Protein AF-0000000085020047 (afdb_homodimer)

Solvent-accessible surface area (backbone atoms only — not comparable to full-atom values): 33246 Å² total; per-residue (Å²): 133,83,73,79,70,76,58,70,53,67,78,71,87,72,62,93,63,74,49,36,34,41,33,44,61,29,64,41,53,55,91,94,50,64,75,41,34,43,62,26,61,51,73,39,49,59,34,34,30,28,38,40,38,59,57,88,86,19,33,64,69,59,51,52,36,43,65,64,22,77,42,88,66,64,63,79,25,37,27,50,66,78,36,30,39,48,81,37,56,59,42,52,72,70,28,39,37,40,73,45,43,86,74,63,63,74,72,43,62,85,45,71,77,64,64,76,82,44,98,39,34,44,34,57,60,57,70,61,42,76,92,54,59,64,66,61,49,51,49,44,38,57,42,53,64,58,58,46,78,41,42,60,74,74,51,53,73,50,55,47,47,41,53,51,52,41,59,67,57,55,58,74,49,46,33,38,39,35,40,56,74,52,78,69,40,44,56,58,35,39,54,45,46,50,49,51,52,48,47,42,13,73,74,70,38,15,24,36,42,38,33,54,65,72,57,74,72,37,70,86,60,42,50,25,37,37,33,29,52,82,15,21,58,63,46,45,38,45,45,83,73,32,67,67,56,65,76,42,93,43,68,66,61,46,53,39,52,54,47,51,53,49,50,53,52,50,52,53,49,50,53,51,38,68,74,49,63,68,75,75,75,77,70,71,73,79,72,66,85,77,73,76,80,70,82,129,137,82,73,79,70,76,60,69,54,68,77,70,87,71,59,93,61,72,48,36,33,38,32,44,60,29,65,41,54,56,90,95,49,64,74,41,34,44,61,27,61,53,71,39,49,58,34,35,30,28,38,39,39,59,58,88,87,17,34,64,68,58,51,52,36,43,66,64,22,76,43,86,66,64,64,77,25,37,27,50,65,77,36,30,39,47,79,37,55,60,40,53,72,70,27,40,38,39,75,47,42,87,74,64,63,74,69,45,61,84,48,69,77,64,66,74,81,45,97,40,34,43,34,58,60,57,68,62,41,76,94,53,58,66,65,61,50,50,48,42,38,58,43,55,65,58,59,46,77,42,41,60,73,73,51,53,71,49,54,48,47,40,52,51,52,39,58,66,56,56,57,74,50,46,33,37,39,36,40,56,74,52,79,69,40,45,56,59,35,40,54,45,47,50,51,51,53,48,46,42,12,73,76,71,39,14,24,36,41,38,32,53,66,72,58,74,71,37,68,87,60,42,50,26,36,37,33,30,51,83,16,20,58,64,46,46,38,46,45,82,73,32,68,67,56,64,75,42,94,42,67,66,60,47,52,40,52,53,47,50,52,49,49,54,52,49,52,52,53,49,53,52,39,68,74,50,62,68,76,75,75,77,73,71,73,80,72,65,86,78,73,78,80,69,81,126

pLDDT: mean 82.03, std 21.89, range [21.11, 98.69]

Sequence (592 aa):
MNAPAGVKAEAAAATDAAPSLVISNLNYAYPMGEKIIKDFSLTLPPGSRCLLSGANGAGKTTLLQVLAGKTMVPTEDVRVIGRPPFHDTELTCSGDLAYLGAQWRRNVGSAGSVPLAGDISAGKMIFGVEGIDKNRRADLIDILDIDVDWNMMRVSDGQRRRVQICMGLLKPFKVLLCDEITVDLDILGRLDLLNFLKQECEQRGATVVYATHIFDGMEPWMTHIAFTSDGKLVHGGKKEDVGDLKGVRHLLSTVYDWLVVDRNDRKEREKLEKANPKPKSSLESRFGSRHMAYYRMNAPAGVKAEAAAATDAAPSLVISNLNYAYPMGEKIIKDFSLTLPPGSRCLLSGANGAGKTTLLQVLAGKTMVPTEDVRVIGRPPFHDTELTCSGDLAYLGAQWRRNVGSAGSVPLAGDISAGKMIFGVEGIDKNRRADLIDILDIDVDWNMMRVSDGQRRRVQICMGLLKPFKVLLCDEITVDLDILGRLDLLNFLKQECEQRGATVVYATHIFDGMEPWMTHIAFTSDGKLVHGGKKEDVGDLKGVRHLLSTVYDWLVVDRNDRKEREKLEKANPKPKSSLESRFGSRHMAYYR

Secondary structure (DSSP, 8-state):
---------------SSPPSEEEEEEEEE-TTS-EEEEEEEEEE-TT-EEEEEE-TTSSHHHHHHHHTTSS---TTTEEETTB-TTT-THHHHHTSEEEE-TT------SS----TTSS-BHHHHHHTS-S--HHHHHHHHHHTT--TT-BTTT--HHHHHHHHHHHHHSS--SEEEEESTTTTS-HHHHHHHHHHHHHHHHHH--EEEEE-S--TTHHHH-SEEEEEETTEEEEEEEGGG-HHHHHSS-HHHHHHHHHHHHHHHHHHHHHHHHHS------TTS-----------/---------------SSPPSEEEEEEEEE-TTS-EEEEEEEEEE-TT-EEEEEE-TTSSHHHHHHHHTTSS---TTTEEETTB-TTT-THHHHHTSEEEE-TT------SS----TTSS-BHHHHHHTSTT--HHHHHHHHHHTT--TT-BTTT--HHHHHHHHHHHHHSS--SEEEEESTTTTS-HHHHHHHHHHHHHHHHHH--EEEEE-S--TTHHHH-SEEEEEETTEEEEEEEGGG-HHHHHSS-HHHHHHHHHHHHHHHHHHHHHHHHHS------TTS-----------

Foldseek 3Di:
DDPPDQPPQPAPDDPVDDWQKWAAQDWDDDVVGDILAGGATDTHHFLAFEEEDEDVSLCLVVVLCLQCLVDDDDFVRIDGRRGRNVVDVCQVVVLQEFEQDPPPPCPVVPQPPPPLPDQAFLLCSLVSDPDFDPVLLVLLCVLLVADRRHGSVPDDPLNNLSSSVSNSVRDQYQEYEYEASCVSPDPSSVLSVLVVVSCSSVPVRHHYYYYHPDCVVVVVRGQKYFYGASNYGRFIDGLCSTVLNVPPPDPNVSVVVVRVVRVVVVVVVVVVCVVVVDPPPCPVPPPPDPPPPVPD/DDDPDQPPQPAPDDPVDDFQKWAAQDWDDDVVGDILAGGATDTHHFLAFEEEAEDVSLCLVVVLCLQCLVDDDPFVRIAGRHGRNVVDVCQVVVLQEFEQDPPPPCVVVVQPPPPLPDQAFLLCSLVSDPDFDPVLLVLLCVLLVADRRHGSVPDDPLNNLSSSVSNRPRDQYQEYEYEASCVSPDPSSVLSVLVVVSCSSVPVRHYYYYYHPDCVNVVVRGQKYFYGASNYGRFIDGLCPTVLNVPPPDPNVSVVVVRVVRVVVVVVVVVVCVVVVDPPPCPVPPPPDPPDPPPD

Structure (mmCIF, N/CA/C/O backbone):
data_AF-0000000085020047-model_v1
#
loop_
_entity.id
_entity.type
_entity.pdbx_description
1 polymer 'ABC transporter domain-containing protein'
#
loop_
_atom_site.group_PDB
_atom_site.id
_atom_site.type_symbol
_atom_site.label_atom_id
_atom_site.label_alt_id
_atom_site.label_comp_id
_atom_site.label_asym_id
_atom_site.label_entity_id
_atom_site.label_seq_id
_atom_site.pdbx_PDB_ins_code
_atom_site.Cartn_x
_atom_site.Cartn_y
_atom_site.Cartn_z
_atom_site.occupancy
_atom_site.B_iso_or_equiv
_atom_site.auth_seq_id
_atom_site.auth_comp_id
_atom_site.auth_asym_id
_atom_site.auth_atom_id
_atom_site.pdbx_PDB_model_num
ATOM 1 N N . MET A 1 1 ? -38.625 -11.367 -8.586 1 22.94 1 MET A N 1
ATOM 2 C CA . MET A 1 1 ? -37.75 -10.68 -9.531 1 22.94 1 MET A CA 1
ATOM 3 C C . MET A 1 1 ? -36.375 -11.336 -9.594 1 22.94 1 MET A C 1
ATOM 5 O O . MET A 1 1 ? -35.875 -11.797 -8.57 1 22.94 1 MET A O 1
ATOM 9 N N . ASN A 1 2 ? -35.906 -11.82 -10.812 1 22.3 2 ASN A N 1
ATOM 10 C CA . ASN A 1 2 ? -34.906 -12.766 -11.258 1 22.3 2 ASN A CA 1
ATOM 11 C C . ASN A 1 2 ? -33.5 -12.328 -10.844 1 22.3 2 ASN A C 1
ATOM 13 O O . ASN A 1 2 ? -33.031 -11.258 -11.25 1 22.3 2 ASN A O 1
ATOM 17 N N . ALA A 1 3 ? -33.125 -12.664 -9.617 1 30.45 3 ALA A N 1
ATOM 18 C CA . ALA A 1 3 ? -31.734 -12.422 -9.211 1 30.45 3 ALA A CA 1
ATOM 19 C C . ALA A 1 3 ? -30.766 -12.797 -10.328 1 30.45 3 ALA A C 1
ATOM 21 O O . ALA A 1 3 ? -30.844 -13.898 -10.883 1 30.45 3 ALA A O 1
ATOM 22 N N . PRO A 1 4 ? -30.156 -11.75 -11.109 1 30.45 4 PRO A N 1
ATOM 23 C CA . PRO A 1 4 ? -29.312 -12.062 -12.258 1 30.45 4 PRO A CA 1
ATOM 24 C C . PRO A 1 4 ? -28.312 -13.18 -11.969 1 30.45 4 PRO A C 1
ATOM 26 O O . PRO A 1 4 ? -27.844 -13.328 -10.836 1 30.45 4 PRO A O 1
ATOM 29 N N . ALA A 1 5 ? -28.438 -14.375 -12.578 1 35.22 5 ALA A N 1
ATOM 30 C CA . ALA A 1 5 ? -27.578 -15.547 -12.688 1 35.22 5 ALA A CA 1
ATOM 31 C C . ALA A 1 5 ? -26.109 -15.141 -12.758 1 35.22 5 ALA A C 1
ATOM 33 O O . ALA A 1 5 ? -25.766 -14.102 -13.328 1 35.22 5 ALA A O 1
ATOM 34 N N . GLY A 1 6 ? -25.344 -15.516 -11.789 1 35.91 6 GLY A N 1
ATOM 35 C CA . GLY A 1 6 ? -23.906 -15.336 -11.734 1 35.91 6 GLY A CA 1
ATOM 36 C C . GLY A 1 6 ? -23.219 -15.531 -13.078 1 35.91 6 GLY A C 1
ATOM 37 O O . GLY A 1 6 ? -23.5 -16.5 -13.781 1 35.91 6 GLY A O 1
ATOM 38 N N . VAL A 1 7 ? -23.078 -14.453 -13.883 1 33.97 7 VAL A N 1
ATOM 39 C CA . VAL A 1 7 ? -22.406 -14.492 -15.18 1 33.97 7 VAL A CA 1
ATOM 40 C C . VAL A 1 7 ? -21.219 -15.445 -15.117 1 33.97 7 VAL A C 1
ATOM 42 O O . VAL A 1 7 ? -20.297 -15.25 -14.32 1 33.97 7 VAL A O 1
ATOM 45 N N . LYS A 1 8 ? -21.375 -16.656 -15.391 1 34.41 8 LYS A N 1
ATOM 46 C CA . LYS A 1 8 ? -20.281 -17.562 -15.719 1 34.41 8 LYS A CA 1
ATOM 47 C C . LYS A 1 8 ? -19.281 -16.891 -16.656 1 34.41 8 LYS A C 1
ATOM 49 O O . LYS A 1 8 ? -19.641 -16.484 -17.766 1 34.41 8 LYS A O 1
ATOM 54 N N . ALA A 1 9 ? -18.297 -16.094 -16.203 1 39 9 ALA A N 1
ATOM 55 C CA . ALA A 1 9 ? -17.266 -15.586 -17.094 1 39 9 ALA A CA 1
ATOM 56 C C . ALA A 1 9 ? -16.891 -16.609 -18.156 1 39 9 ALA A C 1
ATOM 58 O O . ALA A 1 9 ? -16.516 -17.734 -17.828 1 39 9 ALA A O 1
ATOM 59 N N . GLU A 1 10 ? -17.578 -16.641 -19.297 1 35.34 10 GLU A N 1
ATOM 60 C CA . GLU A 1 10 ? -17.234 -17.469 -20.453 1 35.34 10 GLU A CA 1
ATOM 61 C C . GLU A 1 10 ? -15.727 -17.469 -20.688 1 35.34 10 GLU A C 1
ATOM 63 O O . GLU A 1 10 ? -15.078 -16.422 -20.641 1 35.34 10 GLU A O 1
ATOM 68 N N . ALA A 1 11 ? -14.969 -18.688 -20.578 1 35.84 11 ALA A N 1
ATOM 69 C CA . ALA A 1 11 ? -13.609 -19.078 -20.938 1 35.84 11 ALA A CA 1
ATOM 70 C C . ALA A 1 11 ? -13.234 -18.547 -22.312 1 35.84 11 ALA A C 1
ATOM 72 O O . ALA A 1 11 ? -13.93 -18.812 -23.297 1 35.84 11 ALA A O 1
ATOM 73 N N . ALA A 1 12 ? -12.781 -17.406 -22.469 1 36 12 ALA A N 1
ATOM 74 C CA . ALA A 1 12 ? -12.25 -16.984 -23.75 1 36 12 ALA A CA 1
ATOM 75 C C . ALA A 1 12 ? -11.672 -18.156 -24.531 1 36 12 ALA A C 1
ATOM 77 O O . ALA A 1 12 ? -11.312 -19.188 -23.938 1 36 12 ALA A O 1
ATOM 78 N N . ALA A 1 13 ? -11.578 -17.984 -25.906 1 36.19 13 ALA A N 1
ATOM 79 C CA . ALA A 1 13 ? -11.078 -18.812 -27 1 36.19 13 ALA A CA 1
ATOM 80 C C . ALA A 1 13 ? -9.703 -19.375 -26.672 1 36.19 13 ALA A C 1
ATOM 82 O O . ALA A 1 13 ? -8.781 -18.641 -26.328 1 36.19 13 ALA A O 1
ATOM 83 N N . ALA A 1 14 ? -9.57 -20.641 -26.266 1 39.47 14 ALA A N 1
ATOM 84 C CA . ALA A 1 14 ? -8.492 -21.594 -26.047 1 39.47 14 ALA A CA 1
ATOM 85 C C . ALA A 1 14 ? -7.363 -21.406 -27.047 1 39.47 14 ALA A C 1
ATOM 87 O O . ALA A 1 14 ? -7.547 -21.656 -28.25 1 39.47 14 ALA A O 1
ATOM 88 N N . THR A 1 15 ? -6.613 -20.516 -27.062 1 45.53 15 THR A N 1
ATOM 89 C CA . THR A 1 15 ? -5.402 -20.922 -27.766 1 45.53 15 THR A CA 1
ATOM 90 C C . THR A 1 15 ? -5.062 -22.375 -27.453 1 45.53 15 THR A C 1
ATOM 92 O O . THR A 1 15 ? -5.441 -22.906 -26.406 1 45.53 15 THR A O 1
ATOM 95 N N . ASP A 1 16 ? -4.777 -23.203 -28.469 1 53.78 16 ASP A N 1
ATOM 96 C CA . ASP A 1 16 ? -4.523 -24.641 -28.531 1 53.78 16 ASP A CA 1
ATOM 97 C C . ASP A 1 16 ? -3.645 -25.094 -27.375 1 53.78 16 ASP A C 1
ATOM 99 O O . ASP A 1 16 ? -3.447 -26.297 -27.156 1 53.78 16 ASP A O 1
ATOM 103 N N . ALA A 1 17 ? -2.982 -24.094 -26.609 1 70.81 17 ALA A N 1
ATOM 104 C CA . ALA A 1 17 ? -2.086 -24.609 -25.578 1 70.81 17 ALA A CA 1
ATOM 105 C C . ALA A 1 17 ? -2.844 -24.891 -24.297 1 70.81 17 ALA A C 1
ATOM 107 O O . ALA A 1 17 ? -3.836 -24.234 -23.984 1 70.81 17 ALA A O 1
ATOM 108 N N . ALA A 1 18 ? -2.578 -25.906 -23.703 1 87.75 18 ALA A N 1
ATOM 109 C CA . ALA A 1 18 ? -3.15 -26.344 -22.422 1 87.75 18 ALA A CA 1
ATOM 110 C C . ALA A 1 18 ? -3.117 -25.234 -21.391 1 87.75 18 ALA A C 1
ATOM 112 O O . ALA A 1 18 ? -2.131 -24.5 -21.297 1 87.75 18 ALA A O 1
ATOM 113 N N . PRO A 1 19 ? -4.172 -24.969 -20.672 1 93 19 PRO A N 1
ATOM 114 C CA . PRO A 1 19 ? -4.219 -23.906 -19.688 1 93 19 PRO A CA 1
ATOM 115 C C . PRO A 1 19 ? -3.189 -24.078 -18.562 1 93 19 PRO A C 1
ATOM 117 O O . PRO A 1 19 ? -2.844 -25.219 -18.219 1 93 19 PRO A O 1
ATOM 120 N N . SER A 1 20 ? -2.691 -23 -18.109 1 95.06 20 SER A N 1
ATOM 121 C CA . SER A 1 20 ? -1.719 -23.016 -17.016 1 95.06 20 SER A CA 1
ATOM 122 C C . SER A 1 20 ? -2.4 -23.203 -15.664 1 95.06 20 SER A C 1
ATOM 124 O O . SER A 1 20 ? -1.824 -23.781 -14.75 1 95.06 20 SER A O 1
ATOM 126 N N . LEU A 1 21 ? -3.633 -22.688 -15.531 1 96.19 21 LEU A N 1
ATOM 127 C CA . LEU A 1 21 ? -4.391 -22.766 -14.281 1 96.19 21 LEU A CA 1
ATOM 128 C C . LEU A 1 21 ? -5.863 -23.047 -14.562 1 96.19 21 LEU A C 1
ATOM 130 O O . LEU A 1 21 ? -6.48 -22.391 -15.398 1 96.19 21 LEU A O 1
ATOM 134 N N . VAL A 1 22 ? -6.371 -24.078 -13.898 1 96.12 22 VAL A N 1
ATOM 135 C CA . VAL A 1 22 ? -7.781 -24.438 -14.031 1 96.12 22 VAL A CA 1
ATOM 136 C C . VAL A 1 22 ? -8.398 -24.609 -12.648 1 96.12 22 VAL A C 1
ATOM 138 O O . VAL A 1 22 ? -7.949 -25.453 -11.859 1 96.12 22 VAL A O 1
ATOM 141 N N . ILE A 1 23 ? -9.312 -23.812 -12.336 1 96.38 23 ILE A N 1
ATOM 142 C CA . ILE A 1 23 ? -10.133 -23.938 -11.141 1 96.38 23 ILE A CA 1
ATOM 143 C C . ILE A 1 23 ? -11.57 -24.297 -11.531 1 96.38 23 ILE A C 1
ATOM 145 O O . ILE A 1 23 ? -12.203 -23.578 -12.305 1 96.38 23 ILE A O 1
ATOM 149 N N . SER A 1 24 ? -12.055 -25.391 -11.016 1 96.06 24 SER A N 1
ATOM 150 C CA . SER A 1 24 ? -13.383 -25.875 -11.383 1 96.06 24 SER A CA 1
ATOM 151 C C . SER A 1 24 ? -14.266 -26.031 -10.156 1 96.06 24 SER A C 1
ATOM 153 O O . SER A 1 24 ? -14.07 -26.953 -9.359 1 96.06 24 SER A O 1
ATOM 155 N N . ASN A 1 25 ? -15.234 -25.172 -10.039 1 95.62 25 ASN A N 1
ATOM 156 C CA . ASN A 1 25 ? -16.25 -25.25 -8.992 1 95.62 25 ASN A CA 1
ATOM 157 C C . ASN A 1 25 ? -15.617 -25.469 -7.617 1 95.62 25 ASN A C 1
ATOM 159 O O . ASN A 1 25 ? -16.016 -26.375 -6.883 1 95.62 25 ASN A O 1
ATOM 163 N N . LEU A 1 26 ? -14.703 -24.75 -7.332 1 95.75 26 LEU A N 1
ATOM 164 C CA . LEU A 1 26 ? -13.945 -24.906 -6.094 1 95.75 26 LEU A CA 1
ATOM 165 C C . LEU A 1 26 ? -14.766 -24.453 -4.895 1 95.75 26 LEU A C 1
ATOM 167 O O . LEU A 1 26 ? -15.344 -23.359 -4.922 1 95.75 26 LEU A O 1
ATOM 171 N N . ASN A 1 27 ? -14.898 -25.281 -3.967 1 95.19 27 ASN A N 1
ATOM 172 C CA . ASN A 1 27 ? -15.438 -24.984 -2.645 1 95.19 27 ASN A CA 1
ATOM 173 C C . ASN A 1 27 ? -14.422 -25.281 -1.546 1 95.19 27 ASN A C 1
ATOM 175 O O . ASN A 1 27 ? -13.703 -26.281 -1.603 1 95.19 27 ASN A O 1
ATOM 179 N N . TYR A 1 28 ? -14.336 -24.344 -0.587 1 94.44 28 TYR A N 1
ATOM 180 C CA . TYR A 1 28 ? -13.359 -24.578 0.471 1 94.44 28 TYR A CA 1
ATOM 181 C C . TYR A 1 28 ? -13.805 -23.922 1.773 1 94.44 28 TYR A C 1
ATOM 183 O O . TYR A 1 28 ? -14.32 -22.797 1.766 1 94.44 28 TYR A O 1
ATOM 191 N N . ALA A 1 29 ? -13.586 -24.656 2.812 1 92.31 29 ALA A N 1
ATOM 192 C CA . ALA A 1 29 ? -13.773 -24.172 4.18 1 92.31 29 ALA A CA 1
ATOM 193 C C . ALA A 1 29 ? -12.664 -24.688 5.094 1 92.31 29 ALA A C 1
ATOM 195 O O . ALA A 1 29 ? -12.203 -25.828 4.945 1 92.31 29 ALA A O 1
ATOM 196 N N . TYR A 1 30 ? -12.203 -23.828 5.957 1 87.81 30 TYR A N 1
ATOM 197 C CA . TYR A 1 30 ? -11.32 -24.312 7.008 1 87.81 30 TYR A CA 1
ATOM 198 C C . TYR A 1 30 ? -12.055 -25.266 7.941 1 87.81 30 TYR A C 1
ATOM 200 O O . TYR A 1 30 ? -13.289 -25.25 8.023 1 87.81 30 TYR A O 1
ATOM 208 N N . PRO A 1 31 ? -11.25 -26.094 8.578 1 83.06 31 PRO A N 1
ATOM 209 C CA . PRO A 1 31 ? -11.906 -27 9.516 1 83.06 31 PRO A CA 1
ATOM 210 C C . PRO A 1 31 ? -12.781 -26.266 10.531 1 83.06 31 PRO A C 1
ATOM 212 O O . PRO A 1 31 ? -12.328 -25.297 11.148 1 83.06 31 PRO A O 1
ATOM 215 N N . MET A 1 32 ? -13.977 -26.609 10.688 1 78.44 32 MET A N 1
ATOM 216 C CA . MET A 1 32 ? -14.945 -26.078 11.641 1 78.44 32 MET A CA 1
ATOM 217 C C . MET A 1 32 ? -15.344 -24.656 11.281 1 78.44 32 MET A C 1
ATOM 219 O O . MET A 1 32 ? -15.922 -23.938 12.102 1 78.44 32 MET A O 1
ATOM 223 N N . GLY A 1 33 ? -15.016 -24.312 10.148 1 83.31 33 GLY A N 1
ATOM 224 C CA . GLY A 1 33 ? -15.352 -22.953 9.75 1 83.31 33 GLY A CA 1
ATOM 225 C C . GLY A 1 33 ? -16.406 -22.891 8.648 1 83.31 33 GLY A C 1
ATOM 226 O O . GLY A 1 33 ? -16.875 -23.938 8.18 1 83.31 33 GLY A O 1
ATOM 227 N N . GLU A 1 34 ? -16.719 -21.672 8.328 1 85.62 34 GLU A N 1
ATOM 228 C CA . GLU A 1 34 ? -17.656 -21.422 7.234 1 85.62 34 GLU A CA 1
ATOM 229 C C . GLU A 1 34 ? -16.953 -21.5 5.883 1 85.62 34 GLU A C 1
ATOM 231 O O . GLU A 1 34 ? -15.719 -21.375 5.805 1 85.62 34 GLU A O 1
ATOM 236 N N . LYS A 1 35 ? -17.828 -21.812 4.918 1 90.69 35 LYS A N 1
ATOM 237 C CA . LYS A 1 35 ? -17.297 -21.844 3.557 1 90.69 35 LYS A CA 1
ATOM 238 C C . LYS A 1 35 ? -16.75 -20.469 3.146 1 90.69 35 LYS A C 1
ATOM 240 O O . LYS A 1 35 ? -17.438 -19.469 3.254 1 90.69 35 LYS A O 1
ATOM 245 N N . ILE A 1 36 ? -15.531 -20.422 2.744 1 92.56 36 ILE A N 1
ATOM 246 C CA . ILE A 1 36 ? -14.859 -19.188 2.373 1 92.56 36 ILE A CA 1
ATOM 247 C C . ILE A 1 36 ? -14.867 -19.031 0.854 1 92.56 36 ILE A C 1
ATOM 249 O O . ILE A 1 36 ? -15.07 -17.922 0.34 1 92.56 36 ILE A O 1
ATOM 253 N N . ILE A 1 37 ? -14.57 -20.109 0.188 1 96.06 37 ILE A N 1
ATOM 254 C CA . ILE A 1 37 ? -14.648 -20.125 -1.269 1 96.06 37 ILE A CA 1
ATOM 255 C C . ILE A 1 37 ? -15.898 -20.891 -1.709 1 96.06 37 ILE A C 1
ATOM 257 O O . ILE A 1 37 ? -16.156 -22 -1.228 1 96.06 37 ILE A O 1
ATOM 261 N N . LYS A 1 38 ? -16.656 -20.266 -2.551 1 96.19 38 LYS A N 1
ATOM 262 C CA . LYS A 1 38 ? -17.953 -20.828 -2.953 1 96.19 38 LYS A CA 1
ATOM 263 C C . LYS A 1 38 ? -18.062 -20.906 -4.473 1 96.19 38 LYS A C 1
ATOM 265 O O . LYS A 1 38 ? -18.203 -19.891 -5.145 1 96.19 38 LYS A O 1
ATOM 270 N N . ASP A 1 39 ? -18 -22.125 -4.953 1 95.62 39 ASP A N 1
ATOM 271 C CA . ASP A 1 39 ? -18.25 -22.406 -6.363 1 95.62 39 ASP A CA 1
ATOM 272 C C . ASP A 1 39 ? -17.406 -21.5 -7.262 1 95.62 39 ASP A C 1
ATOM 274 O O . ASP A 1 39 ? -17.953 -20.828 -8.141 1 95.62 39 ASP A O 1
ATOM 278 N N . PHE A 1 40 ? -16.172 -21.422 -7.023 1 96.5 40 PHE A N 1
ATOM 279 C CA . PHE A 1 40 ? -15.25 -20.547 -7.738 1 96.5 40 PHE A CA 1
ATOM 280 C C . PHE A 1 40 ? -14.664 -21.266 -8.953 1 96.5 40 PHE A C 1
ATOM 282 O O . PHE A 1 40 ? -14.086 -22.344 -8.828 1 96.5 40 PHE A O 1
ATOM 289 N N . SER A 1 41 ? -14.836 -20.734 -10.18 1 97 41 SER A N 1
ATOM 290 C CA . SER A 1 41 ? -14.289 -21.297 -11.406 1 97 41 SER A CA 1
ATOM 291 C C . SER A 1 41 ? -13.539 -20.25 -12.211 1 97 41 SER A C 1
ATOM 293 O O . SER A 1 41 ? -14.016 -19.125 -12.391 1 97 41 SER A O 1
ATOM 295 N N . LEU A 1 42 ? -12.383 -20.594 -12.664 1 96.56 42 LEU A N 1
ATOM 296 C CA . LEU A 1 42 ? -11.523 -19.688 -13.445 1 96.56 42 LEU A CA 1
ATOM 297 C C . LEU A 1 42 ? -10.492 -20.484 -14.242 1 96.56 42 LEU A C 1
ATOM 299 O O . LEU A 1 42 ? -9.898 -21.438 -13.719 1 96.56 42 LEU A O 1
ATOM 303 N N . THR A 1 43 ? -10.297 -20.203 -15.453 1 96.75 43 THR A N 1
ATOM 304 C CA . THR A 1 43 ? -9.266 -20.812 -16.297 1 96.75 43 THR A CA 1
ATOM 305 C C . THR A 1 43 ? -8.359 -19.734 -16.891 1 96.75 43 THR A C 1
ATOM 307 O O . THR A 1 43 ? -8.844 -18.734 -17.438 1 96.75 43 THR A O 1
ATOM 310 N N . LEU A 1 44 ? -7.102 -19.922 -16.766 1 97.62 44 LEU A N 1
ATOM 311 C CA . LEU A 1 44 ? -6.125 -18.969 -17.297 1 97.62 44 LEU A CA 1
ATOM 312 C C . LEU A 1 44 ? -5.184 -19.672 -18.281 1 97.62 44 LEU A C 1
ATOM 314 O O . LEU A 1 44 ? -4.57 -20.688 -17.953 1 97.62 44 LEU A O 1
ATOM 318 N N . PRO A 1 45 ? -5 -19.188 -19.469 1 96.94 45 PRO A N 1
ATOM 319 C CA . PRO A 1 45 ? -3.986 -19.688 -20.391 1 96.94 45 PRO A CA 1
ATOM 320 C C . PRO A 1 45 ? -2.568 -19.281 -20 1 96.94 45 PRO A C 1
ATOM 322 O O . PRO A 1 45 ? -2.387 -18.375 -19.188 1 96.94 45 PRO A O 1
ATOM 325 N N . PRO A 1 46 ? -1.563 -19.953 -20.578 1 96.62 46 PRO A N 1
ATOM 326 C CA . PRO A 1 46 ? -0.188 -19.516 -20.344 1 96.62 46 PRO A CA 1
ATOM 327 C C . PRO A 1 46 ? 0.045 -18.062 -20.766 1 96.62 46 PRO A C 1
ATOM 329 O O . PRO A 1 46 ? -0.557 -17.594 -21.719 1 96.62 46 PRO A O 1
ATOM 332 N N . GLY A 1 47 ? 0.885 -17.406 -19.984 1 97.69 47 GLY A N 1
ATOM 333 C CA . GLY A 1 47 ? 1.215 -16.016 -20.297 1 97.69 47 GLY A CA 1
ATOM 334 C C . GLY A 1 47 ? 0.261 -15.023 -19.672 1 97.69 47 GLY A C 1
ATOM 335 O O . GLY A 1 47 ? 0.435 -13.812 -19.828 1 97.69 47 GLY A O 1
ATOM 336 N N . SER A 1 48 ? -0.674 -15.5 -18.922 1 98 48 SER A N 1
ATOM 337 C CA . SER A 1 48 ? -1.685 -14.633 -18.328 1 98 48 SER A CA 1
ATOM 338 C C . SER A 1 48 ? -1.117 -13.852 -17.156 1 98 48 SER A C 1
ATOM 340 O O . SER A 1 48 ? -0.32 -14.383 -16.375 1 98 48 SER A O 1
ATOM 342 N N . ARG A 1 49 ? -1.472 -12.68 -17.031 1 98.62 49 ARG A N 1
ATOM 343 C CA . ARG A 1 49 ? -1.329 -11.82 -15.852 1 98.62 49 ARG A CA 1
ATOM 344 C C . ARG A 1 49 ? -2.691 -11.453 -15.273 1 98.62 49 ARG A C 1
ATOM 346 O O . ARG A 1 49 ? -3.354 -10.539 -15.773 1 98.62 49 ARG A O 1
ATOM 353 N N . CYS A 1 50 ? -3.043 -12.133 -14.203 1 98.62 50 CYS A N 1
ATOM 354 C CA . CYS A 1 50 ? -4.398 -12.031 -13.672 1 98.62 50 CYS A CA 1
ATOM 355 C C . CYS A 1 50 ? -4.426 -11.211 -12.391 1 98.62 50 CYS A C 1
ATOM 357 O O . CYS A 1 50 ? -3.742 -11.539 -11.422 1 98.62 50 CYS A O 1
ATOM 359 N N . LEU A 1 51 ? -5.188 -10.172 -12.398 1 98.12 51 LEU A N 1
ATOM 360 C CA . LEU A 1 51 ? -5.453 -9.398 -11.195 1 98.12 51 LEU A CA 1
ATOM 361 C C . LEU A 1 51 ? -6.578 -10.023 -10.383 1 98.12 51 LEU A C 1
ATOM 363 O O . LEU A 1 51 ? -7.707 -10.141 -10.859 1 98.12 51 LEU A O 1
ATOM 367 N N . LEU A 1 52 ? -6.238 -10.508 -9.227 1 97.88 52 LEU A N 1
ATOM 368 C CA . LEU A 1 52 ? -7.219 -10.992 -8.266 1 97.88 52 LEU A CA 1
ATOM 369 C C . LEU A 1 52 ? -7.656 -9.867 -7.328 1 97.88 52 LEU A C 1
ATOM 371 O O . LEU A 1 52 ? -6.855 -9.375 -6.531 1 97.88 52 LEU A O 1
ATOM 375 N N . SER A 1 53 ? -8.891 -9.438 -7.434 1 96.25 53 SER A N 1
ATOM 376 C CA . SER A 1 53 ? -9.406 -8.305 -6.676 1 96.25 53 SER A CA 1
ATOM 377 C C . SER A 1 53 ? -10.625 -8.688 -5.852 1 96.25 53 SER A C 1
ATOM 379 O O . SER A 1 53 ? -11.234 -9.742 -6.086 1 96.25 53 SER A O 1
ATOM 381 N N . GLY A 1 54 ? -10.969 -7.84 -4.918 1 95 54 GLY A N 1
ATOM 382 C CA . GLY A 1 54 ? -12.055 -8.039 -3.971 1 95 54 GLY A CA 1
ATOM 383 C C . GLY A 1 54 ? -11.852 -7.301 -2.662 1 95 54 GLY A C 1
ATOM 384 O O . GLY A 1 54 ? -10.766 -6.781 -2.4 1 95 54 GLY A O 1
ATOM 385 N N . ALA A 1 55 ? -12.898 -7.297 -1.903 1 92.06 55 ALA A N 1
ATOM 386 C CA . ALA A 1 55 ? -12.82 -6.637 -0.604 1 92.06 55 ALA A CA 1
ATOM 387 C C . ALA A 1 55 ? -11.93 -7.422 0.36 1 92.06 55 ALA A C 1
ATOM 389 O O . ALA A 1 55 ? -11.562 -8.562 0.082 1 92.06 55 ALA A O 1
ATOM 390 N N . ASN A 1 56 ? -11.555 -6.746 1.435 1 87.44 56 ASN A N 1
ATOM 391 C CA . ASN A 1 56 ? -10.875 -7.473 2.5 1 87.44 56 ASN A CA 1
ATOM 392 C C . ASN A 1 56 ? -11.742 -8.602 3.053 1 87.44 56 ASN A C 1
ATOM 394 O O . ASN A 1 56 ? -12.938 -8.398 3.303 1 87.44 56 ASN A O 1
ATOM 398 N N . GLY A 1 57 ? -11.234 -9.75 3.139 1 85.44 57 GLY A N 1
ATOM 399 C CA . GLY A 1 57 ? -11.977 -10.875 3.668 1 85.44 57 GLY A CA 1
ATOM 400 C C . GLY A 1 57 ? -12.75 -11.633 2.605 1 85.44 57 GLY A C 1
ATOM 401 O O . GLY A 1 57 ? -13.469 -12.586 2.914 1 85.44 57 GLY A O 1
ATOM 402 N N . ALA A 1 58 ? -12.531 -11.289 1.402 1 91.56 58 ALA A N 1
ATOM 403 C CA . ALA A 1 58 ? -13.312 -11.891 0.32 1 91.56 58 ALA A CA 1
ATOM 404 C C . ALA A 1 58 ? -12.805 -13.289 -0.001 1 91.56 58 ALA A C 1
ATOM 406 O O . ALA A 1 58 ? -13.406 -14.008 -0.806 1 91.56 58 ALA A O 1
ATOM 407 N N . GLY A 1 59 ? -11.656 -13.695 0.541 1 93.06 59 GLY A N 1
ATOM 408 C CA . GLY A 1 59 ? -11.133 -15.039 0.332 1 93.06 59 GLY A CA 1
ATOM 409 C C . GLY A 1 59 ? -9.93 -15.07 -0.586 1 93.06 59 GLY A C 1
ATOM 410 O O . GLY A 1 59 ? -9.477 -16.156 -0.985 1 93.06 59 GLY A O 1
ATOM 411 N N . LYS A 1 60 ? -9.367 -13.961 -0.969 1 95.5 60 LYS A N 1
ATOM 412 C CA . LYS A 1 60 ? -8.266 -13.883 -1.925 1 95.5 60 LYS A CA 1
ATOM 413 C C . LYS A 1 60 ? -7.062 -14.68 -1.437 1 95.5 60 LYS A C 1
ATOM 415 O O . LYS A 1 60 ? -6.52 -15.508 -2.17 1 95.5 60 LYS A O 1
ATOM 420 N N . THR A 1 61 ? -6.676 -14.422 -0.172 1 92.62 61 THR A N 1
ATOM 421 C CA . THR A 1 61 ? -5.52 -15.094 0.405 1 92.62 61 THR A CA 1
ATOM 422 C C . THR A 1 61 ? -5.758 -16.609 0.491 1 92.62 61 THR A C 1
ATOM 424 O O . THR A 1 61 ? -4.875 -17.391 0.16 1 92.62 61 THR A O 1
ATOM 427 N N . THR A 1 62 ? -6.945 -17 0.91 1 93.06 62 THR A N 1
ATOM 428 C CA . THR A 1 62 ? -7.293 -18.422 0.995 1 93.06 62 THR A CA 1
ATOM 429 C C . THR A 1 62 ? -7.238 -19.078 -0.383 1 93.06 62 THR A C 1
ATOM 431 O O . THR A 1 62 ? -6.699 -20.172 -0.534 1 93.06 62 THR A O 1
ATOM 434 N N . LEU A 1 63 ? -7.781 -18.359 -1.328 1 95.81 63 LEU A N 1
ATOM 435 C CA . LEU A 1 63 ? -7.746 -18.875 -2.691 1 95.81 63 LEU A CA 1
ATOM 436 C C . LEU A 1 63 ? -6.309 -19.094 -3.152 1 95.81 63 LEU A C 1
ATOM 438 O O . LEU A 1 63 ? -5.973 -20.156 -3.678 1 95.81 63 LEU A O 1
ATOM 442 N N . LEU A 1 64 ? -5.441 -18.141 -2.947 1 95.31 64 LEU A N 1
ATOM 443 C CA . LEU A 1 64 ? -4.043 -18.234 -3.357 1 95.31 64 LEU A CA 1
ATOM 444 C C . LEU A 1 64 ? -3.336 -19.375 -2.623 1 95.31 64 LEU A C 1
ATOM 446 O O . LEU A 1 64 ? -2.494 -20.062 -3.201 1 95.31 64 LEU A O 1
ATOM 450 N N . GLN A 1 65 ? -3.697 -19.594 -1.401 1 92.56 65 GLN A N 1
ATOM 451 C CA . GLN A 1 65 ? -3.105 -20.672 -0.635 1 92.56 65 GLN A CA 1
ATOM 452 C C . GLN A 1 65 ? -3.549 -22.031 -1.175 1 92.56 65 GLN A C 1
ATOM 454 O O . GLN A 1 65 ? -2.754 -22.969 -1.234 1 92.56 65 GLN A O 1
ATOM 459 N N . VAL A 1 66 ? -4.777 -22.109 -1.533 1 93.25 66 VAL A N 1
ATOM 460 C CA . VAL A 1 66 ? -5.285 -23.328 -2.143 1 93.25 66 VAL A CA 1
ATOM 461 C C . VAL A 1 66 ? -4.555 -23.594 -3.457 1 93.25 66 VAL A C 1
ATOM 463 O O . VAL A 1 66 ? -4.109 -24.719 -3.709 1 93.25 66 VAL A O 1
ATOM 466 N N . LEU A 1 67 ? -4.387 -22.578 -4.234 1 94.38 67 LEU A N 1
ATOM 467 C CA . LEU A 1 67 ? -3.697 -22.703 -5.512 1 94.38 67 LEU A CA 1
ATOM 468 C C . LEU A 1 67 ? -2.236 -23.094 -5.309 1 94.38 67 LEU A C 1
ATOM 470 O O . LEU A 1 67 ? -1.652 -23.797 -6.141 1 94.38 67 LEU A O 1
ATOM 474 N N . ALA A 1 68 ? -1.717 -22.609 -4.215 1 92.31 68 ALA A N 1
ATOM 475 C CA . ALA A 1 68 ? -0.312 -22.875 -3.908 1 92.31 68 ALA A CA 1
ATOM 476 C C . ALA A 1 68 ? -0.122 -24.281 -3.363 1 92.31 68 ALA A C 1
ATOM 478 O O . ALA A 1 68 ? 1.007 -24.719 -3.117 1 92.31 68 ALA A O 1
ATOM 479 N N . GLY A 1 69 ? -1.223 -24.984 -3.084 1 90.56 69 GLY A N 1
ATOM 480 C CA . GLY A 1 69 ? -1.161 -26.344 -2.586 1 90.56 69 GLY A CA 1
ATOM 481 C C . GLY A 1 69 ? -0.943 -26.422 -1.086 1 90.56 69 GLY A C 1
ATOM 482 O O . GLY A 1 69 ? -0.461 -27.438 -0.576 1 90.56 69 GLY A O 1
ATOM 483 N N . LYS A 1 70 ? -1.238 -25.359 -0.408 1 86.62 70 LYS A N 1
ATOM 484 C CA . LYS A 1 70 ? -1.025 -25.328 1.036 1 86.62 70 LYS A CA 1
ATOM 485 C C . LYS A 1 70 ? -2.176 -26 1.779 1 86.62 70 LYS A C 1
ATOM 487 O O . LYS A 1 70 ? -2.059 -26.312 2.967 1 86.62 70 LYS A O 1
ATOM 492 N N . THR A 1 71 ? -3.266 -26.188 1.079 1 85.94 71 THR A N 1
ATOM 493 C CA . THR A 1 71 ? -4.426 -26.844 1.666 1 85.94 71 THR A CA 1
ATOM 494 C C . THR A 1 71 ? -4.977 -27.906 0.722 1 85.94 71 THR A C 1
ATOM 496 O O . THR A 1 71 ? -4.848 -27.797 -0.498 1 85.94 71 THR A O 1
ATOM 499 N N . MET A 1 72 ? -5.613 -28.859 1.304 1 85.62 72 MET A N 1
ATOM 500 C CA . MET A 1 72 ? -6.102 -29.984 0.506 1 85.62 72 MET A CA 1
ATOM 501 C C . MET A 1 72 ? -7.488 -29.688 -0.058 1 85.62 72 MET A C 1
ATOM 503 O O . MET A 1 72 ? -8.359 -29.172 0.654 1 85.62 72 MET A O 1
ATOM 507 N N . VAL A 1 73 ? -7.641 -29.922 -1.299 1 86.44 73 VAL A N 1
ATOM 508 C CA . VAL A 1 73 ? -8.906 -29.875 -2.023 1 86.44 73 VAL A CA 1
ATOM 509 C C . VAL A 1 73 ? -8.984 -31.047 -3.008 1 86.44 73 VAL A C 1
ATOM 511 O O . VAL A 1 73 ? -7.977 -31.688 -3.297 1 86.44 73 VAL A O 1
ATOM 514 N N . PRO A 1 74 ? -10.203 -31.344 -3.438 1 84.12 74 PRO A N 1
ATOM 515 C CA . PRO A 1 74 ? -10.289 -32.406 -4.445 1 84.12 74 PRO A CA 1
ATOM 516 C C . PRO A 1 74 ? -9.422 -32.125 -5.668 1 84.12 74 PRO A C 1
ATOM 518 O O . PRO A 1 74 ? -9.297 -30.984 -6.102 1 84.12 74 PRO A O 1
ATOM 521 N N . THR A 1 75 ? -8.859 -33.188 -6.203 1 84.06 75 THR A N 1
ATOM 522 C CA . THR A 1 75 ? -7.844 -33.062 -7.242 1 84.06 75 THR A CA 1
ATOM 523 C C . THR A 1 75 ? -8.414 -32.438 -8.5 1 84.06 75 THR A C 1
ATOM 525 O O . THR A 1 75 ? -7.684 -31.812 -9.273 1 84.06 75 THR A O 1
ATOM 528 N N . GLU A 1 76 ? -9.664 -32.531 -8.695 1 88.88 76 GLU A N 1
ATOM 529 C CA . GLU A 1 76 ? -10.258 -32.031 -9.93 1 88.88 76 GLU A CA 1
ATOM 530 C C . GLU A 1 76 ? -10.617 -30.547 -9.805 1 88.88 76 GLU A C 1
ATOM 532 O O . GLU A 1 76 ? -10.867 -29.875 -10.812 1 88.88 76 GLU A O 1
ATOM 537 N N . ASP A 1 77 ? -10.531 -30.094 -8.656 1 92.94 77 ASP A N 1
ATOM 538 C CA . ASP A 1 77 ? -11.031 -28.75 -8.422 1 92.94 77 ASP A CA 1
ATOM 539 C C . ASP A 1 77 ? -10 -27.703 -8.844 1 92.94 77 ASP A C 1
ATOM 541 O O . ASP A 1 77 ? -10.359 -26.594 -9.258 1 92.94 77 ASP A O 1
ATOM 545 N N . VAL A 1 78 ? -8.75 -28.094 -8.695 1 94.31 78 VAL A N 1
ATOM 546 C CA . VAL A 1 78 ? -7.68 -27.156 -9.023 1 94.31 78 VAL A CA 1
ATOM 547 C C . VAL A 1 78 ? -6.559 -27.891 -9.758 1 94.31 78 VAL A C 1
ATOM 549 O O . VAL A 1 78 ? -6.062 -28.906 -9.281 1 94.31 78 VAL A O 1
ATOM 552 N N . ARG A 1 79 ? -6.184 -27.375 -10.859 1 94.12 79 ARG A N 1
ATOM 553 C CA . ARG A 1 79 ? -5.051 -27.875 -11.625 1 94.12 79 ARG A CA 1
ATOM 554 C C . ARG A 1 79 ? -4.105 -26.75 -12.016 1 94.12 79 ARG A C 1
ATOM 556 O O . ARG A 1 79 ? -4.539 -25.734 -12.578 1 94.12 79 ARG A O 1
ATOM 563 N N . VAL A 1 80 ? -2.871 -26.906 -11.766 1 93.75 80 VAL A N 1
ATOM 564 C CA . VAL A 1 80 ? -1.802 -26 -12.148 1 93.75 80 VAL A CA 1
ATOM 565 C C . VAL A 1 80 ? -0.845 -26.688 -13.117 1 93.75 80 VAL A C 1
ATOM 567 O O . VAL A 1 80 ? -0.211 -27.688 -12.758 1 93.75 80 VAL A O 1
ATOM 570 N N . ILE A 1 81 ? -0.812 -26.219 -14.273 1 93.38 81 ILE A N 1
ATOM 571 C CA . ILE A 1 81 ? -0.077 -26.859 -15.359 1 93.38 81 ILE A CA 1
ATOM 572 C C . ILE A 1 81 ? -0.475 -28.328 -15.445 1 93.38 81 ILE A C 1
ATOM 574 O O . ILE A 1 81 ? 0.386 -29.203 -15.523 1 93.38 81 ILE A O 1
ATOM 578 N N . GLY A 1 82 ? -1.644 -28.531 -15.258 1 91.31 82 GLY A N 1
ATOM 579 C CA . GLY A 1 82 ? -2.234 -29.844 -15.461 1 91.31 82 GLY A CA 1
ATOM 580 C C . GLY A 1 82 ? -2.135 -30.75 -14.242 1 91.31 82 GLY A C 1
ATOM 581 O O . GLY A 1 82 ? -2.598 -31.891 -14.258 1 91.31 82 GLY A O 1
ATOM 582 N N . ARG A 1 83 ? -1.584 -30.281 -13.156 1 91.44 83 ARG A N 1
ATOM 583 C CA . ARG A 1 83 ? -1.353 -31.109 -11.984 1 91.44 83 ARG A CA 1
ATOM 584 C C . ARG A 1 83 ? -2.035 -30.531 -10.75 1 91.44 83 ARG A C 1
ATOM 586 O O . ARG A 1 83 ? -2.191 -29.312 -10.648 1 91.44 83 ARG A O 1
ATOM 593 N N . PRO A 1 84 ? -2.453 -31.375 -9.836 1 89.06 84 PRO A N 1
ATOM 594 C CA . PRO A 1 84 ? -3.033 -30.875 -8.586 1 89.06 84 PRO A CA 1
ATOM 595 C C . PRO A 1 84 ? -1.977 -30.359 -7.617 1 89.06 84 PRO A C 1
ATOM 597 O O . PRO A 1 84 ? -1.12 -31.125 -7.16 1 89.06 84 PRO A O 1
ATOM 600 N N . PRO A 1 85 ? -2.092 -29.203 -7.176 1 85.12 85 PRO A N 1
ATOM 601 C CA . PRO A 1 85 ? -0.972 -28.578 -6.473 1 85.12 85 PRO A CA 1
ATOM 602 C C . PRO A 1 85 ? -0.747 -29.156 -5.078 1 85.12 85 PRO A C 1
ATOM 604 O O . PRO A 1 85 ? 0.396 -29.25 -4.625 1 85.12 85 PRO A O 1
ATOM 607 N N . PHE A 1 86 ? -1.719 -29.5 -4.41 1 81.69 86 PHE A N 1
ATOM 608 C CA . PHE A 1 86 ? -1.539 -30.078 -3.084 1 81.69 86 PHE A CA 1
ATOM 609 C C . PHE A 1 86 ? -0.913 -31.469 -3.18 1 81.69 86 PHE A C 1
ATOM 611 O O . PHE A 1 86 ? -0.043 -31.812 -2.379 1 81.69 86 PHE A O 1
ATOM 618 N N . HIS A 1 87 ? -1.287 -32.156 -4.141 1 82.44 87 HIS A N 1
ATOM 619 C CA . HIS A 1 87 ? -0.912 -33.562 -4.254 1 82.44 87 HIS A CA 1
ATOM 620 C C . HIS A 1 87 ? 0.424 -33.719 -4.977 1 82.44 87 HIS A C 1
ATOM 622 O O . HIS A 1 87 ? 1.154 -34.688 -4.734 1 82.44 87 HIS A O 1
ATOM 628 N N . ASP A 1 88 ? 0.68 -32.812 -5.84 1 82.62 88 ASP A N 1
ATOM 629 C CA . ASP A 1 88 ? 1.936 -32.875 -6.578 1 82.62 88 ASP A CA 1
ATOM 630 C C . ASP A 1 88 ? 2.969 -31.938 -5.988 1 82.62 88 ASP A C 1
ATOM 632 O O . ASP A 1 88 ? 3.096 -30.797 -6.441 1 82.62 88 ASP A O 1
ATOM 636 N N . THR A 1 89 ? 3.777 -32.344 -5.164 1 79.38 89 THR A N 1
ATOM 637 C CA . THR A 1 89 ? 4.746 -31.531 -4.438 1 79.38 89 THR A CA 1
ATOM 638 C C . THR A 1 89 ? 5.875 -31.094 -5.355 1 79.38 89 THR A C 1
ATOM 640 O O . THR A 1 89 ? 6.605 -30.141 -5.039 1 79.38 89 THR A O 1
ATOM 643 N N . GLU A 1 90 ? 5.957 -31.828 -6.473 1 80.25 90 GLU A N 1
ATOM 644 C CA . GLU A 1 90 ? 7.012 -31.453 -7.41 1 80.25 90 GLU A CA 1
ATOM 645 C C . GLU A 1 90 ? 6.789 -30.062 -7.961 1 80.25 90 GLU A C 1
ATOM 647 O O . GLU A 1 90 ? 7.746 -29.359 -8.297 1 80.25 90 GLU A O 1
ATOM 652 N N . LEU A 1 91 ? 5.594 -29.656 -8.047 1 80.25 91 LEU A N 1
ATOM 653 C CA . LEU A 1 91 ? 5.266 -28.312 -8.539 1 80.25 91 LEU A CA 1
ATOM 654 C C . LEU A 1 91 ? 5.969 -27.25 -7.715 1 80.25 91 LEU A C 1
ATOM 656 O O . LEU A 1 91 ? 6.559 -26.312 -8.273 1 80.25 91 LEU A O 1
ATOM 660 N N . THR A 1 92 ? 5.938 -27.391 -6.453 1 78.75 92 THR A N 1
ATOM 661 C CA . THR A 1 92 ? 6.516 -26.406 -5.551 1 78.75 92 THR A CA 1
ATOM 662 C C . THR A 1 92 ? 8.016 -26.625 -5.398 1 78.75 92 THR A C 1
ATOM 664 O O . THR A 1 92 ? 8.797 -25.672 -5.395 1 78.75 92 THR A O 1
ATOM 667 N N . CYS A 1 93 ? 8.406 -27.859 -5.457 1 76.38 93 CYS A N 1
ATOM 668 C CA . CYS A 1 93 ? 9.812 -28.188 -5.25 1 76.38 93 CYS A CA 1
ATOM 669 C C . CYS A 1 93 ? 10.656 -27.766 -6.445 1 76.38 93 CYS A C 1
ATOM 671 O O . CYS A 1 93 ? 11.805 -27.344 -6.285 1 76.38 93 CYS A O 1
ATOM 673 N N . SER A 1 94 ? 10.086 -27.922 -7.547 1 80.38 94 SER A N 1
ATOM 674 C CA . SER A 1 94 ? 10.805 -27.562 -8.766 1 80.38 94 SER A CA 1
ATOM 675 C C . SER A 1 94 ? 10.859 -26.062 -8.961 1 80.38 94 SER A C 1
ATOM 677 O O . SER A 1 94 ? 11.672 -25.547 -9.742 1 80.38 94 SER A O 1
ATOM 679 N N . GLY A 1 95 ? 9.883 -25.406 -8.352 1 86.31 95 GLY A N 1
ATOM 680 C CA . GLY A 1 95 ? 9.781 -23.969 -8.555 1 86.31 95 GLY A CA 1
ATOM 681 C C . GLY A 1 95 ? 8.797 -23.594 -9.648 1 86.31 95 GLY A C 1
ATOM 682 O O . GLY A 1 95 ? 8.578 -22.406 -9.898 1 86.31 95 GLY A O 1
ATOM 683 N N . ASP A 1 96 ? 8.273 -24.594 -10.273 1 92.06 96 ASP A N 1
ATOM 684 C CA . ASP A 1 96 ? 7.293 -24.328 -11.32 1 92.06 96 ASP A CA 1
ATOM 685 C C . ASP A 1 96 ? 6.121 -23.516 -10.789 1 92.06 96 ASP A C 1
ATOM 687 O O . ASP A 1 96 ? 5.57 -22.656 -11.492 1 92.06 96 ASP A O 1
ATOM 691 N N . LEU A 1 97 ? 5.805 -23.828 -9.578 1 93.69 97 LEU A N 1
ATOM 692 C CA . LEU A 1 97 ? 4.789 -23.078 -8.852 1 93.69 97 LEU A CA 1
ATOM 693 C C . LEU A 1 97 ? 5.406 -22.359 -7.664 1 93.69 97 LEU A C 1
ATOM 695 O O . LEU A 1 97 ? 6.016 -22.969 -6.793 1 93.69 97 LEU A O 1
ATOM 699 N N . ALA A 1 98 ? 5.266 -21.031 -7.688 1 92.88 98 ALA A N 1
ATOM 700 C CA . ALA A 1 98 ? 5.816 -20.219 -6.609 1 92.88 98 ALA A CA 1
ATOM 701 C C . ALA A 1 98 ? 4.738 -19.328 -5.984 1 92.88 98 ALA A C 1
ATOM 703 O O . ALA A 1 98 ? 3.828 -18.859 -6.676 1 92.88 98 ALA A O 1
ATOM 704 N N . TYR A 1 99 ? 4.828 -19.172 -4.711 1 92.88 99 TYR A N 1
ATOM 705 C CA . TYR A 1 99 ? 3.93 -18.328 -3.945 1 92.88 99 TYR A CA 1
ATOM 706 C C . TYR A 1 99 ? 4.711 -17.266 -3.166 1 92.88 99 TYR A C 1
ATOM 708 O O . TYR A 1 99 ? 5.641 -17.594 -2.426 1 92.88 99 TYR A O 1
ATOM 716 N N . LEU A 1 100 ? 4.398 -16.016 -3.424 1 92.88 100 LEU A N 1
ATOM 717 C CA . LEU A 1 100 ? 4.965 -14.906 -2.676 1 92.88 100 LEU A CA 1
ATOM 718 C C . LEU A 1 100 ? 3.885 -14.195 -1.866 1 92.88 100 LEU A C 1
ATOM 720 O O . LEU A 1 100 ? 2.949 -13.625 -2.434 1 92.88 100 LEU A O 1
ATOM 724 N N . GLY A 1 101 ? 3.875 -14.164 -0.545 1 86.88 101 GLY A N 1
ATOM 725 C CA . GLY A 1 101 ? 2.936 -13.492 0.339 1 86.88 101 GLY A CA 1
ATOM 726 C C . GLY A 1 101 ? 3.523 -13.172 1.701 1 86.88 101 GLY A C 1
ATOM 727 O O . GLY A 1 101 ? 4.738 -13.266 1.896 1 86.88 101 GLY A O 1
ATOM 728 N N . ALA A 1 102 ? 2.705 -12.461 2.564 1 65.38 102 ALA A N 1
ATOM 729 C CA . ALA A 1 102 ? 3.15 -11.977 3.869 1 65.38 102 ALA A CA 1
ATOM 730 C C . ALA A 1 102 ? 3.756 -13.102 4.695 1 65.38 102 ALA A C 1
ATOM 732 O O . ALA A 1 102 ? 4.688 -12.883 5.473 1 65.38 102 ALA A O 1
ATOM 733 N N . GLN A 1 103 ? 3.154 -14.219 4.645 1 56.75 103 GLN A N 1
ATOM 734 C CA . GLN A 1 103 ? 3.65 -15.289 5.5 1 56.75 103 GLN A CA 1
ATOM 735 C C . GLN A 1 103 ? 4.781 -16.062 4.816 1 56.75 103 GLN A C 1
ATOM 737 O O . GLN A 1 103 ? 4.785 -17.297 4.809 1 56.75 103 GLN A O 1
ATOM 742 N N . TRP A 1 104 ? 5.566 -15.281 4.133 1 47.28 104 TRP A N 1
ATOM 743 C CA . TRP A 1 104 ? 6.582 -16.047 3.418 1 47.28 104 TRP A CA 1
ATOM 744 C C . TRP A 1 104 ? 7.309 -17 4.363 1 47.28 104 TRP A C 1
ATOM 746 O O . TRP A 1 104 ? 7.949 -16.562 5.324 1 47.28 104 TRP A O 1
ATOM 756 N N . ARG A 1 105 ? 6.617 -18.125 4.617 1 44.09 105 ARG A N 1
ATOM 757 C CA . ARG A 1 105 ? 7.395 -19.203 5.207 1 44.09 105 ARG A CA 1
ATOM 758 C C . ARG A 1 105 ? 8.477 -19.688 4.246 1 44.09 105 ARG A C 1
ATOM 760 O O . ARG A 1 105 ? 8.273 -19.703 3.031 1 44.09 105 ARG A O 1
ATOM 767 N N . ARG A 1 106 ? 9.641 -19.344 4.523 1 42.47 106 ARG A N 1
ATOM 768 C CA . ARG A 1 106 ? 10.852 -19.844 3.885 1 42.47 106 ARG A CA 1
ATOM 769 C C . ARG A 1 106 ? 10.648 -21.25 3.355 1 42.47 106 ARG A C 1
ATOM 771 O O . ARG A 1 106 ? 10.742 -22.234 4.109 1 42.47 106 ARG A O 1
ATOM 778 N N . ASN A 1 107 ? 9.539 -21.703 2.748 1 38.72 107 ASN A N 1
ATOM 779 C CA . ASN A 1 107 ? 9.945 -23 2.23 1 38.72 107 ASN A CA 1
ATOM 780 C C . ASN A 1 107 ? 11.203 -22.906 1.37 1 38.72 107 ASN A C 1
ATOM 782 O O . ASN A 1 107 ? 11.117 -22.859 0.142 1 38.72 107 ASN A O 1
ATOM 786 N N . VAL A 1 108 ? 11.938 -21.938 1.47 1 37.19 108 VAL A N 1
ATOM 787 C CA . VAL A 1 108 ? 13.242 -22.125 0.839 1 37.19 108 VAL A CA 1
ATOM 788 C C . VAL A 1 108 ? 13.727 -23.547 1.082 1 37.19 108 VAL A C 1
ATOM 790 O O . VAL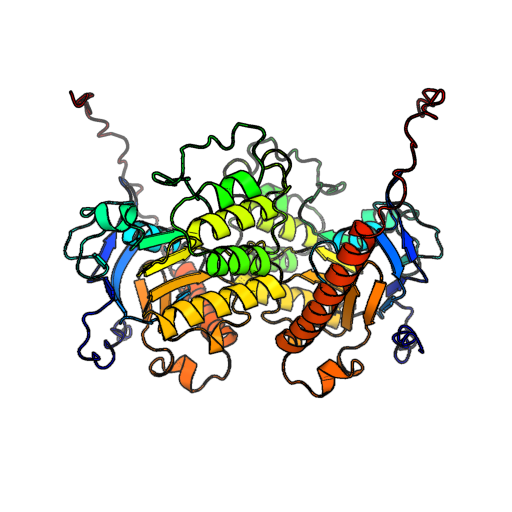 A 1 108 ? 14.32 -23.844 2.127 1 37.19 108 VAL A O 1
ATOM 793 N N . GLY A 1 109 ? 12.984 -24.469 1.041 1 34.53 109 GLY A N 1
ATOM 794 C CA . GLY A 1 109 ? 13.609 -25.781 1.003 1 34.53 109 GLY A CA 1
ATOM 795 C C . GLY A 1 109 ? 14.945 -25.797 0.289 1 34.53 109 GLY A C 1
ATOM 796 O O . GLY A 1 109 ? 15.922 -26.344 0.792 1 34.53 109 GLY A O 1
ATOM 797 N N . SER A 1 110 ? 14.867 -25.688 -1.1 1 35.81 110 SER A N 1
ATOM 798 C CA . SER A 1 110 ? 16.141 -25.984 -1.739 1 35.81 110 SER A CA 1
ATOM 799 C C . SER A 1 110 ? 17.188 -24.938 -1.39 1 35.81 110 SER A C 1
ATOM 801 O O . SER A 1 110 ? 18.375 -25.078 -1.734 1 35.81 110 SER A O 1
ATOM 803 N N . ALA A 1 111 ? 16.844 -23.531 -1.409 1 34.75 111 ALA A N 1
ATOM 804 C CA . ALA A 1 111 ? 18.016 -22.781 -0.997 1 34.75 111 ALA A CA 1
ATOM 805 C C . ALA A 1 111 ? 18.266 -22.938 0.5 1 34.75 111 ALA A C 1
ATOM 807 O O . ALA A 1 111 ? 17.375 -22.703 1.315 1 34.75 111 ALA A O 1
ATOM 808 N N . GLY A 1 112 ? 19.312 -23.5 0.993 1 36.75 112 GLY A N 1
ATOM 809 C CA . GLY A 1 112 ? 19.906 -23.75 2.295 1 36.75 112 GLY A CA 1
ATOM 810 C C . GLY A 1 112 ? 19.156 -23.094 3.436 1 36.75 112 GLY A C 1
ATOM 811 O O . GLY A 1 112 ? 18.453 -22.094 3.23 1 36.75 112 GLY A O 1
ATOM 812 N N . SER A 1 113 ? 18.359 -23.906 4.32 1 41.53 113 SER A N 1
ATOM 813 C CA . SER A 1 113 ? 17.844 -23.625 5.652 1 41.53 113 SER A CA 1
ATOM 814 C C . SER A 1 113 ? 18.578 -22.469 6.305 1 41.53 113 SER A C 1
ATOM 816 O O . SER A 1 113 ? 19.469 -22.688 7.141 1 41.53 113 SER A O 1
ATOM 818 N N . VAL A 1 114 ? 19.062 -21.562 5.633 1 43.66 114 VAL A N 1
ATOM 819 C CA . VAL A 1 114 ? 19.781 -20.594 6.465 1 43.66 114 VAL A CA 1
ATOM 820 C C . VAL A 1 114 ? 18.828 -19.953 7.457 1 43.66 114 VAL A C 1
ATOM 822 O O . VAL A 1 114 ? 17.844 -19.312 7.059 1 43.66 114 VAL A O 1
ATOM 825 N N . PRO A 1 115 ? 18.734 -20.469 8.633 1 45.94 115 PRO A N 1
ATOM 826 C CA . PRO A 1 115 ? 18.016 -19.766 9.688 1 45.94 115 PRO A CA 1
ATOM 827 C C . PRO A 1 115 ? 18.25 -18.25 9.656 1 45.94 115 PRO A C 1
ATOM 829 O O . PRO A 1 115 ? 19.375 -17.812 9.445 1 45.9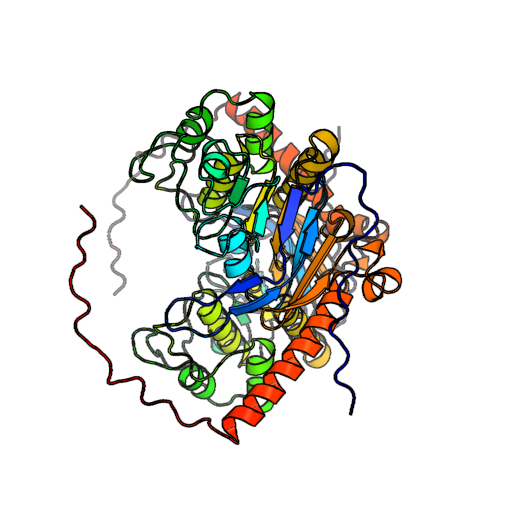4 115 PRO A O 1
ATOM 832 N N . LEU A 1 116 ? 17.234 -17.484 9.312 1 52.56 116 LEU A N 1
ATOM 833 C CA . LEU A 1 116 ? 17.312 -16.031 9.453 1 52.56 116 LEU A CA 1
ATOM 834 C C . LEU A 1 116 ? 17.969 -15.648 10.766 1 52.56 116 LEU A C 1
ATOM 836 O O . LEU A 1 116 ? 18.234 -14.469 11.016 1 52.56 116 LEU A O 1
ATOM 840 N N . ALA A 1 117 ? 18.219 -16.672 11.594 1 49.59 117 ALA A N 1
ATOM 841 C CA . ALA A 1 117 ? 18.594 -16.391 12.969 1 49.59 117 ALA A CA 1
ATOM 842 C C . ALA A 1 117 ? 20.078 -16.031 13.062 1 49.59 117 ALA A C 1
ATOM 844 O O . ALA A 1 117 ? 20.547 -15.555 14.102 1 49.59 117 ALA A O 1
ATOM 845 N N . GLY A 1 118 ? 20.859 -16.125 12 1 56.94 118 GLY A N 1
ATOM 846 C CA . GLY A 1 118 ? 22.25 -15.734 12.188 1 56.94 118 GLY A CA 1
ATOM 847 C C . GLY A 1 118 ? 22.594 -14.422 11.508 1 56.94 118 GLY A C 1
ATOM 848 O O . GLY A 1 118 ? 21.734 -13.812 10.867 1 56.94 118 GLY A O 1
ATOM 849 N N . ASP A 1 119 ? 23.688 -13.828 11.883 1 75.19 119 ASP A N 1
ATOM 850 C CA . ASP A 1 119 ? 24.266 -12.633 11.273 1 75.19 119 ASP A CA 1
ATOM 851 C C . ASP A 1 119 ? 24.531 -12.852 9.789 1 75.19 119 ASP A C 1
ATOM 853 O O . ASP A 1 119 ? 25.688 -13.07 9.391 1 75.19 119 ASP A O 1
ATOM 857 N N . ILE A 1 120 ? 23.531 -13 8.977 1 87.94 120 ILE A N 1
ATOM 858 C CA . ILE A 1 120 ? 23.641 -13.281 7.551 1 87.94 120 ILE A CA 1
ATOM 859 C C . ILE A 1 120 ? 23.281 -12.031 6.746 1 87.94 120 ILE A C 1
ATOM 861 O O . ILE A 1 120 ? 22.328 -11.328 7.082 1 87.94 120 ILE A O 1
ATOM 865 N N . SER A 1 121 ? 24.094 -11.828 5.762 1 93.5 121 SER A N 1
ATOM 866 C CA . SER A 1 121 ? 23.828 -10.68 4.895 1 93.5 121 SER A CA 1
ATOM 867 C C . SER A 1 121 ? 22.844 -11.039 3.785 1 93.5 121 SER A C 1
ATOM 869 O O . SER A 1 121 ? 22.672 -12.211 3.457 1 93.5 121 SER A O 1
ATOM 871 N N . ALA A 1 122 ? 22.234 -10.039 3.264 1 94.75 122 ALA A N 1
ATOM 872 C CA . ALA A 1 122 ? 21.359 -10.227 2.111 1 94.75 122 ALA A CA 1
ATOM 873 C C . ALA A 1 122 ? 22.094 -10.875 0.951 1 94.75 122 ALA A C 1
ATOM 875 O O . ALA A 1 122 ? 21.578 -11.773 0.292 1 94.75 122 ALA A O 1
ATOM 876 N N . GLY A 1 123 ? 23.297 -10.43 0.752 1 94.88 123 GLY A N 1
ATOM 877 C CA . GLY A 1 123 ? 24.109 -10.992 -0.316 1 94.88 123 GLY A CA 1
ATOM 878 C C . GLY A 1 123 ? 24.344 -12.477 -0.166 1 94.88 123 GLY A C 1
ATOM 879 O O . GLY A 1 123 ? 24.219 -13.234 -1.135 1 94.88 123 GLY A O 1
ATOM 880 N N . LYS A 1 124 ? 24.734 -12.875 0.97 1 93.31 124 LYS A N 1
ATOM 881 C CA . LYS A 1 124 ? 24.953 -14.289 1.226 1 93.31 124 LYS A CA 1
ATOM 882 C C . LYS A 1 124 ? 23.719 -15.117 0.91 1 93.31 124 LYS A C 1
ATOM 884 O O . LYS A 1 124 ? 23.812 -16.203 0.335 1 93.31 124 LYS A O 1
ATOM 889 N N . MET A 1 125 ? 22.609 -14.594 1.258 1 91.06 125 MET A N 1
ATOM 890 C CA . MET A 1 125 ? 21.359 -15.289 0.994 1 91.06 125 MET A CA 1
ATOM 891 C C . MET A 1 125 ? 21.094 -15.375 -0.505 1 91.06 125 MET A C 1
ATOM 893 O O . MET A 1 125 ? 20.781 -16.438 -1.023 1 91.06 125 MET A O 1
ATOM 897 N N . ILE A 1 126 ? 21.234 -14.32 -1.155 1 94.25 126 ILE A N 1
ATOM 898 C CA . ILE A 1 126 ? 20.891 -14.219 -2.566 1 94.25 126 ILE A CA 1
ATOM 899 C C . ILE A 1 126 ? 21.906 -14.984 -3.412 1 94.25 126 ILE A C 1
ATOM 901 O O . ILE A 1 126 ? 21.531 -15.766 -4.289 1 94.25 126 ILE A O 1
ATOM 905 N N . PHE A 1 127 ? 23.141 -14.82 -3.119 1 93.56 127 PHE A N 1
ATOM 906 C CA . PHE A 1 127 ? 24.188 -15.438 -3.914 1 93.56 127 PHE A CA 1
ATOM 907 C C . PHE A 1 127 ? 24.391 -16.891 -3.514 1 93.56 127 PHE A C 1
ATOM 909 O O . PHE A 1 127 ? 25.016 -17.672 -4.242 1 93.56 127 PHE A O 1
ATOM 916 N N . GLY A 1 128 ? 23.859 -17.234 -2.408 1 90.25 128 GLY A N 1
ATOM 917 C CA . GLY A 1 128 ? 23.969 -18.609 -1.941 1 90.25 128 GLY A CA 1
ATOM 918 C C . GLY A 1 128 ? 23.094 -19.562 -2.715 1 90.25 128 GLY A C 1
ATOM 919 O O . GLY A 1 128 ? 23.281 -20.781 -2.645 1 90.25 128 GLY A O 1
ATOM 920 N N . VAL A 1 129 ? 22.156 -19.078 -3.373 1 88.88 129 VAL A N 1
ATOM 921 C CA . VAL A 1 129 ? 21.297 -19.938 -4.195 1 88.88 129 VAL A CA 1
ATOM 922 C C . VAL A 1 129 ? 22.031 -20.312 -5.477 1 88.88 129 VAL A C 1
ATOM 924 O O . VAL A 1 129 ? 22.406 -19.453 -6.27 1 88.88 129 VAL A O 1
ATOM 927 N N . GLU A 1 130 ? 22.172 -21.516 -5.734 1 89.19 130 GLU A N 1
ATOM 928 C CA . GLU A 1 130 ? 22.969 -22.016 -6.855 1 89.19 130 GLU A CA 1
ATOM 929 C C . GLU A 1 130 ? 22.125 -22.141 -8.117 1 89.19 130 GLU A C 1
ATOM 931 O O . GLU A 1 130 ? 20.891 -22.234 -8.047 1 89.19 130 GLU A O 1
ATOM 936 N N . GLY A 1 131 ? 22.797 -22.109 -9.258 1 90.31 131 GLY A N 1
ATOM 937 C CA . GLY A 1 131 ? 22.172 -22.422 -10.531 1 90.31 131 GLY A CA 1
ATOM 938 C C . GLY A 1 131 ? 21.328 -21.281 -11.07 1 90.31 131 GLY A C 1
ATOM 939 O O . GLY A 1 131 ? 20.453 -21.5 -11.914 1 90.31 131 GLY A O 1
ATOM 940 N N . ILE A 1 132 ? 21.516 -20.172 -10.555 1 91.88 132 ILE A N 1
ATOM 941 C CA . ILE A 1 132 ? 20.719 -19.031 -10.977 1 91.88 132 ILE A CA 1
ATOM 942 C C . ILE A 1 132 ? 21.453 -18.25 -12.055 1 91.88 132 ILE A C 1
ATOM 944 O O . ILE A 1 132 ? 22.672 -18.062 -11.969 1 91.88 132 ILE A O 1
ATOM 948 N N . ASP A 1 133 ? 20.75 -17.766 -13.07 1 94.88 133 ASP A N 1
ATOM 949 C CA . ASP A 1 133 ? 21.297 -16.875 -14.094 1 94.88 133 ASP A CA 1
ATOM 950 C C . ASP A 1 133 ? 21.812 -15.578 -13.469 1 94.88 133 ASP A C 1
ATOM 952 O O . ASP A 1 133 ? 21.094 -14.898 -12.734 1 94.88 133 ASP A O 1
ATOM 956 N N . LYS A 1 134 ? 23 -15.203 -13.781 1 95.81 134 LYS A N 1
ATOM 957 C CA . LYS A 1 134 ? 23.672 -14.047 -13.18 1 95.81 134 LYS A CA 1
ATOM 958 C C . LYS A 1 134 ? 22.938 -12.758 -13.531 1 95.81 134 LYS A C 1
ATOM 960 O O . LYS A 1 134 ? 22.812 -11.859 -12.688 1 95.81 134 LYS A O 1
ATOM 965 N N . ASN A 1 135 ? 22.516 -12.648 -14.734 1 97 135 ASN A N 1
ATOM 966 C CA . ASN A 1 135 ? 21.812 -11.445 -15.164 1 97 135 ASN A CA 1
ATOM 967 C C . ASN A 1 135 ? 20.469 -11.305 -14.461 1 97 135 ASN A C 1
ATOM 969 O O . ASN A 1 135 ? 20.094 -10.211 -14.039 1 97 135 ASN A O 1
ATOM 973 N N . ARG A 1 136 ? 19.781 -12.422 -14.375 1 97.06 136 ARG A N 1
ATOM 974 C CA . ARG A 1 136 ? 18.516 -12.43 -13.672 1 97.06 136 ARG A CA 1
ATOM 975 C C . ARG A 1 136 ? 18.688 -11.984 -12.219 1 97.06 136 ARG A C 1
ATOM 977 O O . ARG A 1 136 ? 17.922 -11.141 -11.727 1 97.06 136 ARG A O 1
ATOM 984 N N . ARG A 1 137 ? 19.672 -12.523 -11.586 1 97.5 137 ARG A N 1
ATOM 985 C CA . ARG A 1 137 ? 20 -12.164 -10.203 1 97.5 137 ARG A CA 1
ATOM 986 C C . ARG A 1 137 ? 20.312 -10.68 -10.078 1 97.5 137 ARG A C 1
ATOM 988 O O . ARG A 1 137 ? 19.781 -10 -9.203 1 97.5 137 ARG A O 1
ATOM 995 N N . ALA A 1 138 ? 21.125 -10.188 -10.938 1 97.25 138 ALA A N 1
ATOM 996 C CA . ALA A 1 138 ? 21.516 -8.773 -10.914 1 97.25 138 ALA A CA 1
ATOM 997 C C . ALA A 1 138 ? 20.312 -7.867 -11.156 1 97.25 138 ALA A C 1
ATOM 999 O O . ALA A 1 138 ? 20.156 -6.84 -10.492 1 97.25 138 ALA A O 1
ATOM 1000 N N . ASP A 1 139 ? 19.531 -8.242 -12.07 1 97.25 139 ASP A N 1
ATOM 1001 C CA . ASP A 1 139 ? 18.328 -7.469 -12.391 1 97.25 139 ASP A CA 1
ATOM 1002 C C . ASP A 1 139 ? 17.406 -7.363 -11.18 1 97.25 139 ASP A C 1
ATOM 1004 O O . ASP A 1 139 ? 16.906 -6.277 -10.867 1 97.25 139 ASP A O 1
ATOM 1008 N N . LEU A 1 140 ? 17.188 -8.492 -10.523 1 97.81 140 LEU A N 1
ATOM 1009 C CA . LEU A 1 140 ? 16.281 -8.516 -9.391 1 97.81 140 LEU A CA 1
ATOM 1010 C C . LEU A 1 140 ? 16.828 -7.676 -8.234 1 97.81 140 LEU A C 1
ATOM 1012 O O . LEU A 1 140 ? 16.078 -6.949 -7.582 1 97.81 140 LEU A O 1
ATOM 1016 N N . ILE A 1 141 ? 18.109 -7.754 -7.996 1 97 141 ILE A N 1
ATOM 1017 C CA . ILE A 1 141 ? 18.75 -6.953 -6.961 1 97 141 ILE A CA 1
ATOM 1018 C C . ILE A 1 141 ? 18.578 -5.469 -7.27 1 97 141 ILE A C 1
ATOM 1020 O O . ILE A 1 141 ? 18.266 -4.676 -6.379 1 97 141 ILE A O 1
ATOM 1024 N N . ASP A 1 142 ? 18.688 -5.133 -8.492 1 95.62 142 ASP A N 1
ATOM 1025 C CA . ASP A 1 142 ? 18.562 -3.742 -8.922 1 95.62 142 ASP A CA 1
ATOM 1026 C C . ASP A 1 142 ? 17.125 -3.254 -8.82 1 95.62 142 ASP A C 1
ATOM 1028 O O . ASP A 1 142 ? 16.859 -2.191 -8.258 1 95.62 142 ASP A O 1
ATOM 1032 N N . ILE A 1 143 ? 16.203 -4.016 -9.336 1 95.75 143 ILE A N 1
ATOM 1033 C CA . ILE A 1 143 ? 14.789 -3.676 -9.352 1 95.75 143 ILE A CA 1
ATOM 1034 C C . ILE A 1 143 ? 14.305 -3.439 -7.922 1 95.75 143 ILE A C 1
ATOM 1036 O O . ILE A 1 143 ? 13.578 -2.48 -7.656 1 95.75 143 ILE A O 1
ATOM 1040 N N . LEU A 1 144 ? 14.789 -4.305 -7.012 1 95.56 144 LEU A N 1
ATOM 1041 C CA . LEU A 1 144 ? 14.297 -4.254 -5.641 1 95.56 144 LEU A CA 1
ATOM 1042 C C . LEU A 1 144 ? 15.188 -3.375 -4.773 1 95.56 144 LEU A C 1
ATOM 1044 O O . LEU A 1 144 ? 14.953 -3.238 -3.57 1 95.56 144 LEU A O 1
ATOM 1048 N N . ASP A 1 145 ? 16.172 -2.832 -5.41 1 92.12 145 ASP A N 1
ATOM 1049 C CA . ASP A 1 145 ? 17.078 -1.898 -4.746 1 92.12 145 ASP A CA 1
ATOM 1050 C C . ASP A 1 145 ? 17.625 -2.488 -3.447 1 92.12 145 ASP A C 1
ATOM 1052 O O . ASP A 1 145 ? 17.516 -1.87 -2.385 1 92.12 145 ASP A O 1
ATOM 1056 N N . ILE A 1 146 ? 18.203 -3.619 -3.58 1 94.75 146 ILE A N 1
ATOM 1057 C CA . ILE A 1 146 ? 18.719 -4.34 -2.424 1 94.75 146 ILE A CA 1
ATOM 1058 C C . ILE A 1 146 ? 20.203 -4.016 -2.236 1 94.75 146 ILE A C 1
ATOM 1060 O O . ILE A 1 146 ? 20.984 -4.059 -3.193 1 94.75 146 ILE A O 1
ATOM 1064 N N . ASP A 1 147 ? 20.531 -3.652 -1.049 1 93.56 147 ASP A N 1
ATOM 1065 C CA . ASP A 1 147 ? 21.938 -3.621 -0.645 1 93.56 147 ASP A CA 1
ATOM 1066 C C . ASP A 1 147 ? 22.391 -4.988 -0.139 1 93.56 147 ASP A C 1
ATOM 1068 O O . ASP A 1 147 ? 21.922 -5.457 0.902 1 93.56 147 ASP A O 1
ATOM 1072 N N . VAL A 1 148 ? 23.266 -5.539 -0.829 1 95.25 148 VAL A N 1
ATOM 1073 C CA . VAL A 1 148 ? 23.672 -6.914 -0.55 1 95.25 148 VAL A CA 1
ATOM 1074 C C . VAL A 1 148 ? 24.391 -6.98 0.793 1 95.25 148 VAL A C 1
ATOM 1076 O O . VAL A 1 148 ? 24.547 -8.062 1.368 1 95.25 148 VAL A O 1
ATOM 1079 N N . ASP A 1 149 ? 24.797 -5.863 1.321 1 94.06 149 ASP A N 1
ATOM 1080 C CA . ASP A 1 149 ? 25.531 -5.832 2.584 1 94.06 149 ASP A CA 1
ATOM 1081 C C . ASP A 1 149 ? 24.578 -5.727 3.77 1 94.06 149 ASP A C 1
ATOM 1083 O O . ASP A 1 149 ? 25 -5.766 4.926 1 94.06 149 ASP A O 1
ATOM 1087 N N . TRP A 1 150 ? 23.328 -5.598 3.475 1 94.12 150 TRP A N 1
ATOM 1088 C CA . TRP A 1 150 ? 22.359 -5.547 4.562 1 94.12 150 TRP A CA 1
ATOM 1089 C C . TRP A 1 150 ? 22.516 -6.754 5.484 1 94.12 150 TRP A C 1
ATOM 1091 O O . TRP A 1 150 ? 22.625 -7.891 5.02 1 94.12 150 TRP A O 1
ATOM 1101 N N . ASN A 1 151 ? 22.609 -6.484 6.766 1 93.12 151 ASN A N 1
ATOM 1102 C CA . ASN A 1 151 ? 22.516 -7.547 7.762 1 93.12 151 ASN A CA 1
ATOM 1103 C C . ASN A 1 151 ? 21.062 -7.914 8.055 1 93.12 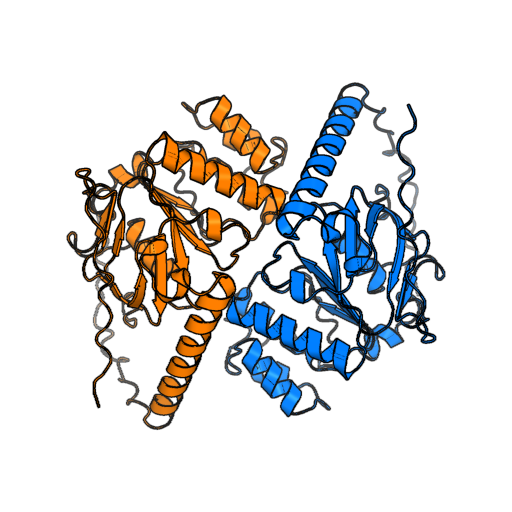151 ASN A C 1
ATOM 1105 O O . ASN A 1 151 ? 20.297 -7.102 8.594 1 93.12 151 ASN A O 1
ATOM 1109 N N . MET A 1 152 ? 20.688 -9.086 7.828 1 90.94 152 MET A N 1
ATOM 1110 C CA . MET A 1 152 ? 19.297 -9.516 7.848 1 90.94 152 MET A CA 1
ATOM 1111 C C . MET A 1 152 ? 18.719 -9.445 9.258 1 90.94 152 MET A C 1
ATOM 1113 O O . MET A 1 152 ? 17.5 -9.484 9.438 1 90.94 152 MET A O 1
ATOM 1117 N N . MET A 1 153 ? 19.5 -9.266 10.234 1 89.5 153 MET A N 1
ATOM 1118 C CA . MET A 1 153 ? 19.031 -9.117 11.617 1 89.5 153 MET A CA 1
ATOM 1119 C C . MET A 1 153 ? 18.719 -7.66 11.93 1 89.5 153 MET A C 1
ATOM 1121 O O . MET A 1 153 ? 18.047 -7.367 12.93 1 89.5 153 MET A O 1
ATOM 1125 N N . ARG A 1 154 ? 19.234 -6.738 11.102 1 90.06 154 ARG A N 1
ATOM 1126 C CA . ARG A 1 154 ? 19.125 -5.316 11.414 1 90.06 154 ARG A CA 1
ATOM 1127 C C . ARG A 1 154 ? 18.266 -4.594 10.375 1 90.06 154 ARG A C 1
ATOM 1129 O O . ARG A 1 154 ? 18.047 -3.387 10.484 1 90.06 154 ARG A O 1
ATOM 1136 N N . VAL A 1 155 ? 17.828 -5.309 9.453 1 88.81 155 VAL A N 1
ATOM 1137 C CA . VAL A 1 155 ? 17.078 -4.68 8.367 1 88.81 155 VAL A CA 1
ATOM 1138 C C . VAL A 1 155 ? 15.664 -4.359 8.844 1 88.81 155 VAL A C 1
ATOM 1140 O O . VAL A 1 155 ? 15.148 -5.004 9.766 1 88.81 155 VAL A O 1
ATOM 1143 N N . SER A 1 156 ? 15.07 -3.326 8.258 1 82.62 156 SER A N 1
ATOM 1144 C CA . SER A 1 156 ? 13.656 -3.025 8.461 1 82.62 156 SER A CA 1
ATOM 1145 C C . SER A 1 156 ? 12.773 -4.105 7.855 1 82.62 156 SER A C 1
ATOM 1147 O O . SER A 1 156 ? 13.25 -4.949 7.09 1 82.62 156 SER A O 1
ATOM 1149 N N . ASP A 1 157 ? 11.477 -4.125 8.172 1 82.69 157 ASP A N 1
ATOM 1150 C CA . ASP A 1 157 ? 10.516 -5.066 7.605 1 82.69 157 ASP A CA 1
ATOM 1151 C C . ASP A 1 157 ? 10.445 -4.93 6.086 1 82.69 157 ASP A C 1
ATOM 1153 O O . ASP A 1 157 ? 10.367 -5.93 5.371 1 82.69 157 ASP A O 1
ATOM 1157 N N . GLY A 1 158 ? 10.453 -3.686 5.648 1 85.12 158 GLY A N 1
ATOM 1158 C CA . GLY A 1 158 ? 10.422 -3.463 4.211 1 85.12 158 GLY A CA 1
ATOM 1159 C C . GLY A 1 158 ? 11.648 -4 3.5 1 85.12 158 GLY A C 1
ATOM 1160 O O . GLY A 1 158 ? 11.547 -4.57 2.412 1 85.12 158 GLY A O 1
ATOM 1161 N N . GLN A 1 159 ? 12.758 -3.811 4.105 1 87.81 159 GLN A N 1
ATOM 1162 C CA . GLN A 1 159 ? 13.992 -4.332 3.535 1 87.81 159 GLN A CA 1
ATOM 1163 C C . GLN A 1 159 ? 13.984 -5.859 3.512 1 87.81 159 GLN A C 1
ATOM 1165 O O . GLN A 1 159 ? 14.383 -6.473 2.52 1 87.81 159 GLN A O 1
ATOM 1170 N N . ARG A 1 160 ? 13.562 -6.359 4.551 1 89.44 160 ARG A N 1
ATOM 1171 C CA . ARG A 1 160 ? 13.461 -7.812 4.629 1 89.44 160 ARG A CA 1
ATOM 1172 C C . ARG A 1 160 ? 12.555 -8.359 3.533 1 89.44 160 ARG A C 1
ATOM 1174 O O . ARG A 1 160 ? 12.883 -9.352 2.881 1 89.44 160 ARG A O 1
ATOM 1181 N N . ARG A 1 161 ? 11.5 -7.738 3.369 1 89.69 161 ARG A N 1
ATOM 1182 C CA . ARG A 1 161 ? 10.539 -8.172 2.357 1 89.69 161 ARG A CA 1
ATOM 1183 C C . ARG A 1 161 ? 11.148 -8.094 0.96 1 89.69 161 ARG A C 1
ATOM 1185 O O . ARG A 1 161 ? 10.922 -8.977 0.128 1 89.69 161 ARG A O 1
ATOM 1192 N N . ARG A 1 162 ? 11.828 -7.102 0.69 1 93 162 ARG A N 1
ATOM 1193 C CA . ARG A 1 162 ? 12.484 -6.953 -0.604 1 93 162 ARG A CA 1
ATOM 1194 C C . ARG A 1 162 ? 13.422 -8.125 -0.876 1 93 162 ARG A C 1
ATOM 1196 O O . ARG A 1 162 ? 13.438 -8.672 -1.979 1 93 162 ARG A O 1
ATOM 1203 N N . VAL A 1 163 ? 14.188 -8.469 0.108 1 92.94 163 VAL A N 1
ATOM 1204 C CA . VAL A 1 163 ? 15.102 -9.594 -0.031 1 92.94 163 VAL A CA 1
ATOM 1205 C C . VAL A 1 163 ? 14.305 -10.883 -0.25 1 92.94 163 VAL A C 1
ATOM 1207 O O . VAL A 1 163 ? 14.672 -11.703 -1.094 1 92.94 163 VAL A O 1
ATOM 1210 N N . GLN A 1 164 ? 13.234 -11.031 0.455 1 90.88 164 GLN A N 1
ATOM 1211 C CA . GLN A 1 164 ? 12.391 -12.219 0.327 1 90.88 164 GLN A CA 1
ATOM 1212 C C . GLN A 1 164 ? 11.805 -12.328 -1.08 1 90.88 164 GLN A C 1
ATOM 1214 O O . GLN A 1 164 ? 11.781 -13.414 -1.663 1 90.88 164 GLN A O 1
ATOM 1219 N N . ILE A 1 165 ? 11.312 -11.25 -1.573 1 94.12 165 ILE A N 1
ATOM 1220 C CA . ILE A 1 165 ? 10.773 -11.234 -2.932 1 94.12 165 ILE A CA 1
ATOM 1221 C C . ILE A 1 165 ? 11.867 -11.648 -3.918 1 94.12 165 ILE A C 1
ATOM 1223 O O . ILE A 1 165 ? 11.625 -12.484 -4.797 1 94.12 165 ILE A O 1
ATOM 1227 N N . CYS A 1 166 ? 13.016 -11.047 -3.723 1 95.19 166 CYS A N 1
ATOM 1228 C CA . CYS A 1 166 ? 14.141 -11.391 -4.578 1 95.19 166 CYS A CA 1
ATOM 1229 C C . CYS A 1 166 ? 14.414 -12.891 -4.559 1 95.19 166 CYS A C 1
ATOM 1231 O O . CYS A 1 166 ? 14.484 -13.523 -5.609 1 95.19 166 CYS A O 1
ATOM 1233 N N . MET A 1 167 ? 14.492 -13.422 -3.41 1 92.81 167 MET A N 1
ATOM 1234 C CA . MET A 1 167 ? 14.766 -14.844 -3.238 1 92.81 167 MET A CA 1
ATOM 1235 C C . MET A 1 167 ? 13.703 -15.695 -3.92 1 92.81 167 MET A C 1
ATOM 1237 O O . MET A 1 167 ? 14.016 -16.719 -4.535 1 92.81 167 MET A O 1
ATOM 1241 N N . GLY A 1 168 ? 12.508 -15.266 -3.842 1 92.06 168 GLY A N 1
ATOM 1242 C CA . GLY A 1 168 ? 11.398 -16.016 -4.418 1 92.06 168 GLY A CA 1
ATOM 1243 C C . GLY A 1 168 ? 11.375 -15.969 -5.934 1 92.06 168 GLY A C 1
ATOM 1244 O O . GLY A 1 168 ? 10.75 -16.812 -6.574 1 92.06 168 GLY A O 1
ATOM 1245 N N . LEU A 1 169 ? 12.07 -15.039 -6.5 1 95.38 169 LEU A N 1
ATOM 1246 C CA . LEU A 1 169 ? 11.992 -14.844 -7.941 1 95.38 169 LEU A CA 1
ATOM 1247 C C . LEU A 1 169 ? 13.281 -15.281 -8.625 1 95.38 169 LEU A C 1
ATOM 1249 O O . LEU A 1 169 ? 13.391 -15.203 -9.852 1 95.38 169 LEU A O 1
ATOM 1253 N N . LEU A 1 170 ? 14.211 -15.727 -7.875 1 95.44 170 LEU A N 1
ATOM 1254 C CA . LEU A 1 170 ? 15.5 -16.094 -8.445 1 95.44 170 LEU A CA 1
ATOM 1255 C C . LEU A 1 170 ? 15.344 -17.234 -9.453 1 95.44 170 LEU A C 1
ATOM 1257 O O . LEU A 1 170 ? 15.891 -17.156 -10.555 1 95.44 170 LEU A O 1
ATOM 1261 N N . LYS A 1 171 ? 14.586 -18.219 -9.039 1 93.5 171 LYS A N 1
ATOM 1262 C CA . LYS A 1 171 ? 14.336 -19.328 -9.953 1 93.5 171 LYS A CA 1
ATOM 1263 C C . LYS A 1 171 ? 13.164 -19.016 -10.883 1 93.5 171 LYS A C 1
ATOM 1265 O O . LYS A 1 171 ? 12.141 -18.484 -10.445 1 93.5 171 LYS A O 1
ATOM 1270 N N . PRO A 1 172 ? 13.32 -19.391 -12.094 1 94.56 172 PRO A N 1
ATOM 1271 C CA . PRO A 1 172 ? 12.195 -19.188 -13.008 1 94.56 172 PRO A CA 1
ATOM 1272 C C . PRO A 1 172 ? 10.961 -19.984 -12.609 1 94.56 172 PRO A C 1
ATOM 1274 O O . PRO A 1 172 ? 11.078 -21.125 -12.164 1 94.56 172 PRO A O 1
ATOM 1277 N N . PHE A 1 173 ? 9.844 -19.438 -12.781 1 95.44 173 PHE A N 1
ATOM 1278 C CA . PHE A 1 173 ? 8.57 -20.047 -12.445 1 95.44 173 PHE A CA 1
ATOM 1279 C C . PHE A 1 173 ? 7.699 -20.203 -13.68 1 95.44 173 PHE A C 1
ATOM 1281 O O . PHE A 1 173 ? 7.871 -19.484 -14.664 1 95.44 173 PHE A O 1
ATOM 1288 N N . LYS A 1 174 ? 6.781 -21.109 -13.633 1 96.31 174 LYS A N 1
ATOM 1289 C CA . LYS A 1 174 ? 5.746 -21.219 -14.656 1 96.31 174 LYS A CA 1
ATOM 1290 C C . LYS A 1 174 ? 4.445 -20.562 -14.203 1 96.31 174 LYS A C 1
ATOM 1292 O O . LYS A 1 174 ? 3.721 -19.984 -15.008 1 96.31 174 LYS A O 1
ATOM 1297 N N . VAL A 1 175 ? 4.145 -20.703 -12.93 1 97.19 175 VAL A N 1
ATOM 1298 C CA . VAL A 1 175 ? 3 -20.047 -12.312 1 97.19 175 VAL A CA 1
ATOM 1299 C C . VAL A 1 175 ? 3.441 -19.344 -11.023 1 97.19 175 VAL A C 1
ATOM 1301 O O . VAL A 1 175 ? 4.086 -19.969 -10.172 1 97.19 175 VAL A O 1
ATOM 1304 N N . LEU A 1 176 ? 3.172 -18.094 -10.898 1 97.25 176 LEU A N 1
ATOM 1305 C CA . LEU A 1 176 ? 3.523 -17.297 -9.727 1 97.25 176 LEU A CA 1
ATOM 1306 C C . LEU A 1 176 ? 2.275 -16.719 -9.07 1 97.25 176 LEU A C 1
ATOM 1308 O O . LEU A 1 176 ? 1.45 -16.094 -9.742 1 97.25 176 LEU A O 1
ATOM 1312 N N . LEU A 1 177 ? 2.121 -16.984 -7.809 1 97.12 177 LEU A N 1
ATOM 1313 C CA . LEU A 1 177 ? 1.036 -16.438 -7.004 1 97.12 177 LEU A CA 1
ATOM 1314 C C . LEU A 1 177 ? 1.552 -15.352 -6.07 1 97.12 177 LEU A C 1
ATOM 1316 O O . LEU A 1 177 ? 2.43 -15.602 -5.242 1 97.12 177 LEU A O 1
ATOM 1320 N N . CYS A 1 178 ? 1.035 -14.195 -6.23 1 96.75 178 CYS A N 1
ATOM 1321 C CA . CYS A 1 178 ? 1.49 -13.055 -5.449 1 96.75 178 CYS A CA 1
ATOM 1322 C C . CYS A 1 178 ? 0.366 -12.508 -4.574 1 96.75 178 CYS A C 1
ATOM 1324 O O . CYS A 1 178 ? -0.728 -12.227 -5.066 1 96.75 178 CYS A O 1
ATOM 1326 N N . ASP A 1 179 ? 0.632 -12.312 -3.334 1 94.94 179 ASP A N 1
ATOM 1327 C CA . ASP A 1 179 ? -0.328 -11.773 -2.377 1 94.94 179 ASP A CA 1
ATOM 1328 C C . ASP A 1 179 ? 0.199 -10.492 -1.732 1 94.94 179 ASP A C 1
ATOM 1330 O O . ASP A 1 179 ? 0.976 -10.547 -0.776 1 94.94 179 ASP A O 1
ATOM 1334 N N . GLU A 1 180 ? -0.198 -9.352 -2.246 1 92.81 180 GLU A N 1
ATOM 1335 C CA . GLU A 1 180 ? 0.121 -8.023 -1.732 1 92.81 180 GLU A CA 1
ATOM 1336 C C . GLU A 1 180 ? 1.622 -7.863 -1.512 1 92.81 180 GLU A C 1
ATOM 1338 O O . GLU A 1 180 ? 2.055 -7.438 -0.439 1 92.81 180 GLU A O 1
ATOM 1343 N N . ILE A 1 181 ? 2.426 -8.047 -2.504 1 91.75 181 ILE A N 1
ATOM 1344 C CA . ILE A 1 181 ? 3.863 -8.172 -2.291 1 91.75 181 ILE A CA 1
ATOM 1345 C C . ILE A 1 181 ? 4.535 -6.816 -2.51 1 91.75 181 ILE A C 1
ATOM 1347 O O . ILE A 1 181 ? 5.707 -6.637 -2.164 1 91.75 181 ILE A O 1
ATOM 1351 N N . THR A 1 182 ? 3.803 -5.848 -3.006 1 89.94 182 T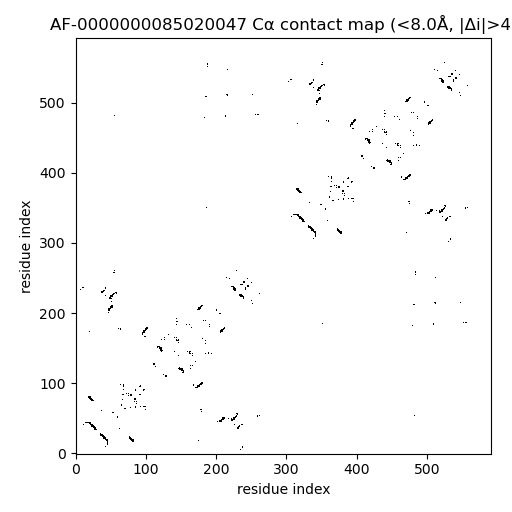HR A N 1
ATOM 1352 C CA . THR A 1 182 ? 4.488 -4.613 -3.375 1 89.94 182 THR A CA 1
ATOM 1353 C C . THR A 1 182 ? 4.164 -3.496 -2.387 1 89.94 182 THR A C 1
ATOM 1355 O O . THR A 1 182 ? 4.492 -2.334 -2.625 1 89.94 182 THR A O 1
ATOM 1358 N N . VAL A 1 183 ? 3.586 -3.711 -1.281 1 85.38 183 VAL A N 1
ATOM 1359 C CA . VAL A 1 183 ? 3.107 -2.693 -0.352 1 85.38 183 VAL A CA 1
ATOM 1360 C C . VAL A 1 183 ? 4.293 -1.934 0.24 1 85.38 183 VAL A C 1
ATOM 1362 O O . VAL A 1 183 ? 4.188 -0.741 0.535 1 85.38 183 VAL A O 1
ATOM 1365 N N . ASP A 1 184 ? 5.453 -2.631 0.302 1 82.19 184 ASP A N 1
ATOM 1366 C CA . ASP A 1 184 ? 6.621 -2.021 0.935 1 82.19 184 ASP A CA 1
ATOM 1367 C C . ASP A 1 184 ? 7.547 -1.401 -0.106 1 82.19 184 ASP A C 1
ATOM 1369 O O . ASP A 1 184 ? 8.609 -0.878 0.236 1 82.19 184 ASP A O 1
ATOM 1373 N N . LEU A 1 185 ? 7.152 -1.438 -1.303 1 91.06 185 LEU A N 1
ATOM 1374 C CA . LEU A 1 185 ? 7.977 -0.883 -2.371 1 91.06 185 LEU A CA 1
ATOM 1375 C C . LEU A 1 185 ? 7.535 0.536 -2.715 1 91.06 185 LEU A C 1
ATOM 1377 O O . LEU A 1 185 ? 6.355 0.871 -2.596 1 91.06 185 LEU A O 1
ATOM 1381 N N . ASP A 1 186 ? 8.5 1.366 -3.125 1 91.5 186 ASP A N 1
ATOM 1382 C CA . ASP A 1 186 ? 8.117 2.662 -3.676 1 91.5 186 ASP A CA 1
ATOM 1383 C C . ASP A 1 186 ? 7.613 2.521 -5.113 1 91.5 186 ASP A C 1
ATOM 1385 O O . ASP A 1 186 ? 7.469 1.406 -5.617 1 91.5 186 ASP A O 1
ATOM 1389 N N . ILE A 1 187 ? 7.344 3.607 -5.73 1 94.69 187 ILE A N 1
ATOM 1390 C CA . ILE A 1 187 ? 6.727 3.631 -7.051 1 94.69 187 ILE A CA 1
ATOM 1391 C C . ILE A 1 187 ? 7.664 2.98 -8.07 1 94.69 187 ILE A C 1
ATOM 1393 O O . ILE A 1 187 ? 7.246 2.129 -8.852 1 94.69 187 ILE A O 1
ATOM 1397 N N . LEU A 1 188 ? 8.93 3.367 -8.031 1 95 188 LEU A N 1
ATOM 1398 C CA . LEU A 1 188 ? 9.906 2.857 -8.984 1 95 188 LEU A CA 1
ATOM 1399 C C . LEU A 1 188 ? 10.055 1.344 -8.859 1 95 188 LEU A C 1
ATOM 1401 O O . LEU A 1 188 ? 9.969 0.622 -9.852 1 95 188 LEU A O 1
ATOM 1405 N N . GLY A 1 189 ? 10.266 0.871 -7.66 1 95 189 GLY A N 1
ATOM 1406 C CA . GLY A 1 189 ? 10.398 -0.557 -7.426 1 95 189 GLY A CA 1
ATOM 1407 C C . GLY A 1 189 ? 9.18 -1.35 -7.848 1 95 189 GLY A C 1
ATOM 1408 O O . GLY A 1 189 ? 9.297 -2.424 -8.445 1 95 189 GLY A O 1
ATOM 1409 N N . ARG A 1 190 ? 8.023 -0.873 -7.547 1 96.12 190 ARG A N 1
ATOM 1410 C CA . ARG A 1 190 ? 6.781 -1.563 -7.883 1 96.12 190 ARG A CA 1
ATOM 1411 C C . ARG A 1 190 ? 6.609 -1.676 -9.391 1 96.12 190 ARG A C 1
ATOM 1413 O O . ARG A 1 190 ? 6.34 -2.762 -9.914 1 96.12 190 ARG A O 1
ATOM 1420 N N . LEU A 1 191 ? 6.781 -0.573 -10.094 1 97.12 191 LEU A N 1
ATOM 1421 C CA . LEU A 1 191 ? 6.57 -0.578 -11.539 1 97.12 191 LEU A CA 1
ATOM 1422 C C . LEU A 1 191 ? 7.641 -1.407 -12.242 1 97.12 191 LEU A C 1
ATOM 1424 O O . LEU A 1 191 ? 7.348 -2.111 -13.211 1 97.12 191 LEU A O 1
ATOM 1428 N N . ASP A 1 192 ? 8.828 -1.339 -11.742 1 97.44 192 ASP A N 1
ATOM 1429 C CA . ASP A 1 192 ? 9.891 -2.164 -12.312 1 97.44 192 ASP A CA 1
ATOM 1430 C C . ASP A 1 192 ? 9.602 -3.648 -12.102 1 97.44 192 ASP A C 1
ATOM 1432 O O . ASP A 1 192 ? 9.852 -4.469 -12.984 1 97.44 192 ASP A O 1
ATOM 1436 N N . LEU A 1 193 ? 9.172 -3.959 -10.969 1 97.75 193 LEU A N 1
ATOM 1437 C CA . LEU A 1 193 ? 8.836 -5.352 -10.695 1 97.75 193 LEU A CA 1
ATOM 1438 C C . LEU A 1 193 ? 7.691 -5.82 -11.586 1 97.75 193 LEU A C 1
ATOM 1440 O O . LEU A 1 193 ? 7.727 -6.934 -12.117 1 97.75 193 LEU A O 1
ATOM 1444 N N . LEU A 1 194 ? 6.691 -5.008 -11.75 1 98.19 194 LEU A N 1
ATOM 1445 C CA . LEU A 1 194 ? 5.586 -5.344 -12.641 1 98.19 194 LEU A CA 1
ATOM 1446 C C . LEU A 1 194 ? 6.09 -5.582 -14.062 1 98.19 194 LEU A C 1
ATOM 1448 O O . LEU A 1 194 ? 5.652 -6.52 -14.727 1 98.19 194 LEU A O 1
ATOM 1452 N N . ASN A 1 195 ? 6.953 -4.734 -14.469 1 98.25 195 ASN A N 1
ATOM 1453 C CA . ASN A 1 195 ? 7.523 -4.895 -15.805 1 98.25 195 ASN A CA 1
ATOM 1454 C C . ASN A 1 195 ? 8.312 -6.195 -15.922 1 98.25 195 ASN A C 1
ATOM 1456 O O . ASN A 1 195 ? 8.227 -6.887 -16.938 1 98.25 195 ASN A O 1
ATOM 1460 N N . PHE A 1 196 ? 9.055 -6.465 -14.914 1 98.44 196 PHE A N 1
ATOM 1461 C CA . PHE A 1 196 ? 9.797 -7.719 -14.883 1 98.44 196 PHE A CA 1
ATOM 1462 C C . PHE A 1 196 ? 8.852 -8.906 -15.031 1 98.44 196 PHE A C 1
ATOM 1464 O O . PHE A 1 196 ? 9.102 -9.805 -15.836 1 98.44 196 PHE A O 1
ATOM 1471 N N . LEU A 1 197 ? 7.828 -8.93 -14.273 1 98.56 197 LEU A N 1
ATOM 1472 C CA . LEU A 1 197 ? 6.855 -10.023 -14.32 1 98.56 197 LEU A CA 1
ATOM 1473 C C . LEU A 1 197 ? 6.168 -10.078 -15.68 1 98.56 197 LEU A C 1
ATOM 1475 O O . LEU A 1 197 ? 5.871 -11.164 -16.188 1 98.56 197 LEU A O 1
ATOM 1479 N N . LYS A 1 198 ? 5.891 -8.945 -16.219 1 98.69 198 LYS A N 1
ATOM 1480 C CA . LYS A 1 198 ? 5.309 -8.891 -17.547 1 98.69 198 LYS A CA 1
ATOM 1481 C C . LYS A 1 198 ? 6.223 -9.562 -18.578 1 98.69 198 LYS A C 1
ATOM 1483 O O . LYS A 1 198 ? 5.762 -10.344 -19.406 1 98.69 198 LYS A O 1
ATOM 1488 N N . GLN A 1 199 ? 7.473 -9.266 -18.469 1 98.12 199 GLN A N 1
ATOM 1489 C CA . GLN A 1 199 ? 8.438 -9.867 -19.375 1 98.12 199 GLN A CA 1
ATOM 1490 C C . GLN A 1 199 ? 8.5 -11.383 -19.203 1 98.12 199 GLN A C 1
ATOM 1492 O O . GLN A 1 199 ? 8.602 -12.117 -20.172 1 98.12 199 GLN A O 1
ATOM 1497 N N . GLU A 1 200 ? 8.438 -11.836 -17.953 1 97.81 200 GLU A N 1
ATOM 1498 C CA . GLU A 1 200 ? 8.391 -13.266 -17.688 1 97.81 200 GLU A CA 1
ATOM 1499 C C . GLU A 1 200 ? 7.215 -13.93 -18.391 1 97.81 200 GLU A C 1
ATOM 1501 O O . GLU A 1 200 ? 7.344 -15.031 -18.922 1 97.81 200 GLU A O 1
ATOM 1506 N N . CYS A 1 201 ? 6.098 -13.297 -18.438 1 98.19 201 CYS A N 1
ATOM 1507 C CA . CYS A 1 201 ? 4.883 -13.836 -19.047 1 98.19 201 CYS A CA 1
ATOM 1508 C C . CYS A 1 201 ? 4.973 -13.805 -20.562 1 98.19 201 CYS A C 1
ATOM 1510 O O . CYS A 1 201 ? 4.621 -14.773 -21.234 1 98.19 201 CYS A O 1
ATOM 1512 N N . GLU A 1 202 ? 5.465 -12.758 -21.094 1 97.56 202 GLU A N 1
ATOM 1513 C CA . GLU A 1 202 ? 5.48 -12.562 -22.531 1 97.56 202 GLU A CA 1
ATOM 1514 C C . GLU A 1 202 ? 6.582 -13.383 -23.188 1 97.56 202 GLU A C 1
ATOM 1516 O O . GLU A 1 202 ? 6.391 -13.938 -24.281 1 97.56 202 GLU A O 1
ATOM 1521 N N . GLN A 1 203 ? 7.672 -13.492 -22.531 1 96.62 203 GLN A N 1
ATOM 1522 C CA . GLN A 1 203 ? 8.828 -14.133 -23.156 1 96.62 203 GLN A CA 1
ATOM 1523 C C . GLN A 1 203 ? 8.867 -15.625 -22.812 1 96.62 203 GLN A C 1
ATOM 1525 O O . GLN A 1 203 ? 9.25 -16.438 -23.656 1 96.62 203 GLN A O 1
ATOM 1530 N N . ARG A 1 204 ? 8.438 -15.992 -21.625 1 96.06 204 ARG A N 1
ATOM 1531 C CA . ARG A 1 204 ? 8.602 -17.375 -21.188 1 96.06 204 ARG A CA 1
ATOM 1532 C C . ARG A 1 204 ? 7.254 -18.078 -21.062 1 96.06 204 ARG A C 1
ATOM 1534 O O . ARG A 1 204 ? 7.195 -19.281 -20.797 1 96.06 204 ARG A O 1
ATOM 1541 N N . GLY A 1 205 ? 6.219 -17.312 -21.156 1 96.88 205 GLY A N 1
ATOM 1542 C CA . GLY A 1 205 ? 4.887 -17.891 -21.078 1 96.88 205 GLY A CA 1
ATOM 1543 C C . GLY A 1 205 ? 4.441 -18.156 -19.641 1 96.88 205 GLY A C 1
ATOM 1544 O O . GLY A 1 205 ? 3.541 -18.969 -19.422 1 96.88 205 GLY A O 1
ATOM 1545 N N . ALA A 1 206 ? 5.07 -17.594 -18.672 1 97.81 206 ALA A N 1
ATOM 1546 C CA . ALA A 1 206 ? 4.688 -17.766 -17.281 1 97.81 206 ALA A CA 1
ATOM 1547 C C . ALA A 1 206 ? 3.322 -17.125 -17 1 97.81 206 ALA A C 1
ATOM 1549 O O . ALA A 1 206 ? 2.891 -16.234 -17.734 1 97.81 206 ALA A O 1
ATOM 1550 N N . THR A 1 207 ? 2.666 -17.641 -16.016 1 98.31 207 THR A N 1
ATOM 1551 C CA . THR A 1 207 ? 1.378 -17.125 -15.586 1 98.31 207 THR A CA 1
ATOM 1552 C C . THR A 1 207 ? 1.485 -16.516 -14.188 1 98.31 207 THR A C 1
ATOM 1554 O O . THR A 1 207 ? 2.113 -17.109 -13.305 1 98.31 207 THR A O 1
ATOM 1557 N N . VAL A 1 208 ? 0.916 -15.375 -13.992 1 98.5 208 VAL A N 1
ATOM 1558 C CA . VAL A 1 208 ? 0.965 -14.703 -12.703 1 98.5 208 VAL A CA 1
ATOM 1559 C C . VAL A 1 208 ? -0.453 -14.398 -12.227 1 98.5 208 VAL A C 1
ATOM 1561 O O . VAL A 1 208 ? -1.27 -13.867 -12.984 1 98.5 208 VAL A O 1
ATOM 1564 N N . VAL A 1 209 ? -0.782 -14.781 -11.031 1 98.56 209 VAL A N 1
ATOM 1565 C CA . VAL A 1 209 ? -1.978 -14.336 -10.32 1 98.56 209 VAL A CA 1
ATOM 1566 C C . VAL A 1 209 ? -1.585 -13.375 -9.195 1 98.56 209 VAL A C 1
ATOM 1568 O O . VAL A 1 209 ? -0.866 -13.758 -8.266 1 98.56 209 VAL A O 1
ATOM 1571 N N . TYR A 1 210 ? -2.07 -12.219 -9.281 1 98.25 210 TYR A N 1
ATOM 1572 C CA . TYR A 1 210 ? -1.614 -11.164 -8.383 1 98.25 210 TYR A CA 1
ATOM 1573 C C . TYR A 1 210 ? -2.787 -10.547 -7.629 1 98.25 210 TYR A C 1
ATOM 1575 O O . TYR A 1 210 ? -3.609 -9.844 -8.219 1 98.25 210 TYR A O 1
ATOM 1583 N N . ALA A 1 211 ? -2.818 -10.766 -6.305 1 97.19 211 ALA A N 1
ATOM 1584 C CA . ALA A 1 211 ? -3.781 -10.094 -5.43 1 97.19 211 ALA A CA 1
ATOM 1585 C C . ALA A 1 211 ? -3.199 -8.805 -4.859 1 97.19 211 ALA A C 1
ATOM 1587 O O . ALA A 1 211 ? -2.186 -8.828 -4.156 1 97.19 211 ALA A O 1
ATOM 1588 N N . THR A 1 212 ? -3.863 -7.68 -5.156 1 95.56 212 THR A N 1
ATOM 1589 C CA . THR A 1 212 ? -3.385 -6.402 -4.637 1 95.56 212 THR A CA 1
ATOM 1590 C C . THR A 1 212 ? -4.516 -5.379 -4.598 1 95.56 212 THR A C 1
ATOM 1592 O O . THR A 1 212 ? -5.488 -5.488 -5.344 1 95.56 212 THR A O 1
ATOM 1595 N N . HIS A 1 213 ? -4.34 -4.438 -3.703 1 94.62 213 HIS A N 1
ATOM 1596 C CA . HIS A 1 213 ? -5.246 -3.297 -3.643 1 94.62 213 HIS A CA 1
ATOM 1597 C C . HIS A 1 213 ? -4.598 -2.047 -4.23 1 94.62 213 HIS A C 1
ATOM 1599 O O . HIS A 1 213 ? -5.18 -0.96 -4.18 1 94.62 213 HIS A O 1
ATOM 1605 N N . ILE A 1 214 ? -3.51 -2.15 -4.754 1 95.06 214 ILE A N 1
ATOM 1606 C CA . ILE A 1 214 ? -2.814 -1.053 -5.414 1 95.06 214 ILE A CA 1
ATOM 1607 C C . ILE A 1 214 ? -2.885 -1.236 -6.93 1 95.06 214 ILE A C 1
ATOM 1609 O O . ILE A 1 214 ? -2.326 -2.193 -7.473 1 95.06 214 ILE A O 1
ATOM 1613 N N . PHE A 1 215 ? -3.484 -0.282 -7.625 1 95.38 215 PHE A N 1
ATOM 1614 C CA . PHE A 1 215 ? -3.766 -0.48 -9.039 1 95.38 215 PHE A CA 1
ATOM 1615 C C . PHE A 1 215 ? -2.838 0.373 -9.898 1 95.38 215 PHE A C 1
ATOM 1617 O O . PHE A 1 215 ? -2.932 0.354 -11.133 1 95.38 215 PHE A O 1
ATOM 1624 N N . ASP A 1 216 ? -1.908 1.085 -9.281 1 94.25 216 ASP A N 1
ATOM 1625 C CA . ASP A 1 216 ? -0.922 1.858 -10.031 1 94.25 216 ASP A CA 1
ATOM 1626 C C . ASP A 1 216 ? -0.173 0.976 -11.023 1 94.25 216 ASP A C 1
ATOM 1628 O O . ASP A 1 216 ? 0.582 0.085 -10.633 1 94.25 216 ASP A O 1
ATOM 1632 N N . GLY A 1 217 ? -0.438 1.201 -12.281 1 92.69 217 GLY A N 1
ATOM 1633 C CA . GLY A 1 217 ? 0.255 0.456 -13.32 1 92.69 217 GLY A CA 1
ATOM 1634 C C . GLY A 1 217 ? -0.409 -0.868 -13.648 1 92.69 217 GLY A C 1
ATOM 1635 O O . GLY A 1 217 ? 0.072 -1.614 -14.508 1 92.69 217 GLY A O 1
ATOM 1636 N N . MET A 1 218 ? -1.523 -1.129 -13.055 1 94.69 218 MET A N 1
ATOM 1637 C CA . MET A 1 218 ? -2.129 -2.451 -13.18 1 94.69 218 MET A CA 1
ATOM 1638 C C . MET A 1 218 ? -2.922 -2.561 -14.477 1 94.69 218 MET A C 1
ATOM 1640 O O . MET A 1 218 ? -2.945 -3.619 -15.109 1 94.69 218 MET A O 1
ATOM 1644 N N . GLU A 1 219 ? -3.518 -1.497 -14.867 1 92 219 GLU A N 1
ATOM 1645 C CA . GLU A 1 219 ? -4.406 -1.531 -16.031 1 92 219 GLU A CA 1
ATOM 1646 C C . GLU A 1 219 ? -3.66 -1.968 -17.281 1 92 219 GLU A C 1
ATOM 1648 O O . GLU A 1 219 ? -4.082 -2.898 -17.969 1 92 219 GLU A O 1
ATOM 1653 N N . PRO A 1 220 ? -2.568 -1.343 -17.594 1 91.94 220 PRO A N 1
ATOM 1654 C CA . PRO A 1 220 ? -1.848 -1.805 -18.781 1 91.94 220 PRO A CA 1
ATOM 1655 C C . PRO A 1 220 ? -1.127 -3.131 -18.562 1 91.94 220 PRO A C 1
ATOM 1657 O O . PRO A 1 220 ? -0.75 -3.805 -19.531 1 91.94 220 PRO A O 1
ATOM 1660 N N . TRP A 1 221 ? -0.965 -3.5 -17.359 1 96.31 221 TRP A N 1
ATOM 1661 C CA . TRP A 1 221 ? -0.195 -4.691 -17.016 1 96.31 221 TRP A CA 1
ATOM 1662 C C . TRP A 1 221 ? -1.054 -5.945 -17.125 1 96.31 221 TRP A C 1
ATOM 1664 O O . TRP A 1 221 ? -0.626 -6.949 -17.703 1 96.31 221 TRP A O 1
ATOM 1674 N N . MET A 1 222 ? -2.25 -5.879 -16.625 1 97 222 MET A N 1
ATOM 1675 C CA . MET A 1 222 ? -3.072 -7.074 -16.453 1 97 222 MET A CA 1
ATOM 1676 C C . MET A 1 222 ? -3.656 -7.523 -17.797 1 97 222 MET A C 1
ATOM 1678 O O . MET A 1 222 ? -3.992 -6.691 -18.641 1 97 222 MET A O 1
ATOM 1682 N N . THR A 1 223 ? -3.818 -8.805 -18.016 1 97.12 223 THR A N 1
ATOM 1683 C CA . THR A 1 223 ? -4.496 -9.383 -19.172 1 97.12 223 THR A CA 1
ATOM 1684 C C . THR A 1 223 ? -5.855 -9.953 -18.766 1 97.12 223 THR A C 1
ATOM 1686 O O . THR A 1 223 ? -6.773 -10.016 -19.594 1 97.12 223 THR A O 1
ATOM 1689 N N . HIS A 1 224 ? -5.973 -10.414 -17.531 1 97.19 224 HIS A N 1
ATOM 1690 C CA . HIS A 1 224 ? -7.176 -11.008 -16.969 1 97.19 224 HIS A CA 1
ATOM 1691 C C . HIS A 1 224 ? -7.527 -10.367 -15.625 1 97.19 224 HIS A C 1
ATOM 1693 O O . HIS A 1 224 ? -6.66 -9.812 -14.953 1 97.19 224 HIS A O 1
ATOM 1699 N N . ILE A 1 225 ? -8.773 -10.477 -15.242 1 96.69 225 ILE A N 1
ATOM 1700 C CA . ILE A 1 225 ? -9.227 -10.008 -13.93 1 96.69 225 ILE A CA 1
ATOM 1701 C C . ILE A 1 225 ? -10.164 -11.039 -13.312 1 96.69 225 ILE A C 1
ATOM 1703 O O . ILE A 1 225 ? -10.938 -11.695 -14.016 1 96.69 225 ILE A O 1
ATOM 1707 N N . ALA A 1 226 ? -10.023 -11.242 -12.055 1 97.75 226 ALA A N 1
ATOM 1708 C CA . ALA A 1 226 ? -10.93 -12.031 -11.219 1 97.75 226 ALA A CA 1
ATOM 1709 C C . ALA A 1 226 ? -11.383 -11.242 -9.992 1 97.75 226 ALA A C 1
ATOM 1711 O O . ALA A 1 226 ? -10.594 -11.008 -9.078 1 97.75 226 ALA A O 1
ATOM 1712 N N . PHE A 1 227 ? -12.609 -10.805 -10.016 1 97.06 227 PHE A N 1
ATOM 1713 C CA . PHE A 1 227 ? -13.18 -10.094 -8.883 1 97.06 227 PHE A CA 1
ATOM 1714 C C . PHE A 1 227 ? -13.992 -11.039 -8 1 97.06 227 PHE A C 1
ATOM 1716 O O . PHE A 1 227 ? -14.984 -11.617 -8.453 1 97.06 227 PHE A O 1
ATOM 1723 N N . THR A 1 228 ? -13.562 -11.109 -6.762 1 96.44 228 THR A N 1
ATOM 1724 C CA . THR A 1 228 ? -14.156 -12.047 -5.812 1 96.44 228 THR A CA 1
ATOM 1725 C C . THR A 1 228 ? -15.039 -11.312 -4.809 1 96.44 228 THR A C 1
ATOM 1727 O O . THR A 1 228 ? -14.648 -10.273 -4.27 1 96.44 228 THR A O 1
ATOM 1730 N N . SER A 1 229 ? -16.188 -11.773 -4.609 1 94.38 229 SER A N 1
ATOM 1731 C CA . SER A 1 229 ? -17.141 -11.297 -3.607 1 94.38 229 SER A CA 1
ATOM 1732 C C . SER A 1 229 ? -17.75 -12.453 -2.832 1 94.38 229 SER A C 1
ATOM 1734 O O . SER A 1 229 ? -18.328 -13.367 -3.426 1 94.38 229 SER A O 1
ATOM 1736 N N . ASP A 1 230 ? -17.625 -12.406 -1.573 1 91.56 230 ASP A N 1
ATOM 1737 C CA . ASP A 1 230 ? -18.172 -13.422 -0.688 1 91.56 230 ASP A CA 1
ATOM 1738 C C . ASP A 1 230 ? -17.766 -14.82 -1.132 1 91.56 230 ASP A C 1
ATOM 1740 O O . ASP A 1 230 ? -18.594 -15.727 -1.199 1 91.56 230 ASP A O 1
ATOM 1744 N N . GLY A 1 231 ? -16.5 -14.914 -1.545 1 93.75 231 GLY A N 1
ATOM 1745 C CA . GLY A 1 231 ? -15.922 -16.203 -1.879 1 93.75 231 GLY A CA 1
ATOM 1746 C C . GLY A 1 231 ? -16.266 -16.672 -3.283 1 93.75 231 GLY A C 1
ATOM 1747 O O . GLY A 1 231 ? -15.844 -17.734 -3.711 1 93.75 231 GLY A O 1
ATOM 1748 N N . LYS A 1 232 ? -17.016 -15.883 -3.992 1 95.88 232 LYS A N 1
ATOM 1749 C CA . LYS A 1 232 ? -17.453 -16.234 -5.344 1 95.88 232 LYS A CA 1
ATOM 1750 C C . LYS A 1 232 ? -16.766 -15.344 -6.383 1 95.88 232 LYS A C 1
ATOM 1752 O O . LYS A 1 232 ? -16.422 -14.195 -6.094 1 95.88 232 LYS A O 1
ATOM 1757 N N . LEU A 1 233 ? -16.594 -15.922 -7.547 1 96.81 233 LEU A N 1
ATOM 1758 C CA . LEU A 1 233 ? -16.156 -15.109 -8.68 1 96.81 233 LEU A CA 1
ATOM 1759 C C . LEU A 1 233 ? -17.328 -14.352 -9.281 1 96.81 233 LEU A C 1
ATOM 1761 O O . LEU A 1 233 ? -18.234 -14.953 -9.867 1 96.81 233 LEU A O 1
ATOM 1765 N N . VAL A 1 234 ? -17.359 -13.07 -9.148 1 95.38 234 VAL A N 1
ATOM 1766 C CA . VAL A 1 234 ? -18.469 -12.258 -9.609 1 95.38 234 VAL A CA 1
ATOM 1767 C C . VAL A 1 234 ? -18.172 -11.711 -11.008 1 95.38 234 VAL A C 1
ATOM 1769 O O . VAL A 1 234 ? -19.047 -11.711 -11.875 1 95.38 234 VAL A O 1
ATOM 1772 N N . HIS A 1 235 ? -17.016 -11.172 -11.195 1 93.19 235 HIS A N 1
ATOM 1773 C CA . HIS A 1 235 ? -16.5 -10.742 -12.5 1 93.19 235 HIS A CA 1
ATOM 1774 C C . HIS A 1 235 ? -15.172 -11.414 -12.812 1 93.19 235 HIS A C 1
ATOM 1776 O O . HIS A 1 235 ? -14.289 -11.484 -11.953 1 93.19 235 HIS A O 1
ATOM 1782 N N . GLY A 1 236 ? -15.086 -11.953 -14 1 92.81 236 GLY A N 1
ATOM 1783 C CA . GLY A 1 236 ? -13.836 -12.633 -14.328 1 92.81 236 GLY A CA 1
ATOM 1784 C C . GLY A 1 236 ? -13.656 -12.859 -15.812 1 92.81 236 GLY A C 1
ATOM 1785 O O . GLY A 1 236 ? -14.633 -12.852 -16.578 1 92.81 236 GLY A O 1
ATOM 1786 N N . GLY A 1 237 ? -12.375 -12.992 -16.234 1 92.88 237 GLY A N 1
ATOM 1787 C CA . GLY A 1 237 ? -12.023 -13.273 -17.609 1 92.88 237 GLY A CA 1
ATOM 1788 C C . GLY A 1 237 ? -11 -12.305 -18.172 1 92.88 237 GLY A C 1
ATOM 1789 O O . GLY A 1 237 ? -10.32 -11.609 -17.422 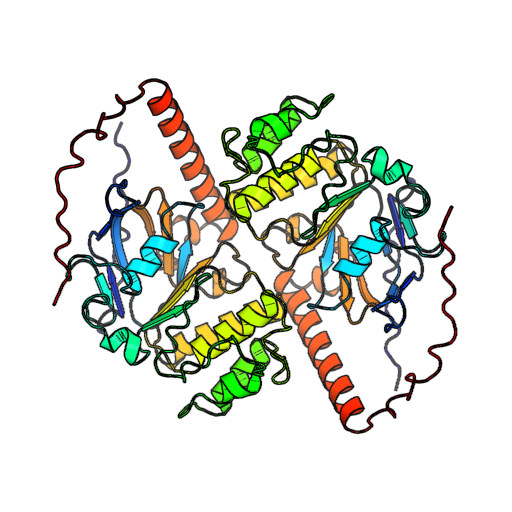1 92.88 237 GLY A O 1
ATOM 1790 N N . LYS A 1 238 ? -10.844 -12.391 -19.469 1 94.38 238 LYS A N 1
ATOM 1791 C CA . LYS A 1 238 ? -9.969 -11.438 -20.156 1 94.38 238 LYS A CA 1
ATOM 1792 C C . LYS A 1 238 ? -10.477 -10.008 -19.984 1 94.38 238 LYS A C 1
ATOM 1794 O O . LYS A 1 238 ? -11.68 -9.758 -20.078 1 94.38 238 LYS A O 1
ATOM 1799 N N . LYS A 1 239 ? -9.516 -9.156 -19.688 1 91.5 239 LYS A N 1
ATOM 1800 C CA . LYS A 1 239 ? -9.883 -7.773 -19.422 1 91.5 239 LYS A CA 1
ATOM 1801 C C . LYS A 1 239 ? -10.758 -7.211 -20.547 1 91.5 239 LYS A C 1
ATOM 1803 O O . LYS A 1 239 ? -11.688 -6.445 -20.281 1 91.5 239 LYS A O 1
ATOM 1808 N N . GLU A 1 240 ? -10.555 -7.594 -21.766 1 88.75 240 GLU A N 1
ATOM 1809 C CA . GLU A 1 240 ? -11.289 -7.094 -22.922 1 88.75 240 GLU A CA 1
ATOM 1810 C C . GLU A 1 240 ? -12.711 -7.637 -22.953 1 88.75 240 GLU A C 1
ATOM 1812 O O . GLU A 1 240 ? -13.586 -7.066 -23.609 1 88.75 240 GLU A O 1
ATOM 1817 N N . ASP A 1 241 ? -12.938 -8.688 -22.266 1 88.62 241 ASP A N 1
ATOM 1818 C CA . ASP A 1 241 ? -14.234 -9.359 -22.297 1 88.62 241 ASP A CA 1
ATOM 1819 C C . ASP A 1 241 ? -15.109 -8.93 -21.125 1 88.62 241 ASP A C 1
ATOM 1821 O O . ASP A 1 241 ? -16.281 -9.289 -21.062 1 88.62 241 ASP A O 1
ATOM 1825 N N . VAL A 1 242 ? -14.492 -8.211 -20.234 1 87.25 242 VAL A N 1
ATOM 1826 C CA . VAL A 1 242 ? -15.258 -7.734 -19.094 1 87.25 242 VAL A CA 1
ATOM 1827 C C . VAL A 1 242 ? -15.953 -6.422 -19.453 1 87.25 242 VAL A C 1
ATOM 1829 O O . VAL A 1 242 ? -15.297 -5.398 -19.656 1 87.25 242 VAL A O 1
ATOM 1832 N N . GLY A 1 243 ? -17.266 -6.41 -19.578 1 79.81 243 GLY A N 1
ATOM 1833 C CA . GLY A 1 243 ? -18.078 -5.312 -20.078 1 79.81 243 GLY A CA 1
ATOM 1834 C C . GLY A 1 243 ? -17.812 -3.998 -19.375 1 79.81 243 GLY A C 1
ATOM 1835 O O . GLY A 1 243 ? -17.609 -2.969 -20.016 1 79.81 243 GLY A O 1
ATOM 1836 N N . ASP A 1 244 ? -17.75 -3.984 -18.078 1 80.56 244 ASP A N 1
ATOM 1837 C CA . ASP A 1 244 ? -17.594 -2.766 -17.297 1 80.56 244 ASP A CA 1
ATOM 1838 C C . ASP A 1 244 ? -16.234 -2.125 -17.531 1 80.56 244 ASP A C 1
ATOM 1840 O O . ASP A 1 244 ? -16.047 -0.935 -17.266 1 80.56 244 ASP A O 1
ATOM 1844 N N . LEU A 1 245 ? -15.328 -2.949 -17.953 1 78.75 245 LEU A N 1
ATOM 1845 C CA . LEU A 1 245 ? -13.984 -2.434 -18.188 1 78.75 245 LEU A CA 1
ATOM 1846 C C . LEU A 1 245 ? -13.852 -1.92 -19.625 1 78.75 245 LEU A C 1
ATOM 1848 O O . LEU A 1 245 ? -12.945 -1.14 -19.922 1 78.75 245 LEU A O 1
ATOM 1852 N N . LYS A 1 246 ? -14.617 -2.396 -20.594 1 65.94 246 LYS A N 1
ATOM 1853 C CA . LYS A 1 246 ? -14.586 -1.976 -21.984 1 65.94 246 LYS A CA 1
ATOM 1854 C C . LYS A 1 246 ? -14.93 -0.496 -22.125 1 65.94 246 LYS A C 1
ATOM 1856 O O . LYS A 1 246 ? -14.32 0.219 -22.922 1 65.94 246 LYS A O 1
ATOM 1861 N N . GLY A 1 247 ? -15.992 -0.1 -21.516 1 53.78 247 GLY A N 1
ATOM 1862 C CA . GLY A 1 247 ? -16.531 1.24 -21.656 1 53.78 247 GLY A CA 1
ATOM 1863 C C . GLY A 1 247 ? -15.906 2.242 -20.703 1 53.78 247 GLY A C 1
ATOM 1864 O O . GLY A 1 247 ? -15.898 3.445 -20.984 1 53.78 247 GLY A O 1
ATOM 1865 N N . VAL A 1 248 ? -15.703 1.805 -19.531 1 53.75 248 VAL A N 1
ATOM 1866 C CA . VAL A 1 248 ? -15.367 2.734 -18.453 1 53.75 248 VAL A CA 1
ATOM 1867 C C . VAL A 1 248 ? -13.852 2.85 -18.328 1 53.75 248 VAL A C 1
ATOM 1869 O O . VAL A 1 248 ? -13.156 1.839 -18.203 1 53.75 248 VAL A O 1
ATOM 1872 N N . ARG A 1 249 ? -13.273 3.91 -18.75 1 59.47 249 ARG A N 1
ATOM 1873 C CA . ARG A 1 249 ? -11.867 4.215 -18.984 1 59.47 249 ARG A CA 1
ATOM 1874 C C . ARG A 1 249 ? -11.023 3.926 -17.75 1 59.47 249 ARG A C 1
ATOM 1876 O O . ARG A 1 249 ? -9.797 3.863 -17.828 1 59.47 249 ARG A O 1
ATOM 1883 N N . HIS A 1 250 ? -11.609 3.469 -16.438 1 83.69 250 HIS A N 1
ATOM 1884 C CA . HIS A 1 250 ? -10.547 3.424 -15.438 1 83.69 250 HIS A CA 1
ATOM 1885 C C . HIS A 1 250 ? -10.734 2.242 -14.492 1 83.69 250 HIS A C 1
ATOM 1887 O O . HIS A 1 250 ? -11.82 2.051 -13.938 1 83.69 250 HIS A O 1
ATOM 1893 N N . LEU A 1 251 ? -9.945 1.258 -14.586 1 91.56 251 LEU A N 1
ATOM 1894 C CA . LEU A 1 251 ? -9.883 0.076 -13.734 1 91.56 251 LEU A CA 1
ATOM 1895 C C . LEU A 1 251 ? -10.266 0.42 -12.297 1 91.56 251 LEU A C 1
ATOM 1897 O O . LEU A 1 251 ? -11.117 -0.245 -11.703 1 91.56 251 LEU A O 1
ATOM 1901 N N . LEU A 1 252 ? -9.789 1.45 -11.82 1 93 252 LEU A N 1
ATOM 1902 C CA . LEU A 1 252 ? -9.984 1.849 -10.43 1 93 252 LEU A CA 1
ATOM 1903 C C . LEU A 1 252 ? -11.453 2.166 -10.156 1 93 252 LEU A C 1
ATOM 1905 O O . LEU A 1 252 ? -12.023 1.687 -9.18 1 93 252 LEU A O 1
ATOM 1909 N N . SER A 1 253 ? -12.055 2.924 -11 1 92.62 253 SER A N 1
ATOM 1910 C CA . SER A 1 253 ? -13.445 3.311 -10.82 1 92.62 253 SER A CA 1
ATOM 1911 C C . SER A 1 253 ? -14.375 2.111 -10.961 1 92.62 253 SER A C 1
ATOM 1913 O O . SER A 1 253 ? -15.375 2.004 -10.25 1 92.62 253 SER A O 1
ATOM 1915 N N . THR A 1 254 ? -14.047 1.257 -11.914 1 93.69 254 THR A N 1
ATOM 1916 C CA . THR A 1 254 ? -14.859 0.062 -12.125 1 93.69 254 THR A CA 1
ATOM 1917 C C . THR A 1 254 ? -14.836 -0.834 -10.891 1 93.69 254 THR A C 1
ATOM 1919 O O . THR A 1 254 ? -15.891 -1.234 -10.391 1 93.69 254 THR A O 1
ATOM 1922 N N . VAL A 1 255 ? -13.68 -1.117 -10.414 1 95.12 255 VAL A N 1
ATOM 1923 C CA . VAL A 1 255 ? -13.555 -1.994 -9.258 1 95.12 255 VAL A CA 1
ATOM 1924 C C . VAL A 1 255 ? -14.156 -1.317 -8.023 1 95.12 255 VAL A C 1
ATOM 1926 O O . VAL A 1 255 ? -14.758 -1.979 -7.176 1 95.12 255 VAL A O 1
ATOM 1929 N N . TYR A 1 256 ? -13.945 -0.007 -7.934 1 94.75 256 TYR A N 1
ATOM 1930 C CA . TYR A 1 256 ? -14.586 0.739 -6.855 1 94.75 256 TYR A CA 1
ATOM 1931 C C . TYR A 1 256 ? -16.094 0.51 -6.848 1 94.75 256 TYR A C 1
ATOM 1933 O O . TYR A 1 256 ? -16.672 0.209 -5.805 1 94.75 256 TYR A O 1
ATOM 1941 N N . ASP A 1 257 ? -16.688 0.641 -7.973 1 94.44 257 ASP A N 1
ATOM 1942 C CA . ASP A 1 257 ? -18.125 0.453 -8.094 1 94.44 257 ASP A CA 1
ATOM 1943 C C . ASP A 1 257 ? -18.531 -0.964 -7.691 1 94.44 257 ASP A C 1
ATOM 1945 O O . ASP A 1 257 ? -19.547 -1.159 -7.016 1 94.44 257 ASP A O 1
ATOM 1949 N N . TRP A 1 258 ? -17.766 -1.927 -8.18 1 95.44 258 TRP A N 1
ATOM 1950 C CA . TRP A 1 258 ? -18.047 -3.312 -7.809 1 95.44 258 TRP A CA 1
ATOM 1951 C C . TRP A 1 258 ? -17.969 -3.498 -6.297 1 95.44 258 TRP A C 1
ATOM 1953 O O . TRP A 1 258 ? -18.781 -4.219 -5.715 1 95.44 258 TRP A O 1
ATOM 1963 N N . LEU A 1 259 ? -17.031 -2.865 -5.641 1 95.81 259 LEU A N 1
ATOM 1964 C CA . LEU A 1 259 ? -16.828 -2.994 -4.203 1 95.81 259 LEU A CA 1
ATOM 1965 C C . LEU A 1 259 ? -17.969 -2.326 -3.432 1 95.81 259 LEU A C 1
ATOM 1967 O O . LEU A 1 259 ? -18.344 -2.791 -2.355 1 95.81 259 LEU A O 1
ATOM 1971 N N . VAL A 1 260 ? -18.469 -1.233 -3.959 1 95.25 260 VAL A N 1
ATOM 1972 C CA . VAL A 1 260 ? -19.609 -0.559 -3.338 1 95.25 260 VAL A CA 1
ATOM 1973 C C . VAL A 1 260 ? -20.812 -1.495 -3.307 1 95.25 260 VAL A C 1
ATOM 1975 O O . VAL A 1 260 ? -21.469 -1.64 -2.273 1 95.25 260 VAL A O 1
ATOM 1978 N N . VAL A 1 261 ? -21.047 -2.094 -4.422 1 94.69 261 VAL A N 1
ATOM 1979 C CA . VAL A 1 261 ? -22.141 -3.047 -4.516 1 94.69 261 VAL A CA 1
ATOM 1980 C C . VAL A 1 261 ? -21.922 -4.184 -3.52 1 94.69 261 VAL A C 1
ATOM 1982 O O . VAL A 1 261 ? -22.844 -4.57 -2.797 1 94.69 261 VAL A O 1
ATOM 1985 N N . ASP A 1 262 ? -20.75 -4.648 -3.498 1 94.19 262 ASP A N 1
ATOM 1986 C CA . ASP A 1 262 ? -20.406 -5.742 -2.598 1 94.19 262 ASP A CA 1
ATOM 1987 C C . ASP A 1 262 ? -20.641 -5.355 -1.142 1 94.19 262 ASP A C 1
ATOM 1989 O O . ASP A 1 262 ? -21.219 -6.137 -0.376 1 94.19 262 ASP A O 1
ATOM 1993 N N . ARG A 1 263 ? -20.203 -4.211 -0.783 1 91.94 263 ARG A N 1
ATOM 1994 C CA . ARG A 1 263 ? -20.375 -3.723 0.581 1 91.94 263 ARG A CA 1
ATOM 1995 C C . ARG A 1 263 ? -21.859 -3.598 0.934 1 91.94 263 ARG A C 1
ATOM 1997 O O . ARG A 1 263 ? -22.266 -3.975 2.031 1 91.94 263 ARG A O 1
ATOM 2004 N N . ASN A 1 264 ? -22.625 -3.004 0.069 1 92.12 264 ASN A N 1
ATOM 2005 C CA . ASN A 1 264 ? -24.062 -2.854 0.3 1 92.12 264 ASN A CA 1
ATOM 2006 C C . ASN A 1 264 ? -24.734 -4.203 0.483 1 92.12 264 ASN A C 1
ATOM 2008 O O . ASN A 1 264 ? -25.594 -4.359 1.359 1 92.12 264 ASN A O 1
ATOM 2012 N N . ASP A 1 265 ? -24.359 -5.117 -0.322 1 91.94 265 ASP A N 1
ATOM 2013 C CA . ASP A 1 265 ? -24.922 -6.461 -0.211 1 91.94 265 ASP A CA 1
ATOM 2014 C C . ASP A 1 265 ? -24.562 -7.094 1.132 1 91.94 265 ASP A C 1
ATOM 2016 O O . ASP A 1 265 ? -25.391 -7.754 1.756 1 91.94 265 ASP A O 1
ATOM 2020 N N . ARG A 1 266 ? -23.391 -6.945 1.494 1 89.25 266 ARG A N 1
ATOM 2021 C CA . ARG A 1 266 ? -22.922 -7.492 2.768 1 89.25 266 ARG A CA 1
ATOM 2022 C C . ARG A 1 266 ? -23.703 -6.883 3.934 1 89.25 266 ARG A C 1
ATOM 2024 O O . ARG A 1 266 ? -24.125 -7.598 4.844 1 89.25 266 ARG A O 1
ATOM 2031 N N . LYS A 1 267 ? -23.797 -5.59 3.908 1 86.88 267 LYS A N 1
ATOM 2032 C CA . LYS A 1 267 ? -24.516 -4.898 4.977 1 86.88 267 LYS A CA 1
ATOM 2033 C C . LYS A 1 267 ? -25.969 -5.371 5.059 1 86.88 267 LYS A C 1
ATOM 2035 O O . LYS A 1 267 ? -26.516 -5.52 6.152 1 86.88 267 LYS A O 1
ATOM 2040 N N . GLU A 1 268 ? -26.578 -5.535 3.953 1 89.81 268 GLU A N 1
ATOM 2041 C CA . GLU A 1 268 ? -27.953 -6.027 3.918 1 89.81 268 GLU A CA 1
ATOM 2042 C C . GLU A 1 268 ? -28.047 -7.43 4.504 1 89.81 268 GLU A C 1
ATOM 2044 O O . GLU A 1 268 ? -28.984 -7.734 5.246 1 89.81 268 GLU A O 1
ATOM 2049 N N . ARG A 1 269 ? -27.125 -8.234 4.211 1 86.75 269 ARG A N 1
ATOM 2050 C CA . ARG A 1 269 ? -27.094 -9.594 4.746 1 86.75 269 ARG A CA 1
ATOM 2051 C C . ARG A 1 269 ? -26.906 -9.586 6.258 1 86.75 269 ARG A C 1
ATOM 2053 O O . ARG A 1 269 ? -27.547 -10.367 6.969 1 86.75 269 ARG A O 1
ATOM 2060 N N . GLU A 1 270 ? -26.031 -8.742 6.703 1 84.5 270 GLU A N 1
ATOM 2061 C CA . GLU A 1 270 ? -25.766 -8.625 8.133 1 84.5 270 GLU A CA 1
ATOM 2062 C C . GLU A 1 270 ? -27 -8.141 8.883 1 84.5 270 GLU A C 1
ATOM 2064 O O . GLU A 1 270 ? -27.281 -8.594 9.992 1 84.5 270 GLU A O 1
ATOM 2069 N N . LYS A 1 271 ? -27.656 -7.18 8.344 1 85.75 271 LYS A N 1
ATOM 2070 C CA . LYS A 1 271 ? -28.891 -6.68 8.945 1 85.75 271 LYS A CA 1
ATOM 2071 C C . LYS A 1 271 ? -29.938 -7.785 9.047 1 85.75 271 LYS A C 1
ATOM 2073 O O . LYS A 1 271 ? -30.641 -7.898 10.062 1 85.75 271 LYS A O 1
ATOM 2078 N N . LEU A 1 272 ? -29.984 -8.531 8.039 1 86.25 272 LEU A N 1
ATOM 2079 C CA . LEU A 1 272 ? -30.953 -9.625 8.016 1 86.25 272 LEU A CA 1
ATOM 2080 C C . LEU A 1 272 ? -30.594 -10.695 9.039 1 86.25 272 LEU A C 1
ATOM 2082 O O . LEU A 1 272 ? -31.469 -11.266 9.688 1 86.25 272 LEU A O 1
ATOM 2086 N N . GLU A 1 273 ? -29.375 -10.961 9.188 1 84 273 GLU A N 1
ATOM 2087 C CA . GLU A 1 273 ? -28.906 -11.945 10.156 1 84 273 GLU A CA 1
ATOM 2088 C C . GLU A 1 273 ? -29.141 -11.461 11.586 1 84 273 GLU A C 1
ATOM 2090 O O . GLU A 1 273 ? -29.469 -12.258 12.469 1 84 273 GLU A O 1
ATOM 2095 N N . LYS A 1 274 ? -28.859 -10.188 11.836 1 79.62 274 LYS A N 1
ATOM 2096 C CA . LYS A 1 274 ? -29.109 -9.625 13.156 1 79.62 274 LYS A CA 1
ATOM 2097 C C . LYS A 1 274 ? -30.609 -9.633 13.492 1 79.62 274 LYS A C 1
ATOM 2099 O O . LYS A 1 274 ? -30.984 -9.82 14.648 1 79.62 274 LYS A O 1
ATOM 2104 N N . ALA A 1 275 ? -31.328 -9.43 12.562 1 81.75 275 ALA A N 1
ATOM 2105 C CA . ALA A 1 275 ? -32.781 -9.438 12.758 1 81.75 275 ALA A CA 1
ATOM 2106 C C . ALA A 1 275 ? -33.312 -10.852 12.961 1 81.75 275 ALA A C 1
ATOM 2108 O O . ALA A 1 275 ? -34.312 -11.055 13.617 1 81.75 275 ALA A O 1
ATOM 2109 N N . ASN A 1 276 ? -32.625 -11.836 12.344 1 77.56 276 ASN A N 1
ATOM 2110 C CA . ASN A 1 276 ? -33 -13.242 12.469 1 77.56 276 ASN A CA 1
ATOM 2111 C C . ASN A 1 276 ? -31.812 -14.094 12.93 1 77.56 276 ASN A C 1
ATOM 2113 O O . ASN A 1 276 ? -31.203 -14.805 12.125 1 77.56 276 ASN A O 1
ATOM 2117 N N . PRO A 1 277 ? -31.375 -13.789 14.133 1 67.5 277 PRO A N 1
ATOM 2118 C CA . PRO A 1 277 ? -30.188 -14.508 14.57 1 67.5 277 PRO A CA 1
ATOM 2119 C C . PRO A 1 277 ? -30.328 -16.031 14.438 1 67.5 277 PRO A C 1
ATOM 2121 O O . PRO A 1 277 ? -31.375 -16.578 14.773 1 67.5 277 PRO A O 1
ATOM 2124 N N . LYS A 1 278 ? -29.75 -16.594 13.461 1 58.22 278 LYS A N 1
ATOM 2125 C CA . LYS A 1 278 ? -29.766 -18.062 13.414 1 58.22 278 LYS A CA 1
ATOM 2126 C C . LYS A 1 278 ? -29.391 -18.656 14.758 1 58.22 278 LYS A C 1
ATOM 2128 O O . LYS A 1 278 ? -28.562 -18.109 15.484 1 58.22 278 LYS A O 1
ATOM 2133 N N . PRO A 1 279 ? -30.125 -19.531 15.32 1 49.62 279 PRO A N 1
ATOM 2134 C CA . PRO A 1 279 ? -29.797 -20.156 16.609 1 49.62 279 PRO A CA 1
ATOM 2135 C C . PRO A 1 279 ? -28.328 -20.594 16.672 1 49.62 279 PRO A C 1
ATOM 2137 O O . PRO A 1 279 ? -27.781 -21.109 15.695 1 49.62 279 PRO A O 1
ATOM 2140 N N . LYS A 1 280 ? -27.547 -19.922 17.406 1 46.62 280 LYS A N 1
ATOM 2141 C CA . LYS A 1 280 ? -26.203 -20.422 17.672 1 46.62 280 LYS A CA 1
ATOM 2142 C C . LYS A 1 280 ? -26.172 -21.953 17.734 1 46.62 280 LYS A C 1
ATOM 2144 O O . LYS A 1 280 ? -26.906 -22.547 18.531 1 46.62 280 LYS A O 1
ATOM 2149 N N . SER A 1 281 ? -26 -22.703 16.75 1 37.81 281 SER A N 1
ATOM 2150 C CA . SER A 1 281 ? -25.828 -24.141 16.938 1 37.81 281 SER A CA 1
ATOM 2151 C C . SER A 1 281 ? -24.891 -24.453 18.094 1 37.81 281 SER A C 1
ATOM 2153 O O . SER A 1 281 ? -23.812 -23.859 18.203 1 37.81 281 SER A O 1
ATOM 2155 N N . SER A 1 282 ? -25.344 -24.812 19.281 1 37.25 282 SER A N 1
ATOM 2156 C CA . SER A 1 282 ? -24.672 -25.422 20.422 1 37.25 282 SER A CA 1
ATOM 2157 C C . SER A 1 282 ? -23.641 -26.453 19.969 1 37.25 282 SER A C 1
ATOM 2159 O O . SER A 1 282 ? -23.938 -27.641 19.891 1 37.25 282 SER A O 1
ATOM 2161 N N . LEU A 1 283 ? -22.984 -26.25 18.906 1 36.34 283 LEU A N 1
ATOM 2162 C CA . LEU A 1 283 ? -21.953 -27.234 18.594 1 36.34 283 LEU A CA 1
ATOM 2163 C C . LEU A 1 283 ? -20.938 -27.344 19.734 1 36.34 283 LEU A C 1
ATOM 2165 O O . LEU A 1 283 ? -19.812 -27.781 19.516 1 36.34 283 LEU A O 1
ATOM 2169 N N . GLU A 1 284 ? -21.203 -26.797 20.969 1 35.19 284 GLU A N 1
ATOM 2170 C CA . GLU A 1 284 ? -20.25 -27.109 22.031 1 35.19 284 GLU A CA 1
ATOM 2171 C C . GLU A 1 284 ? -20.031 -28.625 22.156 1 35.19 284 GLU A C 1
ATOM 2173 O O . GLU A 1 284 ? -18.969 -29.062 22.562 1 35.19 284 GLU A O 1
ATOM 2178 N N . SER A 1 285 ? -21.094 -29.516 22.234 1 31.05 285 SER A N 1
ATOM 2179 C CA . SER A 1 285 ? -20.938 -30.703 23.078 1 31.05 285 SER A CA 1
ATOM 2180 C C . SER A 1 285 ? -20.141 -31.781 22.359 1 31.05 285 SER A C 1
ATOM 2182 O O . SER A 1 285 ? -19.906 -32.844 22.906 1 31.05 285 SER A O 1
ATOM 2184 N N . ARG A 1 286 ? -20.141 -31.938 21.031 1 32.19 286 ARG A N 1
ATOM 2185 C CA . ARG A 1 286 ? -19.578 -33.219 20.641 1 32.19 286 ARG A CA 1
ATOM 2186 C C . ARG A 1 286 ? -18.062 -33.219 20.703 1 32.19 286 ARG A C 1
ATOM 2188 O O . ARG A 1 286 ? -17.391 -33 19.688 1 32.19 286 ARG A O 1
ATOM 2195 N N . PHE A 1 287 ? -17.375 -32.531 21.656 1 32.47 287 PHE A N 1
ATOM 2196 C CA . PHE A 1 287 ? -15.977 -32.875 21.938 1 32.47 287 PHE A CA 1
ATOM 2197 C C . PHE A 1 287 ? -15.82 -34.375 22.125 1 32.47 287 PHE A C 1
ATOM 2199 O O . PHE A 1 287 ? -16.031 -34.906 23.219 1 32.47 287 PHE A O 1
ATOM 2206 N N . GLY A 1 288 ? -16.469 -35.281 21.344 1 27.19 288 GLY A N 1
ATOM 2207 C CA . GLY A 1 288 ? -15.953 -36.625 21.531 1 27.19 288 GLY A CA 1
ATOM 2208 C C . GLY A 1 288 ? -14.438 -36.688 21.547 1 27.19 288 GLY A C 1
ATOM 2209 O O . GLY A 1 288 ? -13.766 -35.719 21.188 1 27.19 288 GLY A O 1
ATOM 2210 N N . SER A 1 289 ? -13.82 -37.969 22.016 1 28.12 289 SER A N 1
ATOM 2211 C CA . SER A 1 289 ? -12.516 -38.531 22.328 1 28.12 289 SER A CA 1
ATOM 2212 C C . SER A 1 289 ? -11.57 -38.438 21.125 1 28.12 289 SER A C 1
ATOM 2214 O O . SER A 1 289 ? -11.719 -39.188 20.156 1 28.12 289 SER A O 1
ATOM 2216 N N . ARG A 1 290 ? -11.422 -37.438 20.406 1 27.62 290 ARG A N 1
ATOM 2217 C CA . ARG A 1 290 ? -10.383 -37.469 19.375 1 27.62 290 ARG A CA 1
ATOM 2218 C C . ARG A 1 290 ? -9.062 -37.969 19.953 1 27.62 290 ARG A C 1
ATOM 2220 O O . ARG A 1 290 ? -8.43 -37.281 20.766 1 27.62 290 ARG A O 1
ATOM 2227 N N . HIS A 1 291 ? -9.008 -39.281 20.344 1 24.81 291 HIS A N 1
ATOM 2228 C CA . HIS A 1 291 ? -7.777 -40.062 20.484 1 24.81 291 HIS A CA 1
ATOM 2229 C C . HIS A 1 291 ? -6.742 -39.656 19.438 1 24.81 291 HIS A C 1
ATOM 2231 O O . HIS A 1 291 ? -7.098 -39.25 18.344 1 24.81 291 HIS A O 1
ATOM 2237 N N . MET A 1 292 ? -5.484 -39.312 19.859 1 25.3 292 MET A N 1
ATOM 2238 C CA . MET A 1 292 ? -4.098 -39.094 19.484 1 25.3 292 MET A CA 1
ATOM 2239 C C . MET A 1 292 ? -3.658 -40.031 18.375 1 25.3 292 MET A C 1
ATOM 2241 O O . MET A 1 292 ? -3.285 -41.156 18.625 1 25.3 292 MET A O 1
ATOM 2245 N N . ALA A 1 293 ? -4.457 -40.375 17.344 1 24.11 293 ALA A N 1
ATOM 2246 C CA . ALA A 1 293 ? -3.666 -41.281 16.484 1 24.11 293 ALA A CA 1
ATOM 2247 C C . ALA A 1 293 ? -2.365 -40.594 16.062 1 24.11 293 ALA A C 1
ATOM 2249 O O . ALA A 1 293 ? -2.387 -39.562 15.391 1 24.11 293 ALA A O 1
ATOM 2250 N N . TYR A 1 294 ? -1.338 -40.562 17.062 1 25.86 294 TYR A N 1
ATOM 2251 C CA . TYR A 1 294 ? 0.114 -40.469 16.953 1 25.86 294 TYR A CA 1
ATOM 2252 C C . TYR A 1 294 ? 0.611 -41.188 15.695 1 25.86 294 TYR A C 1
ATOM 2254 O O . TYR A 1 294 ? 0.425 -42.375 15.539 1 25.86 294 TYR A O 1
ATOM 2262 N N . TYR A 1 295 ? 0.364 -40.688 14.5 1 22.17 295 TYR A N 1
ATOM 2263 C CA . TYR A 1 295 ? 1.031 -41.312 13.359 1 22.17 295 TYR A CA 1
ATOM 2264 C C . TYR A 1 295 ? 2.434 -41.781 13.742 1 22.17 295 TYR A C 1
ATOM 2266 O O . TYR A 1 295 ? 3.182 -41.031 14.391 1 22.17 295 TYR A O 1
ATOM 2274 N N . ARG A 1 296 ? 2.773 -43.188 13.828 1 21.48 296 ARG A N 1
ATOM 2275 C CA . ARG A 1 296 ? 4.008 -43.938 13.695 1 21.48 296 ARG A CA 1
ATOM 2276 C C . ARG A 1 296 ? 4.867 -43.406 12.555 1 21.48 296 ARG A C 1
ATOM 2278 O O . ARG A 1 296 ? 4.348 -43 11.516 1 21.48 296 ARG A O 1
ATOM 2285 N N . MET B 1 1 ? 30.297 24.203 -16.562 1 24.34 1 MET B N 1
ATOM 2286 C CA . MET B 1 1 ? 29.172 23.328 -16.844 1 24.34 1 MET B CA 1
ATOM 2287 C C . MET B 1 1 ? 28.094 23.469 -15.766 1 24.34 1 MET B C 1
ATOM 2289 O O . MET B 1 1 ? 28.359 23.266 -14.578 1 24.34 1 MET B O 1
ATOM 2293 N N . ASN B 1 2 ? 26.953 24.312 -15.969 1 25.59 2 ASN B N 1
ATOM 2294 C CA . ASN B 1 2 ? 26.062 25.125 -15.156 1 25.59 2 ASN B CA 1
ATOM 2295 C C . ASN B 1 2 ? 25.062 24.25 -14.391 1 25.59 2 ASN B C 1
ATOM 2297 O O . ASN B 1 2 ? 24.328 23.469 -14.992 1 25.59 2 ASN B O 1
ATOM 2301 N N . ALA B 1 3 ? 25.391 23.891 -13.211 1 32.12 3 ALA B N 1
ATOM 2302 C CA . ALA B 1 3 ? 24.516 23.172 -12.312 1 32.12 3 ALA B CA 1
ATOM 2303 C C . ALA B 1 3 ? 23.094 23.75 -12.336 1 32.12 3 ALA B C 1
ATOM 2305 O O . ALA B 1 3 ? 22.922 24.953 -12.188 1 32.12 3 ALA B O 1
ATOM 2306 N N . PRO B 1 4 ? 22.141 23.078 -13.07 1 31.28 4 PRO B N 1
ATOM 2307 C CA . PRO B 1 4 ? 20.812 23.688 -13.125 1 31.28 4 PRO B CA 1
ATOM 2308 C C . PRO B 1 4 ? 20.328 24.141 -11.758 1 31.28 4 PRO B C 1
ATOM 2310 O O . PRO B 1 4 ? 20.594 23.5 -10.742 1 31.28 4 PRO B O 1
ATOM 2313 N N . ALA B 1 5 ? 20.266 25.438 -11.516 1 34.09 5 ALA B N 1
ATOM 2314 C CA . ALA B 1 5 ? 19.719 26.172 -10.375 1 34.09 5 ALA B CA 1
ATOM 2315 C C . ALA B 1 5 ? 18.422 25.547 -9.891 1 34.09 5 ALA B C 1
ATOM 2317 O O . ALA B 1 5 ? 17.594 25.109 -10.688 1 34.09 5 ALA B O 1
ATOM 2318 N N . GLY B 1 6 ? 18.438 24.891 -8.781 1 36.31 6 GLY B N 1
ATOM 2319 C CA . GLY B 1 6 ? 17.266 24.359 -8.117 1 36.31 6 GLY B CA 1
ATOM 2320 C C . GLY B 1 6 ? 16.047 25.25 -8.266 1 36.31 6 GLY B C 1
ATOM 2321 O O . GLY B 1 6 ? 16.125 26.453 -8.07 1 36.31 6 GLY B O 1
ATOM 2322 N N . VAL B 1 7 ? 15.227 25 -9.32 1 34.72 7 VAL B N 1
ATOM 2323 C CA . VAL B 1 7 ? 14 25.75 -9.547 1 34.72 7 VAL B CA 1
ATOM 2324 C C . VAL B 1 7 ? 13.328 26.062 -8.211 1 34.72 7 VAL B C 1
ATOM 2326 O O . VAL B 1 7 ? 12.969 25.141 -7.469 1 34.72 7 VAL B O 1
ATOM 2329 N N . LYS B 1 8 ? 13.578 27.094 -7.637 1 35.16 8 LYS B N 1
ATOM 2330 C CA . LYS B 1 8 ? 12.75 27.641 -6.566 1 35.16 8 LYS B CA 1
ATOM 2331 C C . LYS B 1 8 ? 11.273 27.594 -6.934 1 35.16 8 LYS B C 1
ATOM 2333 O O . LYS B 1 8 ? 10.852 28.188 -7.926 1 35.16 8 LYS B O 1
ATOM 2338 N N . ALA B 1 9 ? 10.555 26.484 -6.762 1 38.84 9 ALA B N 1
ATOM 2339 C CA . ALA B 1 9 ? 9.109 26.516 -6.973 1 38.84 9 ALA B CA 1
ATOM 2340 C C . ALA B 1 9 ? 8.516 27.844 -6.535 1 38.84 9 ALA B C 1
ATOM 2342 O O . ALA B 1 9 ? 8.664 28.25 -5.379 1 38.84 9 ALA B O 1
ATOM 2343 N N . GLU B 1 10 ? 8.453 28.812 -7.414 1 35.06 10 GLU B N 1
ATOM 2344 C CA . GLU B 1 10 ? 7.762 30.078 -7.184 1 35.06 10 GLU B CA 1
ATOM 2345 C C . GLU B 1 10 ? 6.418 29.859 -6.5 1 35.06 10 GLU B C 1
ATOM 2347 O O . GLU B 1 10 ? 5.648 28.984 -6.895 1 35.06 10 GLU B O 1
ATOM 2352 N N . ALA B 1 11 ? 6.188 30.344 -5.172 1 36.06 11 ALA B N 1
ATOM 2353 C CA . ALA B 1 11 ? 4.992 30.516 -4.352 1 36.06 11 ALA B CA 1
ATOM 2354 C C . ALA B 1 11 ? 3.826 31.047 -5.184 1 36.06 11 ALA B C 1
ATOM 2356 O O . ALA B 1 11 ? 3.912 32.125 -5.77 1 36.06 11 ALA B O 1
ATOM 2357 N N . ALA B 1 12 ? 3.102 30.25 -5.887 1 35.97 12 ALA B N 1
ATOM 2358 C CA . ALA B 1 12 ? 1.881 30.734 -6.523 1 35.97 12 ALA B CA 1
ATOM 2359 C C . ALA B 1 12 ? 1.278 31.906 -5.742 1 35.97 12 ALA B C 1
ATOM 2361 O O . ALA B 1 12 ? 1.542 32.062 -4.547 1 35.97 12 ALA B O 1
ATOM 2362 N N . ALA B 1 13 ? 0.406 32.719 -6.473 1 35.72 13 ALA B N 1
ATOM 2363 C CA . ALA B 1 13 ? -0.378 33.906 -6.133 1 35.72 13 ALA B CA 1
ATOM 2364 C C . ALA B 1 13 ? -1.157 33.688 -4.84 1 35.72 13 ALA B C 1
ATOM 2366 O O . ALA B 1 13 ? -1.881 32.719 -4.695 1 35.72 13 ALA B O 1
ATOM 2367 N N . ALA B 1 14 ? -0.734 34.25 -3.709 1 39.53 14 ALA B N 1
ATOM 2368 C CA . ALA B 1 14 ? -1.225 34.469 -2.352 1 39.53 14 ALA B CA 1
ATOM 2369 C C . ALA B 1 14 ? -2.729 34.719 -2.346 1 39.53 14 ALA B C 1
ATOM 2371 O O . ALA B 1 14 ? -3.193 35.75 -2.855 1 39.53 14 ALA B O 1
ATOM 2372 N N . THR B 1 15 ? -3.559 33.906 -2.584 1 45.31 15 THR B N 1
ATOM 2373 C CA . THR B 1 15 ? -4.809 34.344 -1.976 1 45.31 15 THR B CA 1
ATOM 2374 C C . THR B 1 15 ? -4.547 35.031 -0.638 1 45.31 15 THR B C 1
ATOM 2376 O O . THR B 1 15 ? -3.541 34.75 0.021 1 45.31 15 THR B O 1
ATOM 2379 N N . ASP B 1 16 ? -5.129 36.219 -0.411 1 53.53 16 ASP B N 1
ATOM 2380 C CA . ASP B 1 16 ? -5.008 37.188 0.693 1 53.53 16 ASP B CA 1
ATOM 2381 C C . ASP B 1 16 ? -4.961 36.469 2.035 1 53.53 16 ASP B C 1
ATOM 2383 O O . ASP B 1 16 ? -4.684 37.062 3.068 1 53.53 16 ASP B O 1
ATOM 2387 N N . ALA B 1 17 ? -5.34 35.062 2.053 1 70.31 17 ALA B N 1
ATOM 2388 C CA . ALA B 1 17 ? -5.363 34.469 3.387 1 70.31 17 ALA B CA 1
ATOM 2389 C C . ALA B 1 17 ? -3.979 33.969 3.781 1 70.31 17 ALA B C 1
ATOM 2391 O O . ALA B 1 17 ? -3.193 33.562 2.924 1 70.31 17 ALA B O 1
ATOM 2392 N N . ALA B 1 18 ? -3.613 34.156 4.891 1 87.62 18 ALA B N 1
ATOM 2393 C CA . ALA B 1 18 ? -2.354 33.719 5.488 1 87.62 18 ALA B CA 1
ATOM 2394 C C . ALA B 1 18 ? -2.102 32.25 5.223 1 87.62 18 ALA B C 1
ATOM 2396 O O . ALA B 1 18 ? -3.023 31.438 5.297 1 87.62 18 ALA B O 1
ATOM 2397 N N . PRO B 1 19 ? -0.933 31.859 4.805 1 92.94 19 PRO B N 1
ATOM 2398 C CA . PRO B 1 19 ? -0.629 30.453 4.512 1 92.94 19 PRO B CA 1
ATOM 2399 C C . PRO B 1 19 ? -0.803 29.547 5.723 1 92.94 19 PRO B C 1
ATOM 2401 O O . PRO B 1 19 ? -0.601 29.969 6.859 1 92.94 19 PRO B O 1
ATOM 2404 N N . SER B 1 20 ? -1.224 28.359 5.465 1 95 20 SER B N 1
ATOM 2405 C CA . SER B 1 20 ? -1.41 27.375 6.52 1 95 20 SER B CA 1
ATOM 2406 C C . SER B 1 20 ? -0.084 26.734 6.918 1 95 20 SER B C 1
ATOM 2408 O O . SER B 1 20 ? 0.1 26.344 8.07 1 95 20 SER B O 1
ATOM 2410 N N . LEU B 1 21 ? 0.842 26.609 5.957 1 96.06 21 LEU B N 1
ATOM 2411 C CA . LEU B 1 21 ? 2.145 25.984 6.191 1 96.06 21 LEU B CA 1
ATOM 2412 C C . LEU B 1 21 ? 3.242 26.75 5.453 1 96.06 21 LEU B C 1
ATOM 2414 O O . LEU B 1 21 ? 3.111 27.031 4.258 1 96.06 21 LEU B O 1
ATOM 2418 N N . VAL B 1 22 ? 4.277 27.109 6.199 1 96 22 VAL B N 1
ATOM 2419 C CA . VAL B 1 22 ? 5.426 27.797 5.613 1 96 22 VAL B CA 1
ATOM 2420 C C . VAL B 1 22 ? 6.719 27.125 6.062 1 96 22 VAL B C 1
ATOM 2422 O O . VAL B 1 22 ? 7 27.047 7.258 1 96 22 VAL B O 1
ATOM 2425 N N . ILE B 1 23 ? 7.402 26.594 5.156 1 96.31 23 ILE B N 1
ATOM 2426 C CA . ILE B 1 23 ? 8.742 26.062 5.371 1 96.31 23 ILE B CA 1
ATOM 2427 C C . ILE B 1 23 ? 9.766 26.938 4.648 1 96.31 23 ILE B C 1
ATOM 2429 O O . ILE B 1 23 ? 9.672 27.141 3.438 1 96.31 23 ILE B O 1
ATOM 2433 N N . SER B 1 24 ? 10.719 27.438 5.395 1 95.94 24 SER B N 1
ATOM 2434 C CA . SER B 1 24 ? 11.703 28.359 4.828 1 95.94 24 SER B CA 1
ATOM 2435 C C . SER B 1 24 ? 13.125 27.844 5.047 1 95.94 24 SER B C 1
ATOM 2437 O O . SER B 1 24 ? 13.633 27.875 6.164 1 95.94 24 SER B O 1
ATOM 2439 N N . ASN B 1 25 ? 13.727 27.422 3.979 1 95.5 25 ASN B N 1
ATOM 2440 C CA . ASN B 1 25 ? 15.125 27 3.984 1 95.5 25 ASN B CA 1
ATOM 2441 C C . ASN B 1 25 ? 15.422 26.047 5.133 1 95.5 25 ASN B C 1
ATOM 2443 O O . ASN B 1 25 ? 16.375 26.25 5.887 1 95.5 25 ASN B O 1
ATOM 2447 N N . LEU B 1 26 ? 14.664 25.125 5.27 1 95.62 26 LEU B N 1
ATOM 2448 C CA . LEU B 1 26 ? 14.773 24.188 6.379 1 95.62 26 LEU B CA 1
ATOM 2449 C C . LEU B 1 26 ? 15.961 23.25 6.184 1 95.62 26 LEU B C 1
ATOM 2451 O O . LEU B 1 26 ? 16.125 22.672 5.105 1 95.62 26 LEU B O 1
ATOM 2455 N N . ASN B 1 27 ? 16.781 23.203 7.129 1 95.06 27 ASN B N 1
ATOM 2456 C CA . ASN B 1 27 ? 17.859 22.234 7.262 1 95.06 27 ASN B CA 1
ATOM 2457 C C . ASN B 1 27 ? 17.703 21.406 8.539 1 95.06 27 ASN B C 1
ATOM 2459 O O . ASN B 1 27 ? 17.359 21.938 9.586 1 95.06 27 ASN B O 1
ATOM 2463 N N . TYR B 1 28 ? 17.938 20.094 8.391 1 94.38 28 TYR B N 1
ATOM 2464 C CA . TYR B 1 28 ? 17.797 19.266 9.586 1 94.38 28 TYR B CA 1
ATOM 2465 C C . TYR B 1 28 ? 18.672 18.031 9.508 1 94.38 28 TYR B C 1
ATOM 2467 O O . TYR B 1 28 ? 18.797 17.406 8.453 1 94.38 28 TYR B O 1
ATOM 2475 N N . ALA B 1 29 ? 19.25 17.766 10.617 1 92.31 29 ALA B N 1
ATOM 2476 C CA . ALA B 1 29 ? 20.016 16.531 10.836 1 92.31 29 ALA B CA 1
ATOM 2477 C C . ALA B 1 29 ? 19.75 15.969 12.227 1 92.31 29 ALA B C 1
ATOM 2479 O O . ALA B 1 29 ? 19.609 16.719 13.195 1 92.31 29 ALA B O 1
ATOM 2480 N N . TYR B 1 30 ? 19.641 14.672 12.297 1 87.81 30 TYR B N 1
ATOM 2481 C CA . TYR B 1 30 ? 19.625 14.047 13.617 1 87.81 30 TYR B CA 1
ATOM 2482 C C . TYR B 1 30 ? 20.969 14.234 14.32 1 87.81 30 TYR B C 1
ATOM 2484 O O . TYR B 1 30 ? 21.984 14.461 13.672 1 87.81 30 TYR B O 1
ATOM 2492 N N . PRO B 1 31 ? 20.875 14.148 15.633 1 83.06 31 PRO B N 1
ATOM 2493 C CA . PRO B 1 31 ? 22.141 14.273 16.344 1 83.06 31 PRO B CA 1
ATOM 2494 C C . PRO B 1 31 ? 23.203 13.289 15.852 1 83.06 31 PRO B C 1
ATOM 2496 O O . PRO B 1 31 ? 22.922 12.094 15.719 1 83.06 31 PRO B O 1
ATOM 2499 N N . MET B 1 32 ? 24.344 13.727 15.516 1 78.06 32 MET B N 1
ATOM 2500 C CA . MET B 1 32 ? 25.5 12.953 15.086 1 78.06 32 MET B CA 1
ATOM 2501 C C . MET B 1 32 ? 25.25 12.336 13.711 1 78.06 32 MET B C 1
ATOM 2503 O O . MET B 1 32 ? 25.984 11.438 13.289 1 78.06 32 MET B O 1
ATOM 2507 N N . GLY B 1 33 ? 24.281 12.805 13.102 1 83.38 33 GLY B N 1
ATOM 2508 C CA . GLY B 1 33 ? 23.984 12.25 11.789 1 83.38 33 GLY B CA 1
ATOM 2509 C C . GLY B 1 33 ? 24.219 13.234 10.664 1 83.38 33 GLY B C 1
ATOM 2510 O O . GLY B 1 33 ? 24.625 14.375 10.898 1 83.38 33 GLY B O 1
ATOM 2511 N N . GLU B 1 34 ? 23.984 12.711 9.484 1 85.75 34 GLU B N 1
ATOM 2512 C CA . GLU B 1 34 ? 24.078 13.539 8.289 1 85.75 34 GLU B CA 1
ATOM 2513 C C . GLU B 1 34 ? 22.797 14.352 8.078 1 85.75 34 GLU B C 1
ATOM 2515 O O . GLU B 1 34 ? 21.75 14.016 8.633 1 85.75 34 GLU B O 1
ATOM 2520 N N . LYS B 1 35 ? 23.047 15.445 7.352 1 90.81 35 LYS B N 1
ATOM 2521 C CA . LYS B 1 35 ? 21.906 16.281 7.012 1 90.81 35 LYS B CA 1
ATOM 2522 C C . LYS B 1 35 ? 20.891 15.5 6.176 1 90.81 35 LYS B C 1
ATOM 2524 O O . LYS B 1 35 ? 21.234 14.922 5.145 1 90.81 35 LYS B O 1
ATOM 2529 N N . ILE B 1 36 ? 19.688 15.438 6.613 1 92.44 36 ILE B N 1
ATOM 2530 C CA . ILE B 1 36 ? 18.625 14.688 5.945 1 92.44 36 ILE B CA 1
ATOM 2531 C C . ILE B 1 36 ? 17.766 15.633 5.109 1 92.44 36 ILE B C 1
ATOM 2533 O O . ILE B 1 36 ? 17.375 15.305 3.99 1 92.44 36 ILE B O 1
ATOM 2537 N N . ILE B 1 37 ? 17.453 16.75 5.703 1 96 37 ILE B N 1
ATOM 2538 C CA . ILE B 1 37 ? 16.734 17.797 4.98 1 96 37 ILE B CA 1
ATOM 2539 C C . ILE B 1 37 ? 17.688 18.922 4.625 1 96 37 ILE B C 1
ATOM 2541 O O . ILE B 1 37 ? 18.438 19.406 5.477 1 96 37 ILE B O 1
ATOM 2545 N N . LYS B 1 38 ? 17.688 19.297 3.381 1 96.12 38 LYS B N 1
ATOM 2546 C CA . LYS B 1 38 ? 18.641 20.281 2.879 1 96.12 38 LYS B CA 1
ATOM 2547 C C . LYS B 1 38 ? 17.922 21.406 2.152 1 96.12 38 LYS B C 1
ATOM 2549 O O . LYS B 1 38 ? 17.422 21.234 1.04 1 96.12 38 LYS B O 1
ATOM 2554 N N . ASP B 1 39 ? 17.922 22.547 2.801 1 95.5 39 ASP B N 1
ATOM 2555 C CA . ASP B 1 39 ? 17.422 23.781 2.197 1 95.5 39 ASP B CA 1
ATOM 2556 C C . ASP B 1 39 ? 16.047 23.578 1.586 1 95.5 39 ASP B C 1
ATOM 2558 O O . ASP B 1 39 ? 15.828 23.859 0.406 1 95.5 39 ASP B O 1
ATOM 2562 N N . PHE B 1 40 ? 15.164 23.031 2.316 1 96.44 40 PHE B N 1
ATOM 2563 C CA . PHE B 1 40 ? 13.812 22.703 1.875 1 96.44 40 PHE B CA 1
ATOM 2564 C C . PHE B 1 40 ? 12.867 23.875 2.105 1 96.44 40 PHE B C 1
ATOM 2566 O O . PHE B 1 40 ? 12.742 24.375 3.229 1 96.44 40 PHE B O 1
ATOM 2573 N N . SER B 1 41 ? 12.211 24.422 1.061 1 96.94 41 SER B N 1
ATOM 2574 C CA . SER B 1 41 ? 11.258 25.516 1.168 1 96.94 41 SER B CA 1
ATOM 2575 C C . SER B 1 41 ? 9.945 25.188 0.467 1 96.94 41 SER B C 1
ATOM 2577 O O . SER B 1 41 ? 9.945 24.656 -0.652 1 96.94 41 SER B O 1
ATOM 2579 N N . LEU B 1 42 ? 8.852 25.422 1.114 1 96.5 42 LEU B N 1
ATOM 2580 C CA . LEU B 1 42 ? 7.52 25.141 0.59 1 96.5 42 LEU B CA 1
ATOM 2581 C C . LEU B 1 42 ? 6.465 25.969 1.319 1 96.5 42 LEU B C 1
ATOM 2583 O O . LEU B 1 42 ? 6.512 26.094 2.545 1 96.5 42 LEU B O 1
ATOM 2587 N N . THR B 1 43 ? 5.578 26.578 0.659 1 96.69 43 THR B N 1
ATOM 2588 C CA . THR B 1 43 ? 4.449 27.312 1.227 1 96.69 43 THR B CA 1
ATOM 2589 C C . THR B 1 43 ? 3.127 26.766 0.693 1 96.69 43 THR B C 1
ATOM 2591 O O . THR B 1 43 ? 2.965 26.594 -0.517 1 96.69 43 THR B O 1
ATOM 2594 N N . LEU B 1 44 ? 2.236 26.469 1.568 1 97.56 44 LEU B N 1
ATOM 2595 C CA . LEU B 1 44 ? 0.925 25.953 1.194 1 97.56 44 LEU B CA 1
ATOM 2596 C C . LEU B 1 44 ? -0.185 26.859 1.717 1 97.56 44 LEU B C 1
ATOM 2598 O O . LEU B 1 44 ? -0.238 27.156 2.912 1 97.56 44 LEU B O 1
ATOM 2602 N N . PRO B 1 45 ? -1.102 27.312 0.913 1 96.81 45 PRO B N 1
ATOM 2603 C CA . PRO B 1 45 ? -2.281 28.047 1.377 1 96.81 45 PRO B CA 1
ATOM 2604 C C . PRO B 1 45 ? -3.311 27.141 2.051 1 96.81 45 PRO B C 1
ATOM 2606 O O . PRO B 1 45 ? -3.254 25.922 1.902 1 96.81 45 PRO B O 1
ATOM 2609 N N . PRO B 1 46 ? -4.238 27.734 2.779 1 96.56 46 PRO B N 1
ATOM 2610 C CA . PRO B 1 46 ? -5.328 26.938 3.336 1 96.56 46 PRO B CA 1
ATOM 2611 C C . PRO B 1 46 ? -6.113 26.172 2.262 1 96.56 46 PRO B C 1
ATOM 2613 O O . PRO B 1 46 ? -6.281 26.688 1.148 1 96.56 46 PRO B O 1
ATOM 2616 N N . GLY B 1 47 ? -6.531 24.984 2.635 1 97.62 47 GLY B N 1
ATOM 2617 C CA . GLY B 1 47 ? -7.324 24.188 1.71 1 97.62 47 GLY B CA 1
ATOM 2618 C C . GLY B 1 47 ? -6.477 23.312 0.794 1 97.62 47 GLY B C 1
ATOM 2619 O O . GLY B 1 47 ? -7.008 22.562 -0.024 1 97.62 47 GLY B O 1
ATOM 2620 N N . SER B 1 48 ? -5.203 23.359 0.974 1 98 48 SER B N 1
ATOM 2621 C CA . SER B 1 48 ? -4.293 22.625 0.106 1 98 48 SER B CA 1
ATOM 2622 C C . SER B 1 48 ? -4.309 21.125 0.435 1 98 48 SER B C 1
ATOM 2624 O O . SER B 1 48 ? -4.391 20.75 1.604 1 98 48 SER B O 1
ATOM 2626 N N . ARG B 1 49 ? -4.254 20.344 -0.509 1 98.62 49 ARG B N 1
ATOM 2627 C CA . ARG B 1 49 ? -3.951 18.906 -0.464 1 98.62 49 ARG B CA 1
ATOM 2628 C C . ARG B 1 49 ? -2.643 18.609 -1.186 1 98.62 49 ARG B C 1
ATOM 2630 O O . ARG B 1 49 ? -2.615 18.5 -2.414 1 98.62 49 ARG B O 1
ATOM 2637 N N . CYS B 1 50 ? -1.603 18.422 -0.392 1 98.62 50 CYS B N 1
ATOM 2638 C CA . CYS B 1 50 ? -0.257 18.328 -0.947 1 98.62 50 CYS B CA 1
ATOM 2639 C C . CYS B 1 50 ? 0.25 16.891 -0.92 1 98.62 50 CYS B C 1
ATOM 2641 O O . CYS B 1 50 ? 0.314 16.266 0.143 1 98.62 50 CYS B O 1
ATOM 2643 N N . LEU B 1 51 ? 0.597 16.391 -2.059 1 98.06 51 LEU B N 1
ATOM 2644 C CA . LEU B 1 51 ? 1.261 15.094 -2.164 1 98.06 51 LEU B CA 1
ATOM 2645 C C . LEU B 1 51 ? 2.766 15.234 -1.955 1 98.06 51 LEU B C 1
ATOM 2647 O O . LEU B 1 51 ? 3.438 15.938 -2.715 1 98.06 51 LEU B O 1
ATOM 2651 N N . LEU B 1 52 ? 3.238 14.688 -0.889 1 97.88 52 LEU B N 1
ATOM 2652 C CA . LEU B 1 52 ? 4.672 14.594 -0.634 1 97.88 52 LEU B CA 1
ATOM 2653 C C . LEU B 1 52 ? 5.242 13.297 -1.203 1 97.88 52 LEU B C 1
ATOM 2655 O O . LEU B 1 52 ? 4.898 12.203 -0.738 1 97.88 52 LEU B O 1
ATOM 2659 N N . SER B 1 53 ? 6.062 13.398 -2.223 1 96.25 53 SER B N 1
ATOM 2660 C CA . SER B 1 53 ? 6.59 12.234 -2.932 1 96.25 53 SER B CA 1
ATOM 2661 C C . SER B 1 53 ? 8.117 12.234 -2.938 1 96.25 53 SER B C 1
ATOM 2663 O O . SER B 1 53 ? 8.742 13.258 -2.652 1 96.25 53 SER B O 1
ATOM 2665 N N . GLY B 1 54 ? 8.672 11.094 -3.275 1 95 54 GLY B N 1
ATOM 2666 C CA . GLY B 1 54 ? 10.109 10.859 -3.277 1 95 54 GLY B CA 1
ATOM 2667 C C . GLY B 1 54 ? 10.469 9.398 -3.051 1 95 54 GLY B C 1
ATOM 2668 O O . GLY B 1 54 ? 9.609 8.586 -2.699 1 95 54 GLY B O 1
ATOM 2669 N N . ALA B 1 55 ? 11.719 9.141 -3.252 1 92 55 ALA B N 1
ATOM 2670 C CA . ALA B 1 55 ? 12.195 7.773 -3.051 1 92 55 ALA B CA 1
ATOM 2671 C C . ALA B 1 55 ? 12.211 7.41 -1.569 1 92 55 ALA B C 1
ATOM 2673 O O . ALA B 1 55 ? 12.047 8.281 -0.709 1 92 55 ALA B O 1
ATOM 2674 N N . ASN B 1 56 ? 12.32 6.113 -1.315 1 87.5 56 ASN B N 1
ATOM 2675 C CA . ASN B 1 56 ? 12.539 5.695 0.064 1 87.5 56 ASN B CA 1
ATOM 2676 C C . ASN B 1 56 ? 13.82 6.293 0.634 1 87.5 56 ASN B C 1
ATOM 2678 O O . ASN B 1 56 ? 14.859 6.285 -0.027 1 87.5 56 ASN B O 1
ATOM 2682 N N . GLY B 1 57 ? 13.742 6.879 1.744 1 85.38 57 GLY B N 1
ATOM 2683 C CA . GLY B 1 57 ? 14.914 7.465 2.379 1 85.38 57 GLY B CA 1
ATOM 2684 C C . GLY B 1 57 ? 15.148 8.906 1.977 1 85.38 57 GLY B C 1
ATOM 2685 O O . GLY B 1 57 ? 16.141 9.523 2.393 1 85.38 57 GLY B O 1
ATOM 2686 N N . ALA B 1 58 ? 14.234 9.453 1.277 1 91.56 58 ALA B N 1
ATOM 2687 C CA . ALA B 1 58 ? 14.414 10.805 0.755 1 91.56 58 ALA B CA 1
ATOM 2688 C C . ALA B 1 58 ? 14.195 11.852 1.847 1 91.56 58 ALA B C 1
ATOM 2690 O O . ALA B 1 58 ? 14.422 13.039 1.628 1 91.56 58 ALA B O 1
ATOM 2691 N N . GLY B 1 59 ? 13.672 11.445 3.012 1 93 59 GLY B N 1
ATOM 2692 C CA . GLY B 1 59 ? 13.484 12.367 4.121 1 93 59 GLY B CA 1
ATOM 2693 C C . GLY B 1 59 ? 12.031 12.727 4.367 1 93 59 GLY B C 1
ATOM 2694 O O . GLY B 1 59 ? 11.727 13.609 5.168 1 93 59 GLY B O 1
ATOM 2695 N N . LYS B 1 60 ? 11.102 12.086 3.725 1 95.44 60 LYS B N 1
ATOM 2696 C CA . LYS B 1 60 ? 9.68 12.414 3.814 1 95.44 60 LYS B CA 1
ATOM 2697 C C . LYS B 1 60 ? 9.18 12.305 5.254 1 95.44 60 LYS B C 1
ATOM 2699 O O . LYS B 1 60 ? 8.562 13.234 5.773 1 95.44 60 LYS B O 1
ATOM 2704 N N . THR B 1 61 ? 9.484 11.156 5.887 1 92.62 61 THR B N 1
ATOM 2705 C CA . THR B 1 61 ? 9.047 10.922 7.258 1 92.62 61 THR B CA 1
ATOM 2706 C C . THR B 1 61 ? 9.672 11.938 8.211 1 92.62 61 THR B C 1
ATOM 2708 O O . THR B 1 61 ? 8.992 12.484 9.078 1 92.62 61 THR B O 1
ATOM 2711 N N . THR B 1 62 ? 10.953 12.227 8.031 1 93 62 THR B N 1
ATOM 2712 C CA . THR B 1 62 ? 11.641 13.211 8.867 1 93 62 THR B CA 1
ATOM 2713 C C . THR B 1 62 ? 11.016 14.594 8.688 1 93 62 THR B C 1
ATOM 2715 O O . THR B 1 62 ? 10.789 15.297 9.672 1 93 62 THR B O 1
ATOM 2718 N N . LEU B 1 63 ? 10.75 14.906 7.453 1 95.69 63 LEU B N 1
ATOM 2719 C CA . LEU B 1 63 ? 10.117 16.188 7.18 1 95.69 63 LEU B CA 1
ATOM 2720 C C . LEU B 1 63 ? 8.773 16.297 7.891 1 95.69 63 LEU B C 1
ATOM 2722 O O . LEU B 1 63 ? 8.492 17.297 8.562 1 95.69 63 LEU B O 1
ATOM 2726 N N . LEU B 1 64 ? 7.949 15.289 7.816 1 95.25 64 LEU B N 1
ATOM 2727 C CA . LEU B 1 64 ? 6.633 15.289 8.445 1 95.25 64 LEU B CA 1
ATOM 2728 C C . LEU B 1 64 ? 6.758 15.367 9.961 1 95.25 64 LEU B C 1
ATOM 2730 O O . LEU B 1 64 ? 5.945 16.016 10.625 1 95.25 64 LEU B O 1
ATOM 2734 N N . GLN B 1 65 ? 7.762 14.758 10.492 1 92.5 65 GLN B N 1
ATOM 2735 C CA . GLN B 1 65 ? 7.98 14.812 11.93 1 92.5 65 GLN B CA 1
ATOM 2736 C C . GLN B 1 65 ? 8.391 16.219 12.375 1 92.5 65 GLN B C 1
ATOM 2738 O O . GLN B 1 65 ? 7.965 16.688 13.43 1 92.5 65 GLN B O 1
ATOM 2743 N N . VAL B 1 66 ? 9.195 16.828 11.578 1 93.12 66 VAL B N 1
ATOM 2744 C CA . VAL B 1 66 ? 9.586 18.203 11.859 1 93.12 66 VAL B CA 1
ATOM 2745 C C . VAL B 1 66 ? 8.359 19.109 11.82 1 93.12 66 VAL B C 1
ATOM 2747 O O . VAL B 1 66 ? 8.148 19.922 12.719 1 93.12 66 VAL B O 1
ATOM 2750 N N . LEU B 1 67 ? 7.539 18.906 10.836 1 94.19 67 LEU B N 1
ATOM 2751 C CA . LEU B 1 67 ? 6.328 19.703 10.688 1 94.19 67 LEU B CA 1
ATOM 2752 C C . LEU B 1 67 ? 5.367 19.453 11.852 1 94.19 67 LEU B C 1
ATOM 2754 O O . LEU B 1 67 ? 4.625 20.359 12.25 1 94.19 67 LEU B O 1
ATOM 2758 N N . ALA B 1 68 ? 5.43 18.25 12.328 1 92.19 68 ALA B N 1
ATOM 2759 C CA . ALA B 1 68 ? 4.539 17.859 13.414 1 92.19 68 ALA B CA 1
ATOM 2760 C C . ALA B 1 68 ? 5.043 18.375 14.758 1 92.19 68 ALA B C 1
ATOM 2762 O O . ALA B 1 68 ? 4.383 18.219 15.781 1 92.19 68 ALA B O 1
ATOM 2763 N N . GLY B 1 69 ? 6.258 18.922 14.766 1 90.38 69 GLY B N 1
ATOM 2764 C CA . GLY B 1 69 ? 6.832 19.484 15.977 1 90.38 69 GLY B CA 1
ATOM 2765 C C . GLY B 1 69 ? 7.488 18.438 16.859 1 90.38 69 GLY B C 1
ATOM 2766 O O . GLY B 1 69 ? 7.637 18.641 18.062 1 90.38 69 GLY B O 1
ATOM 2767 N N . LYS B 1 70 ? 7.812 17.328 16.297 1 86.38 70 LYS B N 1
ATOM 2768 C CA . LYS B 1 70 ? 8.414 16.25 17.078 1 86.38 70 LYS B CA 1
ATOM 2769 C C . LYS B 1 70 ? 9.914 16.484 17.266 1 86.38 70 LYS B C 1
ATOM 2771 O O . LYS B 1 70 ? 10.539 15.836 18.109 1 86.38 70 LYS B O 1
ATOM 2776 N N . THR B 1 71 ? 10.445 17.359 16.469 1 85.75 71 THR B N 1
ATOM 2777 C CA . THR B 1 71 ? 11.859 17.703 16.578 1 85.75 71 THR B CA 1
ATOM 2778 C C . THR B 1 71 ? 12.062 19.219 16.562 1 85.75 71 THR B C 1
ATOM 2780 O O . THR B 1 71 ? 11.266 19.938 15.961 1 85.75 71 THR B O 1
ATOM 2783 N N . MET B 1 72 ? 13.125 19.625 17.156 1 85.44 72 MET B N 1
ATOM 2784 C CA . MET B 1 72 ? 13.367 21.062 17.281 1 85.44 72 MET B CA 1
ATOM 2785 C C . MET B 1 72 ? 14.094 21.594 16.047 1 85.44 72 MET B C 1
ATOM 2787 O O . MET B 1 72 ? 15.047 20.969 15.562 1 85.44 72 MET B O 1
ATOM 2791 N N . VAL B 1 73 ? 13.602 22.656 15.547 1 86.19 73 VAL B N 1
ATOM 2792 C CA . VAL B 1 73 ? 14.211 23.438 14.484 1 86.19 73 VAL B CA 1
ATOM 2793 C C . VAL B 1 73 ? 14.047 24.938 14.781 1 86.19 73 VAL B C 1
ATOM 2795 O O . VAL B 1 73 ? 13.242 25.312 15.633 1 86.19 73 VAL B O 1
ATOM 2798 N N . PRO B 1 74 ? 14.867 25.75 14.133 1 83.69 74 PRO B N 1
ATOM 2799 C CA . PRO B 1 74 ? 14.664 27.188 14.336 1 83.69 74 PRO B CA 1
ATOM 2800 C C . PRO B 1 74 ? 13.234 27.625 14.039 1 83.69 74 PRO B C 1
ATOM 2802 O O . PRO B 1 74 ? 12.609 27.125 13.102 1 83.69 74 PRO B O 1
ATOM 2805 N N . THR B 1 75 ? 12.773 28.547 14.805 1 83.75 75 THR B N 1
ATOM 2806 C CA . THR B 1 75 ? 11.367 28.953 14.789 1 83.75 75 THR B CA 1
ATOM 2807 C C . THR B 1 75 ? 10.984 29.531 13.43 1 83.75 75 THR B C 1
ATOM 2809 O O . THR B 1 75 ? 9.812 29.469 13.031 1 83.75 75 THR B O 1
ATOM 2812 N N . GLU B 1 76 ? 11.891 30.047 12.734 1 88.44 76 GLU B N 1
ATOM 2813 C CA . GLU B 1 76 ? 11.578 30.703 11.477 1 88.44 76 GLU B CA 1
ATOM 2814 C C . GLU B 1 76 ? 11.547 29.719 10.312 1 88.44 76 GLU B C 1
ATOM 2816 O O . GLU B 1 76 ? 11.031 30.016 9.242 1 88.44 76 GLU B O 1
ATOM 2821 N N . ASP B 1 77 ? 11.984 28.594 10.594 1 92.75 77 ASP B N 1
ATOM 2822 C CA . ASP B 1 77 ? 12.164 27.641 9.5 1 92.75 77 ASP B CA 1
ATOM 2823 C C . ASP B 1 77 ? 10.844 26.969 9.141 1 92.75 77 ASP B C 1
ATOM 2825 O O . ASP B 1 77 ? 10.625 26.609 7.98 1 92.75 77 ASP B O 1
ATOM 2829 N N . VAL B 1 78 ? 10.031 26.828 10.164 1 94.06 78 VAL B N 1
ATOM 2830 C CA . VAL B 1 78 ? 8.75 26.156 9.938 1 94.06 78 VAL B CA 1
ATOM 2831 C C . VAL B 1 78 ? 7.645 26.875 10.703 1 94.06 78 VAL B C 1
ATOM 2833 O O . VAL B 1 78 ? 7.773 27.109 11.906 1 94.06 78 VAL B O 1
ATOM 2836 N N . ARG B 1 79 ? 6.613 27.188 10.016 1 93.88 79 ARG B N 1
ATOM 2837 C CA . ARG B 1 79 ? 5.418 27.781 10.617 1 93.88 79 ARG B CA 1
ATOM 2838 C C . ARG B 1 79 ? 4.16 27.047 10.164 1 93.88 79 ARG B C 1
ATOM 2840 O O . ARG B 1 79 ? 3.943 26.859 8.969 1 93.88 79 ARG B O 1
ATOM 2847 N N . VAL B 1 80 ? 3.355 26.656 11.078 1 93.56 80 VAL B N 1
ATOM 2848 C CA . VAL B 1 80 ? 2.059 26.031 10.844 1 93.56 80 VAL B CA 1
ATOM 2849 C C . VAL B 1 80 ? 0.946 26.922 11.383 1 93.56 80 VAL B C 1
ATOM 2851 O O . VAL B 1 80 ? 0.89 27.203 12.586 1 93.56 80 VAL B O 1
ATOM 2854 N N . ILE B 1 81 ? 0.174 27.406 10.516 1 93.06 81 ILE B N 1
ATOM 2855 C CA . ILE B 1 81 ? -0.835 28.391 10.852 1 93.06 81 ILE B CA 1
ATOM 2856 C C . ILE B 1 81 ? -0.187 29.547 11.609 1 93.06 81 ILE B C 1
ATOM 2858 O O . ILE B 1 81 ? -0.692 29.984 12.648 1 93.06 81 ILE B O 1
ATOM 2862 N N . GLY B 1 82 ? 0.898 29.859 11.203 1 90.94 82 GLY B N 1
ATOM 2863 C CA . GLY B 1 82 ? 1.597 31.047 11.695 1 90.94 82 GLY B CA 1
ATOM 2864 C C . GLY B 1 82 ? 2.408 30.781 12.945 1 90.94 82 GLY B C 1
ATOM 2865 O O . GLY B 1 82 ? 3.061 31.688 13.477 1 90.94 82 GLY B O 1
ATOM 2866 N N . ARG B 1 83 ? 2.434 29.578 13.453 1 91.12 83 ARG B N 1
ATOM 2867 C CA . ARG B 1 83 ? 3.1 29.266 14.711 1 91.12 83 ARG B CA 1
ATOM 2868 C C . ARG B 1 83 ? 4.164 28.188 14.516 1 91.12 83 ARG B C 1
ATOM 2870 O O . ARG B 1 83 ? 4.035 27.328 13.641 1 91.12 83 ARG B O 1
ATOM 2877 N N . PRO B 1 84 ? 5.211 28.234 15.305 1 88.56 84 PRO B N 1
ATOM 2878 C CA . PRO B 1 84 ? 6.227 27.172 15.242 1 88.56 84 PRO B CA 1
ATOM 2879 C C . PRO B 1 84 ? 5.773 25.891 15.914 1 88.56 84 PRO B C 1
ATOM 2881 O O . PRO B 1 84 ? 5.527 25.859 17.125 1 88.56 84 PRO B O 1
ATOM 2884 N N . PRO B 1 85 ? 5.816 24.828 15.258 1 84.31 85 PRO B N 1
ATOM 2885 C CA . PRO B 1 85 ? 5.141 23.641 15.766 1 84.31 85 PRO B CA 1
ATOM 2886 C C . PRO B 1 85 ? 5.863 23.016 16.953 1 84.31 85 PRO B C 1
ATOM 2888 O O . PRO B 1 85 ? 5.223 22.469 17.859 1 84.31 85 PRO B O 1
ATOM 2891 N N . PHE B 1 86 ? 7.086 23.031 17 1 81.5 86 PHE B N 1
ATOM 2892 C CA . PHE B 1 86 ? 7.809 22.453 18.125 1 81.5 86 PHE B CA 1
ATOM 2893 C C . PHE B 1 86 ? 7.609 23.297 19.375 1 81.5 86 PHE B C 1
ATOM 2895 O O . PHE B 1 86 ? 7.434 22.766 20.469 1 81.5 86 PHE B O 1
ATOM 2902 N N . HIS B 1 87 ? 7.566 24.531 19.203 1 82.19 87 HIS B N 1
ATOM 2903 C CA . HIS B 1 87 ? 7.562 25.453 20.312 1 82.19 87 HIS B CA 1
ATOM 2904 C C . HIS B 1 87 ? 6.145 25.719 20.812 1 82.19 87 HIS B C 1
ATOM 2906 O O . HIS B 1 87 ? 5.938 26.016 21.984 1 82.19 87 HIS B O 1
ATOM 2912 N N . ASP B 1 88 ? 5.246 25.656 19.922 1 82.06 88 ASP B N 1
ATOM 2913 C CA . ASP B 1 88 ? 3.854 25.891 20.281 1 82.06 88 ASP B CA 1
ATOM 2914 C C . ASP B 1 88 ? 3.1 24.578 20.469 1 82.06 88 ASP B C 1
ATOM 2916 O O . ASP B 1 88 ? 2.457 24.094 19.531 1 82.06 88 ASP B O 1
ATOM 2920 N N . THR B 1 89 ? 3.012 24.078 21.578 1 79 89 THR B N 1
ATOM 2921 C CA . THR B 1 89 ? 2.424 22.781 21.891 1 79 89 THR B CA 1
ATOM 2922 C C . THR B 1 89 ? 0.905 22.828 21.766 1 79 89 THR B C 1
ATOM 2924 O O . THR B 1 89 ? 0.252 21.797 21.656 1 79 89 THR B O 1
ATOM 2927 N N . GLU B 1 90 ? 0.423 24.094 21.797 1 79.94 90 GLU B N 1
ATOM 2928 C CA . GLU B 1 90 ? -1.024 24.234 21.656 1 79.94 90 GLU B CA 1
ATOM 2929 C C . GLU B 1 90 ? -1.504 23.719 20.297 1 79.94 90 GLU B C 1
ATOM 2931 O O . GLU B 1 90 ? -2.631 23.234 20.188 1 79.94 90 GLU B O 1
ATOM 2936 N N . LEU B 1 91 ? -0.704 23.812 19.344 1 80.19 91 LEU B N 1
ATOM 2937 C CA . LEU B 1 91 ? -1.047 23.328 18 1 80.19 91 LEU B CA 1
ATOM 2938 C C . LEU B 1 91 ? -1.435 21.859 18.047 1 80.19 91 LEU B C 1
ATOM 2940 O O . LEU B 1 91 ? -2.445 21.453 17.453 1 80.19 91 LEU B O 1
ATOM 2944 N N . THR B 1 92 ? -0.676 21.094 18.734 1 78.62 92 THR B N 1
ATOM 2945 C CA . THR B 1 92 ? -0.9 19.641 18.797 1 78.62 92 THR B CA 1
ATOM 2946 C C . THR B 1 92 ? -1.963 19.312 19.844 1 78.62 92 THR B C 1
ATOM 2948 O O . THR B 1 92 ? -2.822 18.453 19.609 1 78.62 92 THR B O 1
ATOM 2951 N N . CYS B 1 93 ? -1.989 20.094 20.875 1 76 93 CYS B N 1
ATOM 2952 C CA . CYS B 1 93 ? -2.916 19.828 21.969 1 76 93 CYS B CA 1
ATOM 2953 C C . CYS B 1 93 ? -4.348 20.156 21.562 1 76 93 CYS B C 1
ATOM 2955 O O . CYS B 1 93 ? -5.285 19.469 21.969 1 76 93 CYS B O 1
ATOM 2957 N N . SER B 1 94 ? -4.457 21.156 20.812 1 79.81 94 SER B N 1
ATOM 2958 C CA . SER B 1 94 ? -5.785 21.578 20.391 1 79.81 94 SER B CA 1
ATOM 2959 C C . SER B 1 94 ? -6.32 20.672 19.281 1 79.81 94 SER B C 1
ATOM 2961 O O . SER B 1 94 ? -7.523 20.656 19 1 79.81 94 SER B O 1
ATOM 2963 N N . GLY B 1 95 ? -5.387 20.047 18.594 1 86 95 GLY B N 1
ATOM 2964 C CA . GLY B 1 95 ? -5.781 19.234 17.453 1 86 95 GLY B CA 1
ATOM 2965 C C . GLY B 1 95 ? -5.688 19.984 16.141 1 86 95 GLY B C 1
ATOM 2966 O O . GLY B 1 95 ? -5.949 19.406 15.078 1 86 95 GLY B O 1
ATOM 2967 N N . ASP B 1 96 ? -5.344 21.234 16.234 1 91.81 96 ASP B N 1
ATOM 2968 C CA . ASP B 1 96 ? -5.203 22.031 15.016 1 91.81 96 ASP B CA 1
ATOM 2969 C C . ASP B 1 96 ? -4.18 21.391 14.07 1 91.81 96 ASP B C 1
ATOM 2971 O O . ASP B 1 96 ? -4.344 21.453 12.852 1 91.81 96 ASP B O 1
ATOM 2975 N N . LEU B 1 97 ? -3.193 20.859 14.695 1 93.56 97 LEU B N 1
ATOM 2976 C CA . LEU B 1 97 ? -2.176 20.109 13.977 1 93.56 97 LEU B CA 1
ATOM 2977 C C . LEU B 1 97 ? -2.209 18.641 14.367 1 93.56 97 LEU B C 1
ATOM 2979 O O . LEU B 1 97 ? -2.062 18.297 15.547 1 93.56 97 LEU B O 1
ATOM 2983 N N . ALA B 1 98 ? -2.449 17.812 13.367 1 92.75 98 ALA B N 1
ATOM 2984 C CA . ALA B 1 98 ? -2.512 16.359 13.617 1 92.75 98 ALA B CA 1
ATOM 2985 C C . ALA B 1 98 ? -1.534 15.609 12.719 1 92.75 98 ALA B C 1
ATOM 2987 O O . ALA B 1 98 ? -1.303 16.016 11.57 1 92.75 98 ALA B O 1
ATOM 2988 N N . TYR B 1 99 ? -0.962 14.602 13.266 1 92.75 99 TYR B N 1
ATOM 2989 C CA . TYR B 1 99 ? -0.049 13.719 12.547 1 92.75 99 TYR B CA 1
ATOM 2990 C C . TYR B 1 99 ? -0.522 12.273 12.617 1 92.75 99 TYR B C 1
ATOM 2992 O O . TYR B 1 99 ? -0.783 11.75 13.703 1 92.75 99 TYR B O 1
ATOM 3000 N N . LEU B 1 100 ? -0.72 11.68 11.453 1 92.81 100 LEU B N 1
ATOM 3001 C CA . LEU B 1 100 ? -1.051 10.266 11.344 1 92.81 100 LEU B CA 1
ATOM 3002 C C . LEU B 1 100 ? 0.07 9.5 10.648 1 92.81 100 LEU B C 1
ATOM 3004 O O . LEU B 1 100 ? 0.359 9.742 9.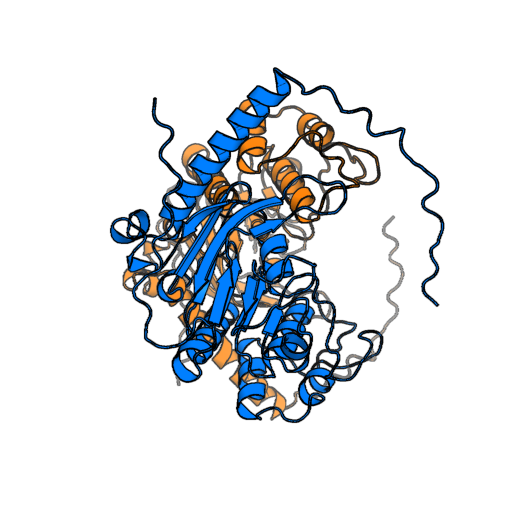477 1 92.81 100 LEU B O 1
ATOM 3008 N N . GLY B 1 101 ? 0.786 8.586 11.25 1 87 101 GLY B N 1
ATOM 3009 C CA . GLY B 1 101 ? 1.844 7.754 10.695 1 87 101 GLY B CA 1
ATOM 3010 C C . GLY B 1 101 ? 2.02 6.441 11.438 1 87 101 GLY B C 1
ATOM 3011 O O . GLY B 1 101 ? 1.162 6.047 12.227 1 87 101 GLY B O 1
ATOM 3012 N N . ALA B 1 102 ? 2.99 5.57 10.914 1 65.25 102 ALA B N 1
ATOM 3013 C CA . ALA B 1 102 ? 3.213 4.227 11.438 1 65.25 102 ALA B CA 1
ATOM 3014 C C . ALA B 1 102 ? 3.453 4.258 12.945 1 65.25 102 ALA B C 1
ATOM 3016 O O . ALA B 1 102 ? 3.064 3.332 13.664 1 65.25 102 ALA B O 1
ATOM 3017 N N . GLN B 1 103 ? 4.191 5.191 13.359 1 56.69 103 GLN B N 1
ATOM 3018 C CA . GLN B 1 103 ? 4.523 5.195 14.781 1 56.69 103 GLN B CA 1
ATOM 3019 C C . GLN B 1 103 ? 3.443 5.898 15.602 1 56.69 103 GLN B C 1
ATOM 3021 O O . GLN B 1 103 ? 3.73 6.844 16.344 1 56.69 103 GLN B O 1
ATOM 3026 N N . TRP B 1 104 ? 2.25 5.633 15.164 1 47.41 104 TRP B N 1
ATOM 3027 C CA . TRP B 1 104 ? 1.239 6.375 15.906 1 47.41 104 TRP B CA 1
ATOM 3028 C C . TRP B 1 104 ? 1.43 6.195 17.406 1 47.41 104 TRP B C 1
ATOM 3030 O O . TRP B 1 104 ? 1.355 5.074 17.922 1 47.41 104 TRP B O 1
ATOM 3040 N N . ARG B 1 105 ? 2.424 6.965 17.906 1 44.16 105 ARG B N 1
ATOM 3041 C CA . ARG B 1 105 ? 2.418 7.102 19.359 1 44.16 105 ARG B CA 1
ATOM 3042 C C . ARG B 1 105 ? 1.147 7.793 19.844 1 44.16 105 ARG B C 1
ATOM 3044 O O . ARG B 1 105 ? 0.623 8.68 19.156 1 44.16 105 ARG B O 1
ATOM 3051 N N . ARG B 1 106 ? 0.31 7.066 20.391 1 42.5 106 ARG B N 1
ATOM 3052 C CA . ARG B 1 106 ? -0.876 7.508 21.109 1 42.5 106 ARG B CA 1
ATOM 3053 C C . ARG B 1 106 ? -0.67 8.898 21.703 1 42.5 106 ARG B C 1
ATOM 3055 O O . ARG B 1 106 ? -0.142 9.039 22.812 1 42.5 106 ARG B O 1
ATOM 3062 N N . ASN B 1 107 ? 0.035 9.875 21.109 1 38.62 107 ASN B N 1
ATOM 3063 C CA . ASN B 1 107 ? -0.237 11.023 21.953 1 38.62 107 ASN B CA 1
ATOM 3064 C C . ASN B 1 107 ? -1.735 11.289 22.078 1 38.62 107 ASN B C 1
ATOM 3066 O O . ASN B 1 107 ? -2.27 12.188 21.438 1 38.62 107 ASN B O 1
ATOM 3070 N N . VAL B 1 108 ? -2.553 10.414 21.766 1 37.16 108 VAL B N 1
ATOM 3071 C CA . VAL B 1 108 ? -3.896 10.719 22.234 1 37.16 108 VAL B CA 1
ATOM 3072 C C . VAL B 1 108 ? -3.82 11.312 23.656 1 37.16 108 VAL B C 1
ATOM 3074 O O . VAL B 1 108 ? -3.715 10.57 24.625 1 37.16 108 VAL B O 1
ATOM 3077 N N . GLY B 1 109 ? -2.984 12.109 23.938 1 34.47 109 GLY B N 1
ATOM 3078 C CA . GLY B 1 109 ? -3.139 12.82 25.203 1 34.47 109 GLY B CA 1
ATOM 3079 C C . GLY B 1 109 ? -4.586 12.977 25.625 1 34.47 109 GLY B C 1
ATOM 3080 O O . GLY B 1 109 ? -4.934 12.719 26.781 1 34.47 109 GLY B O 1
ATOM 3081 N N . SER B 1 110 ? -5.305 13.914 24.875 1 35.44 110 SER B N 1
ATOM 3082 C CA . SER B 1 110 ? -6.578 14.234 25.516 1 35.44 110 SER B CA 1
ATOM 3083 C C . SER B 1 110 ? -7.508 13.023 25.531 1 35.44 110 SER B C 1
ATOM 3085 O O . SER B 1 110 ? -8.578 13.062 26.141 1 35.44 110 SER B O 1
ATOM 3087 N N . ALA B 1 111 ? -7.609 12.211 24.344 1 34.28 111 ALA B N 1
ATOM 3088 C CA . ALA B 1 111 ? -8.547 11.125 24.656 1 34.28 111 ALA B CA 1
ATOM 3089 C C . ALA B 1 111 ? -7.898 10.086 25.562 1 34.28 111 ALA B C 1
ATOM 3091 O O . ALA B 1 111 ? -6.836 9.547 25.234 1 34.28 111 ALA B O 1
ATOM 3092 N N . GLY B 1 112 ? -8.266 9.891 26.766 1 36.47 112 GLY B N 1
ATOM 3093 C CA . GLY B 1 112 ? -7.969 9.008 27.875 1 36.47 112 GLY B CA 1
ATOM 3094 C C . GLY B 1 112 ? -6.93 7.957 27.547 1 36.47 112 GLY B C 1
ATOM 3095 O O . GLY B 1 112 ? -6.766 7.586 26.375 1 36.47 112 GLY B O 1
ATOM 3096 N N . SER B 1 113 ? -5.602 8.125 28.031 1 41.72 113 SER B N 1
ATOM 3097 C CA . SER B 1 113 ? -4.531 7.141 28.172 1 41.72 113 SER B CA 1
ATOM 3098 C C . SER B 1 113 ? -5.078 5.719 28.125 1 41.72 113 SER B C 1
ATOM 3100 O O . SER B 1 113 ? -5.258 5.082 29.156 1 41.72 113 SER B O 1
ATOM 3102 N N . VAL B 1 114 ? -6.07 5.434 27.469 1 44 114 VAL B N 1
ATOM 3103 C CA . VAL B 1 114 ? -6.438 4.031 27.625 1 44 114 VAL B CA 1
ATOM 3104 C C . VAL B 1 114 ? -5.309 3.143 27.094 1 44 114 VAL B C 1
ATOM 3106 O O . VAL B 1 114 ? -4.938 3.227 25.922 1 44 114 VAL B O 1
ATOM 3109 N N . PRO B 1 115 ? -4.449 2.713 27.969 1 46.19 115 PRO B N 1
ATOM 3110 C CA . PRO B 1 115 ? -3.482 1.688 27.562 1 46.19 115 PRO B CA 1
ATOM 3111 C C . PRO B 1 115 ? -4.094 0.64 26.625 1 46.19 115 PRO B C 1
ATOM 3113 O O . PRO B 1 115 ? -5.223 0.195 26.844 1 46.19 115 PRO B O 1
ATOM 3116 N N . LEU B 1 116 ? -3.703 0.637 25.375 1 53.03 116 LEU B N 1
ATOM 3117 C CA . LEU B 1 116 ? -4.074 -0.45 24.469 1 53.03 116 LEU B CA 1
ATOM 3118 C C . LEU B 1 116 ? -3.994 -1.796 25.188 1 53.03 116 LEU B C 1
ATOM 3120 O O . LEU B 1 116 ? -4.383 -2.824 24.625 1 53.03 116 LEU B O 1
ATOM 3124 N N . ALA B 1 117 ? -3.467 -1.757 26.422 1 49.81 117 ALA B N 1
ATOM 3125 C CA . ALA B 1 117 ? -3.094 -3.008 27.078 1 49.81 117 ALA B CA 1
ATOM 3126 C C . ALA B 1 117 ? -4.309 -3.682 27.703 1 49.81 117 ALA B C 1
ATOM 3128 O O . ALA B 1 117 ? -4.234 -4.84 28.125 1 49.81 117 ALA B O 1
ATOM 3129 N N . GLY B 1 118 ? -5.48 -3.066 27.703 1 57.12 118 GLY B N 1
ATOM 3130 C CA . GLY B 1 118 ? -6.578 -3.812 28.297 1 57.12 118 GLY B CA 1
ATOM 3131 C C . GLY B 1 118 ? -7.566 -4.34 27.266 1 57.12 118 GLY B C 1
ATOM 3132 O O . GLY B 1 118 ? -7.398 -4.117 26.062 1 57.12 118 GLY B O 1
ATOM 3133 N N . ASP B 1 119 ? -8.367 -5.285 27.656 1 75.94 119 ASP B N 1
ATOM 3134 C CA . ASP B 1 119 ? -9.469 -5.828 26.875 1 75.94 119 ASP B CA 1
ATOM 3135 C C . ASP B 1 119 ? -10.461 -4.73 26.484 1 75.94 119 ASP B C 1
ATOM 3137 O O . ASP B 1 119 ? -11.523 -4.609 27.094 1 75.94 119 ASP B O 1
ATOM 3141 N N . ILE B 1 120 ? -10.078 -3.816 25.625 1 87.75 120 ILE B N 1
ATOM 3142 C CA . ILE B 1 120 ? -10.891 -2.676 25.219 1 87.75 120 ILE B CA 1
ATOM 3143 C C . ILE B 1 120 ? -11.359 -2.867 23.781 1 87.75 120 ILE B C 1
ATOM 3145 O O . ILE B 1 120 ? -10.594 -3.322 22.922 1 87.75 120 ILE B O 1
ATOM 3149 N N . SER B 1 121 ? -12.586 -2.527 23.609 1 93.38 121 SER B N 1
ATOM 3150 C CA . SER B 1 121 ? -13.148 -2.633 22.266 1 93.38 121 SER B CA 1
ATOM 3151 C C . SER B 1 121 ? -12.867 -1.374 21.453 1 93.38 121 SER B C 1
ATOM 3153 O O . SER B 1 121 ? -12.609 -0.309 22.016 1 93.38 121 SER B O 1
ATOM 3155 N N . ALA B 1 122 ? -12.914 -1.528 20.172 1 94.75 122 ALA B N 1
ATOM 3156 C CA . ALA B 1 122 ? -12.789 -0.386 19.266 1 94.75 122 ALA B CA 1
ATOM 3157 C C . ALA B 1 122 ? -13.844 0.669 19.578 1 94.75 122 ALA B C 1
ATOM 3159 O O . ALA B 1 122 ? -13.555 1.866 19.594 1 94.75 122 ALA B O 1
ATOM 3160 N N . GLY B 1 123 ? -15.023 0.206 19.828 1 94.81 123 GLY B N 1
ATOM 3161 C CA . GLY B 1 123 ? -16.109 1.116 20.141 1 94.81 123 GLY B CA 1
ATOM 3162 C C . GLY B 1 123 ? -15.844 1.959 21.375 1 94.81 123 GLY B C 1
ATOM 3163 O O . GLY B 1 123 ? -16.078 3.168 21.375 1 94.81 123 GLY B O 1
ATOM 3164 N N . LYS B 1 124 ? -15.438 1.339 22.391 1 93.25 124 LYS B N 1
ATOM 3165 C CA . LYS B 1 124 ? -15.125 2.061 23.625 1 93.25 124 LYS B CA 1
ATOM 3166 C C . LYS B 1 124 ? -14.086 3.148 23.375 1 93.25 124 LYS B C 1
ATOM 3168 O O . LYS B 1 124 ? -14.195 4.258 23.906 1 93.25 124 LYS B O 1
ATOM 3173 N N . MET B 1 125 ? -13.148 2.836 22.578 1 91.12 125 MET B N 1
ATOM 3174 C CA . MET B 1 125 ? -12.102 3.805 22.266 1 91.12 125 MET B CA 1
ATOM 3175 C C . MET B 1 125 ? -12.672 4.973 21.469 1 91.12 125 MET B C 1
ATOM 3177 O O . MET B 1 125 ? -12.422 6.133 21.781 1 91.12 125 MET B O 1
ATOM 3181 N N . ILE B 1 126 ? -13.414 4.672 20.5 1 94.31 126 ILE B N 1
ATOM 3182 C CA . ILE B 1 126 ? -13.922 5.672 19.578 1 94.31 126 ILE B CA 1
ATOM 3183 C C . ILE B 1 126 ? -14.992 6.516 20.25 1 94.31 126 ILE B C 1
ATOM 3185 O O . ILE B 1 126 ? -14.969 7.746 20.172 1 94.31 126 ILE B O 1
ATOM 3189 N N . PHE B 1 127 ? -15.867 5.898 20.953 1 93.56 127 PHE B N 1
ATOM 3190 C CA . PHE B 1 127 ? -16.984 6.602 21.578 1 93.56 127 PHE B CA 1
ATOM 3191 C C . PHE B 1 127 ? -16.562 7.258 22.875 1 93.56 127 PHE B C 1
ATOM 3193 O O . PHE B 1 127 ? -17.266 8.125 23.406 1 93.56 127 PHE B O 1
ATOM 3200 N N . GLY B 1 128 ? -15.453 6.852 23.359 1 90.25 128 GLY B N 1
ATOM 3201 C CA . GLY B 1 128 ? -14.938 7.43 24.578 1 90.25 128 GLY B CA 1
ATOM 3202 C C . GLY B 1 128 ? -14.398 8.836 24.406 1 90.25 128 GLY B C 1
ATOM 3203 O O . GLY B 1 128 ? -14.203 9.562 25.375 1 90.25 128 GLY B O 1
ATOM 3204 N N . VAL B 1 129 ? -14.133 9.195 23.234 1 88.88 129 VAL B N 1
ATOM 3205 C CA . VAL B 1 129 ? -13.672 10.555 22.969 1 88.88 129 VAL B CA 1
ATOM 3206 C C . VAL B 1 129 ? -14.859 11.516 23.031 1 88.88 129 VAL B C 1
ATOM 3208 O O . VAL B 1 129 ? -15.805 11.391 22.25 1 88.88 129 VAL B O 1
ATOM 3211 N N . GLU B 1 130 ? -14.789 12.469 23.812 1 89.19 130 GLU B N 1
ATOM 3212 C CA . GLU B 1 130 ? -15.906 13.375 24.062 1 89.19 130 GLU B CA 1
ATOM 3213 C C . GLU B 1 130 ? -15.883 14.555 23.094 1 89.19 130 GLU B C 1
ATOM 3215 O O . GLU B 1 130 ? -14.836 14.883 22.531 1 89.19 130 GLU B O 1
ATOM 3220 N N . GLY B 1 131 ? -17.062 15.156 22.906 1 90.38 131 GLY B N 1
ATOM 3221 C CA . GLY B 1 131 ? -17.172 16.406 22.172 1 90.38 131 GLY B CA 1
ATOM 3222 C C . GLY B 1 131 ? -17.078 16.219 20.656 1 90.38 131 GLY B C 1
ATOM 3223 O O . GLY B 1 131 ? -16.781 17.172 19.938 1 90.38 131 GLY B O 1
ATOM 3224 N N . ILE B 1 132 ? -17.234 15.07 20.25 1 91.94 132 ILE B N 1
ATOM 3225 C CA . ILE B 1 132 ? -17.109 14.797 18.828 1 91.94 132 ILE B CA 1
ATOM 3226 C C . ILE B 1 132 ? -18.484 14.82 18.172 1 91.94 132 ILE B C 1
ATOM 3228 O O . ILE B 1 132 ? -19.453 14.336 18.75 1 91.94 132 ILE B O 1
ATOM 3232 N N . ASP B 1 133 ? -18.594 15.383 16.953 1 94.94 133 ASP B N 1
ATOM 3233 C CA . ASP B 1 133 ? -19.812 15.344 16.156 1 94.94 133 ASP B CA 1
ATOM 3234 C C . ASP B 1 133 ? -20.219 13.906 15.836 1 94.94 133 ASP B C 1
ATOM 3236 O O . ASP B 1 133 ? -19.422 13.133 15.312 1 94.94 133 ASP B O 1
ATOM 3240 N N . LYS B 1 134 ? -21.438 13.57 16.078 1 95.88 134 LYS B N 1
ATOM 3241 C CA . LYS B 1 134 ? -21.938 12.203 15.922 1 95.88 134 LYS B CA 1
ATOM 3242 C C . LYS B 1 134 ? -21.875 11.758 14.469 1 95.88 134 LYS B C 1
ATOM 3244 O O . LYS B 1 134 ? -21.547 10.609 14.172 1 95.88 134 LYS B O 1
ATOM 3249 N N . ASN B 1 135 ? -22.219 12.633 13.594 1 97 135 ASN B N 1
ATOM 3250 C CA . ASN B 1 135 ? -22.188 12.289 12.172 1 97 135 ASN B CA 1
ATOM 3251 C C . ASN B 1 135 ? -20.766 12.055 11.68 1 97 135 ASN B C 1
ATOM 3253 O O . ASN B 1 135 ? -20.516 11.117 10.914 1 97 135 ASN B O 1
ATOM 3257 N N . ARG B 1 136 ? -19.891 12.93 12.117 1 97.12 136 ARG B N 1
ATOM 3258 C CA . ARG B 1 136 ? -18.484 12.766 11.766 1 97.12 136 ARG B CA 1
ATOM 3259 C C . ARG B 1 136 ? -17.953 11.414 12.234 1 97.12 136 ARG B C 1
ATOM 3261 O O . ARG B 1 136 ? -17.297 10.695 11.477 1 97.12 136 ARG B O 1
ATOM 3268 N N . ARG B 1 137 ? -18.266 11.078 13.445 1 97.5 137 ARG B N 1
ATOM 3269 C CA . ARG B 1 137 ? -17.859 9.805 14.031 1 97.5 137 ARG B CA 1
ATOM 3270 C C . ARG B 1 137 ? -18.438 8.633 13.227 1 97.5 137 ARG B C 1
ATOM 3272 O O . ARG B 1 137 ? -17.703 7.699 12.883 1 97.5 137 ARG B O 1
ATOM 3279 N N . ALA B 1 138 ? -19.672 8.695 12.922 1 97.25 138 ALA B N 1
ATOM 3280 C CA . ALA B 1 138 ? -20.328 7.625 12.172 1 97.25 138 ALA B CA 1
ATOM 3281 C C . ALA B 1 138 ? -19.734 7.488 10.773 1 97.25 138 ALA B C 1
ATOM 3283 O O . ALA B 1 138 ? -19.516 6.375 10.297 1 97.25 138 ALA B O 1
ATOM 3284 N N . ASP B 1 139 ? -19.516 8.578 10.164 1 97.31 139 ASP B N 1
ATOM 3285 C CA . ASP B 1 139 ? -18.922 8.586 8.828 1 97.31 139 ASP B CA 1
ATOM 3286 C C . ASP B 1 139 ? -17.547 7.906 8.836 1 97.31 139 ASP B C 1
ATOM 3288 O O . ASP B 1 139 ? -17.266 7.082 7.965 1 97.31 139 ASP B O 1
ATOM 3292 N N . LEU B 1 140 ? -16.734 8.258 9.812 1 97.81 140 LEU B N 1
ATOM 3293 C CA . LEU B 1 140 ? -15.391 7.715 9.883 1 97.81 140 LEU B CA 1
ATOM 3294 C C . LEU B 1 140 ? -15.414 6.215 10.141 1 97.81 140 LEU B C 1
ATOM 3296 O O . LEU B 1 140 ? -14.641 5.461 9.539 1 97.81 140 LEU B O 1
ATOM 3300 N N . ILE B 1 141 ? -16.297 5.781 11.008 1 97 141 ILE B N 1
ATOM 3301 C CA . ILE B 1 141 ? -16.453 4.359 11.289 1 97 141 ILE B CA 1
ATOM 3302 C C . ILE B 1 141 ? -16.859 3.617 10.016 1 97 141 ILE B C 1
ATOM 3304 O O . ILE B 1 141 ? -16.328 2.545 9.727 1 97 141 ILE B O 1
ATOM 3308 N N . ASP B 1 142 ? -17.688 4.203 9.258 1 95.69 142 ASP B N 1
ATOM 3309 C CA . ASP B 1 142 ? -18.188 3.598 8.031 1 95.69 142 ASP B CA 1
ATOM 3310 C C . ASP B 1 142 ? -17.094 3.566 6.957 1 95.69 142 ASP B C 1
ATOM 3312 O O . ASP B 1 142 ? -16.844 2.525 6.348 1 95.69 142 ASP B O 1
ATOM 3316 N N . ILE B 1 143 ? -16.453 4.664 6.738 1 95.75 143 ILE B N 1
ATOM 3317 C CA . ILE B 1 143 ? -15.406 4.805 5.73 1 95.75 143 ILE B CA 1
ATOM 3318 C C . ILE B 1 143 ? -14.297 3.781 5.984 1 95.75 143 ILE B C 1
ATOM 3320 O O . ILE B 1 143 ? -13.812 3.139 5.051 1 95.75 143 ILE B O 1
ATOM 3324 N N . LEU B 1 144 ? -13.969 3.615 7.277 1 95.5 144 LEU B N 1
ATOM 3325 C CA . LEU B 1 144 ? -12.844 2.754 7.625 1 95.5 144 LEU B CA 1
ATOM 3326 C C . LEU B 1 144 ? -13.32 1.335 7.918 1 95.5 144 LEU B C 1
ATOM 3328 O O . LEU B 1 144 ? -12.516 0.469 8.273 1 95.5 144 LEU B O 1
ATOM 3332 N N . ASP B 1 145 ? -14.586 1.161 7.766 1 92.19 145 ASP B N 1
ATOM 3333 C CA . ASP B 1 145 ? -15.195 -0.158 7.926 1 92.19 145 ASP B CA 1
ATOM 3334 C C . ASP B 1 145 ? -14.773 -0.8 9.242 1 92.19 145 ASP B C 1
ATOM 3336 O O . ASP B 1 145 ? -14.273 -1.927 9.266 1 92.19 145 ASP B O 1
ATOM 3340 N N . ILE B 1 146 ? -15.023 -0.083 10.281 1 94.81 146 ILE B N 1
ATOM 3341 C CA . ILE B 1 146 ? -14.625 -0.531 11.617 1 94.81 146 ILE B CA 1
ATOM 3342 C C . ILE B 1 146 ? -15.797 -1.261 12.281 1 94.81 146 ILE B C 1
ATOM 3344 O O . ILE B 1 146 ? -16.922 -0.77 12.273 1 94.81 146 ILE B O 1
ATOM 3348 N N . ASP B 1 147 ? -15.508 -2.408 12.773 1 93.62 147 ASP B N 1
ATOM 3349 C CA . ASP B 1 147 ? -16.422 -3.07 13.703 1 93.62 147 ASP B CA 1
ATOM 3350 C C . ASP B 1 147 ? -16.156 -2.617 15.133 1 93.62 147 ASP B C 1
ATOM 3352 O O . ASP B 1 147 ? -15.102 -2.9 15.703 1 93.62 147 ASP B O 1
ATOM 3356 N N . VAL B 1 148 ? -17.109 -1.993 15.672 1 95.25 148 VAL B N 1
ATOM 3357 C CA . VAL B 1 148 ? -16.922 -1.357 16.969 1 95.25 148 VAL B CA 1
ATOM 3358 C C . VAL B 1 148 ? -16.75 -2.426 18.047 1 95.25 148 VAL B C 1
ATOM 3360 O O . VAL B 1 148 ? -16.297 -2.135 19.156 1 95.25 148 VAL B O 1
ATOM 3363 N N . ASP B 1 149 ? -17.078 -3.65 17.75 1 94.06 149 ASP B N 1
ATOM 3364 C CA . ASP B 1 149 ? -16.984 -4.73 18.734 1 94.06 149 ASP B CA 1
ATOM 3365 C C . ASP B 1 149 ? -15.609 -5.383 18.703 1 94.06 149 ASP B C 1
ATOM 3367 O O . ASP B 1 149 ? -15.312 -6.262 19.516 1 94.06 149 ASP B O 1
ATOM 3371 N N . TRP B 1 150 ? -14.805 -4.953 17.797 1 94.19 150 TRP B N 1
ATOM 3372 C CA . TRP B 1 150 ? -13.445 -5.492 17.75 1 94.19 150 TRP B CA 1
ATOM 3373 C C . TRP B 1 150 ? -12.766 -5.352 19.109 1 94.19 150 TRP B C 1
ATOM 3375 O O . TRP B 1 150 ? -12.82 -4.293 19.734 1 94.19 150 TRP B O 1
ATOM 3385 N N . ASN B 1 151 ? -12.203 -6.434 19.594 1 93.06 151 ASN B N 1
ATOM 3386 C CA . ASN B 1 151 ? -11.32 -6.383 20.75 1 93.06 151 ASN B CA 1
ATOM 3387 C C . ASN B 1 151 ? -9.898 -5.969 20.344 1 93.06 151 ASN B C 1
ATOM 3389 O O . ASN B 1 151 ? -9.219 -6.699 19.625 1 93.06 151 ASN B O 1
ATOM 3393 N N . MET B 1 152 ? -9.438 -4.938 20.844 1 90.88 152 MET B N 1
ATOM 3394 C CA . MET B 1 152 ? -8.195 -4.309 20.391 1 90.88 152 MET B CA 1
ATOM 3395 C C . MET B 1 152 ? -6.996 -5.199 20.703 1 90.88 152 MET B C 1
ATOM 3397 O O . MET B 1 152 ? -5.914 -4.996 20.156 1 90.88 152 MET B O 1
ATOM 3401 N N . MET B 1 153 ? -7.133 -6.188 21.469 1 89.5 153 MET B N 1
ATOM 3402 C CA . MET B 1 153 ? -6.055 -7.125 21.766 1 89.5 153 MET B CA 1
ATOM 3403 C C . MET B 1 153 ? -6.004 -8.242 20.734 1 89.5 153 MET B C 1
ATOM 3405 O O . MET B 1 153 ? -5.008 -8.961 20.641 1 89.5 153 MET B O 1
ATOM 3409 N N . ARG B 1 154 ? -7.105 -8.422 19.984 1 90.12 154 ARG B N 1
ATOM 3410 C CA . ARG B 1 154 ? -7.215 -9.562 19.094 1 90.12 154 ARG B CA 1
ATOM 3411 C C . ARG B 1 154 ? -7.281 -9.117 17.625 1 90.12 154 ARG B C 1
ATOM 3413 O O . ARG B 1 154 ? -7.352 -9.945 16.719 1 90.12 154 ARG B O 1
ATOM 3420 N N . VAL B 1 155 ? -7.242 -7.887 17.469 1 88.88 155 VAL B N 1
ATOM 3421 C CA . VAL B 1 155 ? -7.383 -7.371 16.109 1 88.88 155 VAL B CA 1
ATOM 3422 C C . VAL B 1 155 ? -6.074 -7.562 15.336 1 88.88 155 VAL B C 1
ATOM 3424 O O . VAL B 1 155 ? -5.004 -7.637 15.945 1 88.88 155 VAL B O 1
ATOM 3427 N N . SER B 1 156 ? -6.18 -7.699 14.023 1 82.69 156 SER B N 1
ATOM 3428 C CA . SER B 1 156 ? -5.016 -7.688 13.148 1 82.69 156 SER B CA 1
ATOM 3429 C C . SER B 1 156 ? -4.359 -6.312 13.117 1 82.69 156 SER B C 1
ATOM 3431 O O . SER B 1 156 ? -4.934 -5.332 13.594 1 82.69 156 SER B O 1
ATOM 3433 N N . ASP B 1 157 ? -3.141 -6.195 12.57 1 82.69 157 ASP B N 1
ATOM 3434 C CA . ASP B 1 157 ? -2.438 -4.922 12.438 1 82.69 157 ASP B CA 1
ATOM 3435 C C . ASP B 1 157 ? -3.236 -3.943 11.578 1 82.69 157 ASP B C 1
ATOM 3437 O O . ASP B 1 157 ? -3.307 -2.752 11.891 1 82.69 157 ASP B O 1
ATOM 3441 N N . GLY B 1 158 ? -3.809 -4.48 10.516 1 85.12 158 GLY B N 1
ATOM 3442 C CA . GLY B 1 158 ? -4.617 -3.623 9.664 1 85.12 158 GLY B CA 1
ATOM 3443 C C . GLY B 1 158 ? -5.852 -3.08 10.359 1 85.12 158 GLY B C 1
ATOM 3444 O O . GLY B 1 158 ? -6.207 -1.913 10.18 1 85.12 158 GLY B O 1
ATOM 3445 N N . GLN B 1 159 ? -6.445 -3.902 11.109 1 87.81 159 GLN B N 1
ATOM 3446 C CA . GLN B 1 159 ? -7.609 -3.467 11.875 1 87.81 159 GLN B CA 1
ATOM 3447 C C . GLN B 1 159 ? -7.227 -2.42 12.914 1 87.81 159 GLN B C 1
ATOM 3449 O O . GLN B 1 159 ? -7.93 -1.422 13.086 1 87.81 159 GLN B O 1
ATOM 3454 N N . ARG B 1 160 ? -6.207 -2.695 13.531 1 89.44 160 ARG B N 1
ATOM 3455 C CA . ARG B 1 160 ? -5.715 -1.746 14.523 1 89.44 160 ARG B CA 1
ATOM 3456 C C . ARG B 1 160 ? -5.441 -0.386 13.891 1 89.44 160 ARG B C 1
ATOM 3458 O O . ARG B 1 160 ? -5.805 0.65 14.445 1 89.44 160 ARG B O 1
ATOM 3465 N N . ARG B 1 161 ? -4.844 -0.433 12.805 1 89.62 161 ARG B N 1
ATOM 3466 C CA . ARG B 1 161 ? -4.512 0.805 12.109 1 89.62 161 ARG B CA 1
ATOM 3467 C C . ARG B 1 161 ? -5.773 1.566 11.711 1 89.62 161 ARG B C 1
ATOM 3469 O O . ARG B 1 161 ? -5.816 2.795 11.805 1 89.62 161 ARG B O 1
ATOM 3476 N N . ARG B 1 162 ? -6.719 0.915 11.273 1 92.94 162 ARG B N 1
ATOM 3477 C CA . ARG B 1 162 ? -7.984 1.546 10.914 1 92.94 162 ARG B CA 1
ATOM 3478 C C . ARG B 1 162 ? -8.586 2.285 12.102 1 92.94 162 ARG B C 1
ATOM 3480 O O . ARG B 1 162 ? -9.055 3.416 11.961 1 92.94 162 ARG B O 1
ATOM 3487 N N . VAL B 1 163 ? -8.578 1.646 13.227 1 92.94 163 VAL B N 1
ATOM 3488 C CA . VAL B 1 163 ? -9.094 2.27 14.438 1 92.94 163 VAL B CA 1
ATOM 3489 C C . VAL B 1 163 ? -8.25 3.49 14.797 1 92.94 163 VAL B C 1
ATOM 3491 O O . VAL B 1 163 ? -8.781 4.539 15.164 1 92.94 163 VAL B O 1
ATOM 3494 N N . GLN B 1 164 ? -6.973 3.373 14.648 1 90.81 164 GLN B N 1
ATOM 3495 C CA . GLN B 1 164 ? -6.062 4.473 14.945 1 90.81 164 GLN B CA 1
ATOM 3496 C C . GLN B 1 164 ? -6.328 5.668 14.039 1 90.81 164 GLN B C 1
ATOM 3498 O O . GLN B 1 164 ? -6.34 6.812 14.492 1 90.81 164 GLN B O 1
ATOM 3503 N N . ILE B 1 165 ? -6.469 5.41 12.789 1 94.12 165 ILE B N 1
ATOM 3504 C CA . ILE B 1 165 ? -6.777 6.473 11.844 1 94.12 165 ILE B CA 1
ATOM 3505 C C . ILE B 1 165 ? -8.078 7.164 12.25 1 94.12 165 ILE B C 1
ATOM 3507 O O . ILE B 1 165 ? -8.156 8.398 12.273 1 94.12 165 ILE B O 1
ATOM 3511 N N . CYS B 1 166 ? -9.047 6.344 12.547 1 95.19 166 CYS B N 1
ATOM 3512 C CA . CYS B 1 166 ? -10.328 6.883 12.992 1 95.19 166 CYS B CA 1
ATOM 3513 C C . CYS B 1 166 ? -10.141 7.812 14.18 1 95.19 166 CYS B C 1
ATOM 3515 O O . CYS B 1 166 ? -10.602 8.953 14.156 1 95.19 166 CYS B O 1
ATOM 3517 N N . MET B 1 167 ? -9.453 7.352 15.141 1 92.75 167 MET B N 1
ATOM 3518 C CA . MET B 1 167 ? -9.219 8.117 16.359 1 92.75 167 MET B CA 1
ATOM 3519 C C . MET B 1 167 ? -8.508 9.438 16.047 1 92.75 167 MET B C 1
ATOM 3521 O O . MET B 1 167 ? -8.828 10.469 16.625 1 92.75 167 MET B O 1
ATOM 3525 N N . GLY B 1 168 ? -7.621 9.391 15.133 1 92 168 GLY B N 1
ATOM 3526 C CA . GLY B 1 168 ? -6.855 10.578 14.773 1 92 168 GLY B CA 1
ATOM 3527 C C . GLY B 1 168 ? -7.664 11.602 14.008 1 92 168 GLY B C 1
ATOM 3528 O O . GLY B 1 168 ? -7.289 12.773 13.945 1 92 168 GLY B O 1
ATOM 3529 N N . LEU B 1 169 ? -8.766 11.195 13.484 1 95.44 169 LEU B N 1
ATOM 3530 C CA . LEU B 1 169 ? -9.531 12.078 12.609 1 95.44 169 LEU B CA 1
ATOM 3531 C C . LEU B 1 169 ? -10.828 12.523 13.289 1 95.44 169 LEU B C 1
ATOM 3533 O O . LEU B 1 169 ? -11.602 13.289 12.711 1 95.44 169 LEU B O 1
ATOM 3537 N N . LEU B 1 170 ? -11.055 12.07 14.469 1 95.44 170 LEU B N 1
ATOM 3538 C CA . LEU B 1 170 ? -12.297 12.391 15.156 1 95.44 170 LEU B CA 1
ATOM 3539 C C . LEU B 1 170 ? -12.43 13.891 15.367 1 95.44 170 LEU B C 1
ATOM 3541 O O . LEU B 1 170 ? -13.484 14.469 15.094 1 95.44 170 LEU B O 1
ATOM 3545 N N . LYS B 1 171 ? -11.359 14.461 15.844 1 93.5 171 LYS B N 1
ATOM 3546 C CA . LYS B 1 171 ? -11.375 15.914 16.031 1 93.5 171 LYS B CA 1
ATOM 3547 C C . LYS B 1 171 ? -11.016 16.641 14.75 1 93.5 171 LYS B C 1
ATOM 3549 O O . LYS B 1 171 ? -10.094 16.25 14.039 1 93.5 171 LYS B O 1
ATOM 3554 N N . PRO B 1 172 ? -11.703 17.688 14.508 1 94.56 172 PRO B N 1
ATOM 3555 C CA . PRO B 1 172 ? -11.352 18.469 13.32 1 94.56 172 PRO B CA 1
ATOM 3556 C C . PRO B 1 172 ? -9.945 19.047 13.391 1 94.56 172 PRO B C 1
ATOM 3558 O O . PRO B 1 172 ? -9.508 19.484 14.461 1 94.56 172 PRO B O 1
ATOM 3561 N N . PHE B 1 173 ? -9.289 19.078 12.328 1 95.38 173 PHE B N 1
ATOM 3562 C CA . PHE B 1 173 ? -7.922 19.594 12.227 1 95.38 173 PHE B CA 1
ATOM 3563 C C . PHE B 1 173 ? -7.859 20.781 11.273 1 95.38 173 PHE B C 1
ATOM 3565 O O . PHE B 1 173 ? -8.719 20.922 10.398 1 95.38 173 PHE B O 1
ATOM 3572 N N . LYS B 1 174 ? -6.863 21.594 11.414 1 96.25 174 LYS B N 1
ATOM 3573 C CA . LYS B 1 174 ? -6.562 22.641 10.445 1 96.25 174 LYS B CA 1
ATOM 3574 C C . LYS B 1 174 ? -5.438 22.219 9.508 1 96.25 174 LYS B C 1
ATOM 3576 O O . LYS B 1 174 ? -5.449 22.562 8.32 1 96.25 174 LYS B O 1
ATOM 3581 N N . VAL B 1 175 ? -4.48 21.484 10.039 1 97.12 175 VAL B N 1
ATOM 3582 C CA . VAL B 1 175 ? -3.398 20.906 9.258 1 97.12 175 VAL B CA 1
ATOM 3583 C C . VAL B 1 175 ? -3.227 19.438 9.625 1 97.12 175 VAL B C 1
ATOM 3585 O O . VAL B 1 175 ? -3.119 19.094 10.812 1 97.12 175 VAL B O 1
ATOM 3588 N N . LEU B 1 176 ? -3.26 18.578 8.672 1 97.19 176 LEU B N 1
ATOM 3589 C CA . LEU B 1 176 ? -3.105 17.141 8.875 1 97.19 176 LEU B CA 1
ATOM 3590 C C . LEU B 1 176 ? -1.901 16.609 8.102 1 97.19 176 LEU B C 1
ATOM 3592 O O . LEU B 1 176 ? -1.765 16.859 6.906 1 97.19 176 LEU B O 1
ATOM 3596 N N . LEU B 1 177 ? -1.026 15.953 8.812 1 97.06 177 LEU B N 1
ATOM 3597 C CA . LEU B 1 177 ? 0.138 15.305 8.227 1 97.06 177 LEU B CA 1
ATOM 3598 C C . LEU B 1 177 ? -0.045 13.789 8.195 1 97.06 177 LEU B C 1
ATOM 3600 O O . LEU B 1 177 ? -0.231 13.164 9.242 1 97.06 177 LEU B O 1
ATOM 3604 N N . CYS B 1 178 ? -0.016 13.258 7.035 1 96.69 178 CYS B N 1
ATOM 3605 C CA . CYS B 1 178 ? -0.247 11.828 6.859 1 96.69 178 CYS B CA 1
ATOM 3606 C C . CYS B 1 178 ? 0.988 11.141 6.289 1 96.69 178 CYS B C 1
ATOM 3608 O O . CYS B 1 178 ? 1.532 11.578 5.273 1 96.69 178 CYS B O 1
ATOM 3610 N N . ASP B 1 179 ? 1.4 10.086 6.891 1 94.88 179 ASP B N 1
ATOM 3611 C CA . ASP B 1 179 ? 2.553 9.305 6.449 1 94.88 179 ASP B CA 1
ATOM 3612 C C . ASP B 1 179 ? 2.158 7.859 6.156 1 94.88 179 ASP B C 1
ATOM 3614 O O . ASP B 1 179 ? 2.078 7.035 7.07 1 94.88 179 ASP B O 1
ATOM 3618 N N . GLU B 1 180 ? 1.896 7.539 4.906 1 92.75 180 GLU B N 1
ATOM 3619 C CA . GLU B 1 180 ? 1.584 6.203 4.406 1 92.75 180 GLU B CA 1
ATOM 3620 C C . GLU B 1 180 ? 0.463 5.559 5.215 1 92.75 180 GLU B C 1
ATOM 3622 O O . GLU B 1 180 ? 0.593 4.418 5.664 1 92.75 180 GLU B O 1
ATOM 3627 N N . ILE B 1 181 ? -0.667 6.16 5.305 1 91.56 181 ILE B N 1
ATOM 3628 C CA . ILE B 1 181 ? -1.669 5.73 6.273 1 91.56 181 ILE B CA 1
ATOM 3629 C C . ILE B 1 181 ? -2.674 4.801 5.598 1 91.56 181 ILE B C 1
ATOM 3631 O O . ILE B 1 181 ? -3.471 4.145 6.273 1 91.56 181 ILE B O 1
ATOM 3635 N N . THR B 1 182 ? -2.602 4.668 4.293 1 89.81 182 THR B N 1
ATOM 3636 C CA . THR B 1 182 ? -3.664 3.914 3.641 1 89.81 182 THR B CA 1
ATOM 3637 C C . THR B 1 182 ? -3.15 2.559 3.16 1 89.81 182 THR B C 1
ATOM 3639 O O . THR B 1 182 ? -3.838 1.855 2.416 1 89.81 182 THR B O 1
ATOM 3642 N N . VAL B 1 183 ? -2.039 2.082 3.518 1 85.12 183 VAL B N 1
ATOM 3643 C CA . VAL B 1 183 ? -1.41 0.875 2.994 1 85.12 183 VAL B CA 1
ATOM 3644 C C . VAL B 1 183 ? -2.23 -0.35 3.393 1 85.12 183 VAL B C 1
ATOM 3646 O O . VAL B 1 183 ? -2.283 -1.335 2.652 1 85.12 183 VAL B O 1
ATOM 3649 N N . ASP B 1 184 ? -2.945 -0.214 4.539 1 82.06 184 ASP B N 1
ATOM 3650 C CA . ASP B 1 184 ? -3.691 -1.361 5.051 1 82.06 184 ASP B CA 1
ATOM 3651 C C . ASP B 1 184 ? -5.156 -1.296 4.621 1 82.06 184 ASP B C 1
ATOM 3653 O O . ASP B 1 184 ? -5.957 -2.156 4.996 1 82.06 184 ASP B O 1
ATOM 3657 N N . LEU B 1 185 ? -5.488 -0.339 3.869 1 91 185 LEU B N 1
ATOM 3658 C CA . LEU B 1 185 ? -6.867 -0.181 3.422 1 91 185 LEU B CA 1
ATOM 3659 C C . LEU B 1 185 ? -7.062 -0.79 2.037 1 91 185 LEU B C 1
ATOM 3661 O O . LEU B 1 185 ? -6.137 -0.798 1.222 1 91 185 LEU B O 1
ATOM 3665 N N . ASP B 1 186 ? -8.266 -1.313 1.788 1 91.5 186 ASP B N 1
ATOM 3666 C CA . ASP B 1 186 ? -8.586 -1.709 0.421 1 91.5 186 ASP B CA 1
ATOM 3667 C C . ASP B 1 186 ? -8.93 -0.493 -0.436 1 91.5 186 ASP B C 1
ATOM 3669 O O . ASP B 1 186 ? -8.805 0.647 0.014 1 91.5 186 ASP B O 1
ATOM 3673 N N . ILE B 1 187 ? -9.336 -0.731 -1.625 1 94.69 187 ILE B N 1
ATOM 3674 C CA . ILE B 1 187 ? -9.562 0.323 -2.607 1 94.69 187 ILE B CA 1
ATOM 3675 C C . ILE B 1 187 ? -10.703 1.229 -2.133 1 94.69 187 ILE B C 1
ATOM 3677 O O . ILE B 1 187 ? -10.57 2.457 -2.152 1 94.69 187 ILE B O 1
ATOM 3681 N N . LEU B 1 188 ? -11.789 0.63 -1.693 1 95.06 188 LEU B N 1
ATOM 3682 C CA . LEU B 1 188 ? -12.961 1.391 -1.264 1 95.06 188 LEU B CA 1
ATOM 3683 C C . LEU B 1 188 ? -12.617 2.289 -0.079 1 95.06 188 LEU B C 1
ATOM 3685 O O . LEU B 1 188 ? -12.906 3.488 -0.101 1 95.06 188 LEU B O 1
ATOM 3689 N N . GLY B 1 189 ? -12.023 1.727 0.936 1 95 189 GLY B N 1
ATOM 3690 C CA . GLY B 1 189 ? -11.633 2.494 2.109 1 95 189 GLY B CA 1
ATOM 3691 C C . GLY B 1 189 ? -10.688 3.631 1.792 1 95 189 GLY B C 1
ATOM 3692 O O . GLY B 1 189 ? -10.828 4.734 2.322 1 95 189 GLY B O 1
ATOM 3693 N N . ARG B 1 190 ? -9.719 3.393 0.973 1 96.06 190 ARG B N 1
ATOM 3694 C CA . ARG B 1 190 ? -8.734 4.406 0.616 1 96.06 190 ARG B CA 1
ATOM 3695 C C . ARG B 1 190 ? -9.383 5.57 -0.118 1 96.06 190 ARG B C 1
ATOM 3697 O O . ARG B 1 190 ? -9.18 6.734 0.241 1 96.06 190 ARG B O 1
ATOM 3704 N N . LEU B 1 191 ? -10.188 5.277 -1.119 1 97.06 191 LEU B N 1
ATOM 3705 C CA . LEU B 1 191 ? -10.797 6.332 -1.917 1 97.06 191 LEU B CA 1
ATOM 3706 C C . LEU B 1 191 ? -11.82 7.109 -1.096 1 97.06 191 LEU B C 1
ATOM 3708 O O . LEU B 1 191 ? -11.938 8.328 -1.229 1 97.06 191 LEU B O 1
ATOM 3712 N N . ASP B 1 192 ? -12.523 6.414 -0.254 1 97.38 192 ASP B N 1
ATOM 3713 C CA . ASP B 1 192 ? -13.469 7.098 0.625 1 97.38 192 ASP B CA 1
ATOM 3714 C C . ASP B 1 192 ? -12.742 8.023 1.6 1 97.38 192 ASP B C 1
ATOM 3716 O O . ASP B 1 192 ? -13.211 9.125 1.881 1 97.38 192 ASP B O 1
ATOM 3720 N N . LEU B 1 193 ? -11.703 7.547 2.117 1 97.75 193 LEU B N 1
ATOM 3721 C CA . LEU B 1 193 ? -10.922 8.383 3.029 1 97.75 193 LEU B CA 1
ATOM 3722 C C . LEU B 1 193 ? -10.375 9.609 2.311 1 97.75 193 LEU B C 1
ATOM 3724 O O . LEU B 1 193 ? -10.414 10.719 2.852 1 97.75 193 LEU B O 1
ATOM 3728 N N . LEU B 1 194 ? -9.875 9.43 1.123 1 98.12 194 LEU B N 1
ATOM 3729 C CA . LEU B 1 194 ? -9.391 10.555 0.332 1 98.12 194 LEU B CA 1
ATOM 3730 C C . LEU B 1 194 ? -10.508 11.57 0.098 1 98.12 194 LEU B C 1
ATOM 3732 O O . LEU B 1 194 ? -10.281 12.773 0.194 1 98.12 194 LEU B O 1
ATOM 3736 N N . ASN B 1 195 ? -11.633 11.07 -0.211 1 98.25 195 ASN B N 1
ATOM 3737 C CA . ASN B 1 195 ? -12.773 11.953 -0.422 1 98.25 195 ASN B CA 1
ATOM 3738 C C . ASN B 1 195 ? -13.141 12.711 0.852 1 98.25 195 ASN B C 1
ATOM 3740 O O . ASN B 1 195 ? -13.445 13.906 0.805 1 98.25 195 ASN B O 1
ATOM 3744 N N . PHE B 1 196 ? -13.117 12.008 1.915 1 98.44 196 PHE B N 1
ATOM 3745 C CA . PHE B 1 196 ? -13.367 12.641 3.205 1 98.44 196 PHE B CA 1
ATOM 3746 C C . PHE B 1 196 ? -12.391 13.789 3.441 1 98.44 196 PHE B C 1
ATOM 3748 O O . PHE B 1 196 ? -12.805 14.891 3.818 1 98.44 196 PHE B O 1
ATOM 3755 N N . LEU B 1 197 ? -11.156 13.539 3.26 1 98.56 197 LEU B N 1
ATOM 3756 C CA . LEU B 1 197 ? -10.125 14.547 3.463 1 98.56 197 LEU B CA 1
ATOM 3757 C C . LEU B 1 197 ? -10.305 15.703 2.484 1 98.56 197 LEU B C 1
ATOM 3759 O O . LEU B 1 197 ? -10.062 16.859 2.836 1 98.56 197 LEU B O 1
ATOM 3763 N N . LYS B 1 198 ? -10.656 15.383 1.296 1 98.69 198 LYS B N 1
ATOM 3764 C CA . LYS B 1 198 ? -10.938 16.422 0.307 1 98.69 198 LYS B CA 1
ATOM 3765 C C . LYS B 1 198 ? -12.047 17.359 0.784 1 98.69 198 LYS B C 1
ATOM 3767 O O . LYS B 1 198 ? -11.938 18.578 0.674 1 98.69 198 LYS B O 1
ATOM 3772 N N . GLN B 1 199 ? -13.055 16.766 1.309 1 98.12 199 GLN B N 1
ATOM 3773 C CA . GLN B 1 199 ? -14.172 17.547 1.817 1 98.12 199 GLN B CA 1
ATOM 3774 C C . GLN B 1 199 ? -13.734 18.438 2.982 1 98.12 199 GLN B C 1
ATOM 3776 O O . GLN B 1 199 ? -14.156 19.594 3.086 1 98.12 199 GLN B O 1
ATOM 3781 N N . GLU B 1 200 ? -12.898 17.891 3.854 1 97.81 200 GLU B N 1
ATOM 3782 C CA . GLU B 1 200 ? -12.352 18.688 4.953 1 97.81 200 GLU B CA 1
ATOM 3783 C C . GLU B 1 200 ? -11.625 19.922 4.43 1 97.81 200 GLU B C 1
ATOM 3785 O O . GLU B 1 200 ? -11.734 21 5.008 1 97.81 200 GLU B O 1
ATOM 3790 N N . CYS B 1 201 ? -10.914 19.812 3.363 1 98.19 201 CYS B N 1
ATOM 3791 C CA . CYS B 1 201 ? -10.133 20.906 2.785 1 98.19 201 CYS B CA 1
ATOM 3792 C C . CYS B 1 201 ? -11.039 21.906 2.088 1 98.19 201 CYS B C 1
ATOM 3794 O O . CYS B 1 201 ? -10.875 23.125 2.254 1 98.19 201 CYS B O 1
ATOM 3796 N N . GLU B 1 202 ? -11.984 21.438 1.391 1 97.56 202 GLU B N 1
ATOM 3797 C CA . GLU B 1 202 ? -12.828 22.312 0.571 1 97.56 202 GLU B CA 1
ATOM 3798 C C . GLU B 1 202 ? -13.867 23.031 1.423 1 97.56 202 GLU B C 1
ATOM 3800 O O . GLU B 1 202 ? -14.164 24.203 1.179 1 97.56 202 GLU B O 1
ATOM 3805 N N . GLN B 1 203 ? -14.344 22.375 2.41 1 96.62 203 GLN B N 1
ATOM 3806 C CA . GLN B 1 203 ? -15.445 22.953 3.188 1 96.62 203 GLN B CA 1
ATOM 3807 C C . GLN B 1 203 ? -14.914 23.703 4.402 1 96.62 203 GLN B C 1
ATOM 3809 O O . GLN B 1 203 ? -15.469 24.75 4.773 1 96.62 203 GLN B O 1
ATOM 3814 N N . ARG B 1 204 ? -13.828 23.219 4.988 1 96 204 ARG B N 1
ATOM 3815 C CA . ARG B 1 204 ? -13.375 23.812 6.242 1 96 204 ARG B CA 1
ATOM 3816 C C . ARG B 1 204 ? -12.047 24.547 6.055 1 96 204 ARG B C 1
ATOM 3818 O O . ARG B 1 204 ? -11.547 25.188 6.984 1 96 204 ARG B O 1
ATOM 3825 N N . GLY B 1 205 ? -11.469 24.359 4.914 1 96.75 205 GLY B N 1
ATOM 3826 C CA . GLY B 1 205 ? -10.211 25.031 4.633 1 96.75 205 GLY B CA 1
ATOM 3827 C C . GLY B 1 205 ? -9.008 24.344 5.254 1 96.75 205 GLY B C 1
ATOM 3828 O O . GLY B 1 205 ? -7.957 24.969 5.434 1 96.75 205 GLY B O 1
ATOM 3829 N N . ALA B 1 206 ? -9.133 23.125 5.66 1 97.75 206 ALA B N 1
ATOM 3830 C CA . ALA B 1 206 ? -8.023 22.375 6.23 1 97.75 206 ALA B CA 1
ATOM 3831 C C . ALA B 1 206 ? -6.941 22.109 5.184 1 97.75 206 ALA B C 1
ATOM 3833 O O . ALA B 1 206 ? -7.223 22.109 3.982 1 97.75 206 ALA B O 1
ATOM 3834 N N . THR B 1 207 ? -5.758 21.938 5.656 1 98.31 207 THR B N 1
ATOM 3835 C CA . THR B 1 207 ? -4.625 21.609 4.797 1 98.31 207 THR B CA 1
ATOM 3836 C C . THR B 1 207 ? -4.102 20.219 5.109 1 98.31 207 THR B C 1
ATOM 3838 O O . THR B 1 207 ? -3.973 19.844 6.277 1 98.31 207 THR B O 1
ATOM 3841 N N . VAL B 1 208 ? -3.828 19.453 4.098 1 98.5 208 VAL B N 1
ATOM 3842 C CA . VAL B 1 208 ? -3.334 18.094 4.277 1 98.5 208 VAL B CA 1
ATOM 3843 C C . VAL B 1 208 ? -2.02 17.906 3.518 1 98.5 208 VAL B C 1
ATOM 3845 O O . VAL B 1 208 ? -1.914 18.297 2.35 1 98.5 208 VAL B O 1
ATOM 3848 N N . VAL B 1 209 ? -1.016 17.438 4.168 1 98.5 209 VAL B N 1
ATOM 3849 C CA . VAL B 1 209 ? 0.211 16.938 3.547 1 98.5 209 VAL B CA 1
ATOM 3850 C C . VAL B 1 209 ? 0.264 15.422 3.635 1 98.5 209 VAL B C 1
ATOM 3852 O O . VAL B 1 209 ? 0.286 14.852 4.73 1 98.5 209 VAL B O 1
ATOM 3855 N N . TYR B 1 210 ? 0.307 14.82 2.525 1 98.25 210 TYR B N 1
ATOM 3856 C CA . TYR B 1 210 ? 0.163 13.367 2.475 1 98.25 210 TYR B CA 1
ATOM 3857 C C . TYR B 1 210 ? 1.351 12.727 1.766 1 98.25 210 TYR B C 1
ATOM 3859 O O . TYR B 1 210 ? 1.506 12.867 0.55 1 98.25 210 TYR B O 1
ATOM 3867 N N . ALA B 1 211 ? 2.158 11.969 2.527 1 97.12 211 ALA B N 1
ATOM 3868 C CA . ALA B 1 211 ? 3.23 11.156 1.957 1 97.12 211 ALA B CA 1
ATOM 3869 C C . ALA B 1 211 ? 2.746 9.742 1.652 1 97.12 211 ALA B C 1
ATOM 3871 O O . ALA B 1 211 ? 2.324 9.016 2.555 1 97.12 211 ALA B O 1
ATOM 3872 N N . THR B 1 212 ? 2.832 9.352 0.375 1 95.5 212 THR B N 1
ATOM 3873 C CA . THR B 1 212 ? 2.404 8.008 -0.001 1 95.5 212 THR B CA 1
ATOM 3874 C C . THR B 1 212 ? 3.07 7.574 -1.305 1 95.5 212 THR B C 1
ATOM 3876 O O . THR B 1 212 ? 3.471 8.414 -2.113 1 95.5 212 THR B O 1
ATOM 3879 N N . HIS B 1 213 ? 3.172 6.281 -1.431 1 94.56 213 HIS B N 1
ATOM 3880 C CA . HIS B 1 213 ? 3.637 5.699 -2.684 1 94.56 213 HIS B CA 1
ATOM 3881 C C . HIS B 1 213 ? 2.48 5.098 -3.477 1 94.56 213 HIS B C 1
ATOM 3883 O O . HIS B 1 213 ? 2.693 4.488 -4.527 1 94.56 213 HIS B O 1
ATOM 3889 N N . ILE B 1 214 ? 1.359 5.242 -3.062 1 95.06 214 ILE B N 1
ATOM 3890 C CA . ILE B 1 214 ? 0.163 4.785 -3.762 1 95.06 214 ILE B CA 1
ATOM 3891 C C . ILE B 1 214 ? -0.554 5.977 -4.391 1 95.06 214 ILE B C 1
ATOM 3893 O O . ILE B 1 214 ? -1.053 6.855 -3.686 1 95.06 214 ILE B O 1
ATOM 3897 N N . PHE B 1 215 ? -0.696 5.973 -5.707 1 95.38 215 PHE B N 1
ATOM 3898 C CA . PHE B 1 215 ? -1.187 7.156 -6.398 1 95.38 215 PHE B CA 1
ATOM 3899 C C . PHE B 1 215 ? -2.611 6.945 -6.898 1 95.38 215 PHE B C 1
ATOM 3901 O O . PHE B 1 215 ? -3.197 7.832 -7.516 1 95.38 215 PHE B O 1
ATOM 3908 N N . ASP B 1 216 ? -3.205 5.793 -6.594 1 94.31 216 ASP B N 1
ATOM 3909 C CA . ASP B 1 216 ? -4.598 5.539 -6.953 1 94.31 216 ASP B CA 1
ATOM 3910 C C . ASP B 1 216 ? -5.512 6.637 -6.406 1 94.31 216 ASP B C 1
ATOM 3912 O O . ASP B 1 216 ? -5.676 6.77 -5.191 1 94.31 216 ASP B O 1
ATOM 3916 N N . GLY B 1 217 ? -6.039 7.418 -7.305 1 92.62 217 GLY B N 1
ATOM 3917 C CA . GLY B 1 217 ? -6.969 8.461 -6.906 1 92.62 217 GLY B CA 1
ATOM 3918 C C . GLY B 1 217 ? -6.277 9.758 -6.504 1 92.62 217 GLY B C 1
ATOM 3919 O O . GLY B 1 217 ? -6.938 10.727 -6.137 1 92.62 217 GLY B O 1
ATOM 3920 N N . MET B 1 218 ? -4.992 9.805 -6.645 1 94.69 218 MET B N 1
ATOM 3921 C CA . MET B 1 218 ? -4.238 10.945 -6.117 1 94.69 218 MET B CA 1
ATOM 3922 C C . MET B 1 218 ? -4.281 12.117 -7.09 1 94.69 218 MET B C 1
ATOM 3924 O O . MET B 1 218 ? -4.336 13.273 -6.668 1 94.69 218 MET B O 1
ATOM 3928 N N . GLU B 1 219 ? -4.297 11.82 -8.328 1 92 219 GLU B N 1
ATOM 3929 C CA . GLU B 1 219 ? -4.203 12.875 -9.344 1 92 219 GLU B CA 1
ATOM 3930 C C . GLU B 1 219 ? -5.371 13.852 -9.227 1 92 219 GLU B C 1
ATOM 3932 O O . GLU B 1 219 ? -5.168 15.062 -9.141 1 92 219 GLU B O 1
ATOM 3937 N N . PRO B 1 220 ? -6.574 13.367 -9.219 1 91.94 220 PRO B N 1
ATOM 3938 C CA . PRO B 1 220 ? -7.68 14.32 -9.07 1 91.94 220 PRO B CA 1
ATOM 3939 C C . PRO B 1 220 ? -7.797 14.875 -7.652 1 91.94 220 PRO B C 1
ATOM 3941 O O . PRO B 1 220 ? -8.453 15.898 -7.438 1 91.94 220 PRO B O 1
ATOM 3944 N N . TRP B 1 221 ? -7.176 14.242 -6.742 1 96.31 221 TRP B N 1
ATOM 3945 C CA . TRP B 1 221 ? -7.301 14.609 -5.332 1 96.31 221 TRP B CA 1
ATOM 3946 C C . TRP B 1 221 ? -6.355 15.75 -4.977 1 96.31 221 TRP B C 1
ATOM 3948 O O . TRP B 1 221 ? -6.754 16.719 -4.32 1 96.31 221 TRP B O 1
ATOM 3958 N N . MET B 1 222 ? -5.137 15.664 -5.434 1 97 222 MET B N 1
ATOM 3959 C CA . MET B 1 222 ? -4.086 16.562 -4.973 1 97 222 MET B CA 1
ATOM 3960 C C . MET B 1 222 ? -4.234 17.953 -5.613 1 97 222 MET B C 1
ATOM 3962 O O . MET B 1 222 ? -4.633 18.062 -6.773 1 97 222 MET B O 1
ATOM 3966 N N . THR B 1 223 ? -3.906 19.016 -4.922 1 97.06 223 THR B N 1
ATOM 3967 C CA . THR B 1 223 ? -3.84 20.375 -5.434 1 97.06 223 THR B CA 1
ATOM 3968 C C . THR B 1 223 ? -2.389 20.828 -5.594 1 97.06 223 THR B C 1
ATOM 3970 O O . THR B 1 223 ? -2.084 21.672 -6.438 1 97.06 223 THR B O 1
ATOM 3973 N N . HIS B 1 224 ? -1.511 20.312 -4.754 1 97.19 224 HIS B N 1
ATOM 3974 C CA . HIS B 1 224 ? -0.087 20.625 -4.727 1 97.19 224 HIS B CA 1
ATOM 3975 C C . HIS B 1 224 ? 0.759 19.359 -4.727 1 97.19 224 HIS B C 1
ATOM 3977 O O . HIS B 1 224 ? 0.288 18.297 -4.32 1 97.19 224 HIS B O 1
ATOM 3983 N N . ILE B 1 225 ? 1.999 19.484 -5.152 1 96.62 225 ILE B N 1
ATOM 3984 C CA . ILE B 1 225 ? 2.947 18.375 -5.102 1 96.62 225 ILE B CA 1
ATOM 3985 C C . ILE B 1 225 ? 4.301 18.875 -4.598 1 96.62 225 ILE B C 1
ATOM 3987 O O . ILE B 1 225 ? 4.699 20 -4.898 1 96.62 225 ILE B O 1
ATOM 3991 N N . ALA B 1 226 ? 4.914 18.109 -3.781 1 97.75 226 ALA B N 1
ATOM 3992 C CA . ALA B 1 226 ? 6.289 18.281 -3.326 1 97.75 226 ALA B CA 1
ATOM 3993 C C . ALA B 1 226 ? 7.113 17.016 -3.543 1 97.75 226 ALA B C 1
ATOM 3995 O O . ALA B 1 226 ? 6.922 16.031 -2.844 1 97.75 226 ALA B O 1
ATOM 3996 N N . PHE B 1 227 ? 7.98 17.062 -4.52 1 97 227 PHE B N 1
ATOM 3997 C CA . PHE B 1 227 ? 8.875 15.93 -4.789 1 97 227 PHE B CA 1
ATOM 3998 C C . PHE B 1 227 ? 10.242 16.172 -4.152 1 97 227 PHE B C 1
ATOM 4000 O O . PHE B 1 227 ? 10.938 17.109 -4.504 1 97 227 PHE B O 1
ATOM 4007 N N . THR B 1 228 ? 10.586 15.25 -3.279 1 96.38 228 THR B N 1
ATOM 4008 C CA . THR B 1 228 ? 11.812 15.375 -2.5 1 96.38 228 THR B CA 1
ATOM 4009 C C . THR B 1 228 ? 12.875 14.406 -3.012 1 96.38 228 THR B C 1
ATOM 4011 O O . THR B 1 228 ? 12.594 13.234 -3.254 1 96.38 228 THR B O 1
ATOM 4014 N N . SER B 1 229 ? 14.023 14.883 -3.225 1 94.38 229 SER B N 1
ATOM 4015 C CA . SER B 1 229 ? 15.203 14.102 -3.592 1 94.38 229 SER B CA 1
ATOM 4016 C C . SER B 1 229 ? 16.406 14.5 -2.754 1 94.38 229 SER B C 1
ATOM 4018 O O . SER B 1 229 ? 16.781 15.68 -2.715 1 94.38 229 SER B O 1
ATOM 4020 N N . ASP B 1 230 ? 16.969 13.562 -2.111 1 91.44 230 ASP B N 1
ATOM 4021 C CA . ASP B 1 230 ? 18.141 13.773 -1.286 1 91.44 230 ASP B CA 1
ATOM 4022 C C . ASP B 1 230 ? 17.922 14.922 -0.304 1 91.44 230 ASP B C 1
ATOM 4024 O O . ASP B 1 230 ? 18.797 15.797 -0.158 1 91.44 230 ASP B O 1
ATOM 4028 N N . GLY B 1 231 ? 16.719 14.953 0.243 1 93.69 231 GLY B N 1
ATOM 4029 C CA . GLY B 1 231 ? 16.406 15.914 1.292 1 93.69 231 GLY B CA 1
ATOM 4030 C C . GLY B 1 231 ? 16.047 17.281 0.756 1 93.69 231 GLY B C 1
ATOM 4031 O O . GLY B 1 231 ? 15.742 18.203 1.528 1 93.69 231 GLY B O 1
ATOM 4032 N N . LYS B 1 232 ? 16.062 17.438 -0.532 1 95.81 232 LYS B N 1
ATOM 4033 C CA . LYS B 1 232 ? 15.773 18.719 -1.166 1 95.81 232 LYS B CA 1
ATOM 4034 C C . LYS B 1 232 ? 14.438 18.656 -1.909 1 95.81 232 LYS B C 1
ATOM 4036 O O . LYS B 1 232 ? 14.023 17.594 -2.381 1 95.81 232 LYS B O 1
ATOM 4041 N N . LEU B 1 233 ? 13.812 19.797 -1.966 1 96.88 233 LEU B N 1
ATOM 4042 C CA . LEU B 1 233 ? 12.648 19.938 -2.832 1 96.88 233 LEU B CA 1
ATOM 4043 C C . LEU B 1 233 ? 13.062 20.141 -4.285 1 96.88 233 LEU B C 1
ATOM 4045 O O . LEU B 1 233 ? 13.633 21.172 -4.629 1 96.88 233 LEU B O 1
ATOM 4049 N N . VAL B 1 234 ? 12.82 19.188 -5.117 1 95.44 234 VAL B N 1
ATOM 4050 C CA . VAL B 1 234 ? 13.258 19.25 -6.508 1 95.44 234 VAL B CA 1
ATOM 4051 C C . VAL B 1 234 ? 12.125 19.766 -7.383 1 95.44 234 VAL B C 1
ATOM 4053 O O . VAL B 1 234 ? 12.352 20.594 -8.281 1 95.44 234 VAL B O 1
ATOM 4056 N N . HIS B 1 235 ? 10.945 19.25 -7.211 1 93.19 235 HIS B N 1
ATOM 4057 C CA . HIS B 1 235 ? 9.727 19.719 -7.852 1 93.19 235 HIS B CA 1
ATOM 4058 C C . HIS B 1 235 ? 8.656 20.047 -6.816 1 93.19 235 HIS B C 1
ATOM 4060 O O . HIS B 1 235 ? 8.438 19.281 -5.879 1 93.19 235 HIS B O 1
ATOM 4066 N N . GLY B 1 236 ? 8.078 21.219 -6.961 1 92.75 236 GLY B N 1
ATOM 4067 C CA . GLY B 1 236 ? 7.078 21.578 -5.969 1 92.75 236 GLY B CA 1
ATOM 4068 C C . GLY B 1 236 ? 6.184 22.719 -6.418 1 92.75 236 GLY B C 1
ATOM 4069 O O . GLY B 1 236 ? 6.543 23.484 -7.316 1 92.75 236 GLY B O 1
ATOM 4070 N N . GLY B 1 237 ? 4.977 22.766 -5.82 1 92.75 237 GLY B N 1
ATOM 4071 C CA . GLY B 1 237 ? 4.016 23.828 -6.086 1 92.75 237 GLY B CA 1
ATOM 4072 C C . GLY B 1 237 ? 2.645 23.312 -6.469 1 92.75 237 GLY B C 1
ATOM 4073 O O . GLY B 1 237 ? 2.324 22.141 -6.219 1 92.75 237 GLY B O 1
ATOM 4074 N N . LYS B 1 238 ? 1.838 24.219 -6.945 1 94.38 238 LYS B N 1
ATOM 4075 C CA . LYS B 1 238 ? 0.527 23.828 -7.457 1 94.38 238 LYS B CA 1
ATOM 4076 C C . LYS B 1 238 ? 0.659 22.875 -8.641 1 94.38 238 LYS B C 1
ATOM 4078 O O . LYS B 1 238 ? 1.512 23.078 -9.516 1 94.38 238 LYS B O 1
ATOM 4083 N N . LYS B 1 239 ? -0.166 21.859 -8.57 1 91.5 239 LYS B N 1
ATOM 4084 C CA . LYS B 1 239 ? -0.081 20.828 -9.602 1 91.5 239 LYS B CA 1
ATOM 4085 C C . LYS B 1 239 ? -0.13 21.438 -11 1 91.5 239 LYS B C 1
ATOM 4087 O O . LYS B 1 239 ? 0.563 20.984 -11.906 1 91.5 239 LYS B O 1
ATOM 4092 N N . GLU B 1 240 ? -0.855 22.5 -11.203 1 88.69 240 GLU B N 1
ATOM 4093 C CA . GLU B 1 240 ? -1.021 23.141 -12.5 1 88.69 240 GLU B CA 1
ATOM 4094 C C . GLU B 1 240 ? 0.243 23.891 -12.906 1 88.69 240 GLU B C 1
ATOM 4096 O O . GLU B 1 240 ? 0.446 24.172 -14.094 1 88.69 240 GLU B O 1
ATOM 4101 N N . ASP B 1 241 ? 1.058 24.188 -11.984 1 88.5 241 ASP B N 1
ATOM 4102 C CA . ASP B 1 241 ? 2.248 25 -12.234 1 88.5 241 ASP B CA 1
ATOM 4103 C C . ASP B 1 241 ? 3.473 24.109 -12.453 1 88.5 241 ASP B C 1
ATOM 4105 O O . ASP B 1 241 ? 4.547 24.609 -12.812 1 88.5 241 ASP B O 1
ATOM 4109 N N . VAL B 1 242 ? 3.273 22.859 -12.195 1 87.31 242 VAL B N 1
ATOM 4110 C CA . VAL B 1 242 ? 4.387 21.938 -12.391 1 87.31 242 VAL B CA 1
ATOM 4111 C C . VAL B 1 242 ? 4.422 21.484 -13.852 1 87.31 242 VAL B C 1
ATOM 4113 O O . VAL B 1 242 ? 3.52 20.766 -14.305 1 87.31 242 VAL B O 1
ATOM 4116 N N . GLY B 1 243 ? 5.406 21.891 -14.633 1 80.06 243 GLY B N 1
ATOM 4117 C CA . GLY B 1 243 ? 5.508 21.719 -16.062 1 80.06 243 GLY B CA 1
ATOM 4118 C C . GLY B 1 243 ? 5.34 20.266 -16.5 1 80.06 243 GLY B C 1
ATOM 4119 O O . GLY B 1 243 ? 4.574 19.969 -17.406 1 80.06 243 GLY B O 1
ATOM 4120 N N . ASP B 1 244 ? 5.977 19.359 -15.867 1 80.62 244 ASP B N 1
ATOM 4121 C CA . ASP B 1 244 ? 5.973 17.938 -16.25 1 80.62 244 ASP B CA 1
ATOM 4122 C C . ASP B 1 244 ? 4.586 17.328 -16.062 1 80.62 244 ASP B C 1
ATOM 4124 O O . ASP B 1 244 ? 4.27 16.297 -16.672 1 80.62 244 ASP B O 1
ATOM 4128 N N . LEU B 1 245 ? 3.848 17.938 -15.195 1 79 245 LEU B N 1
ATOM 4129 C CA . LEU B 1 245 ? 2.51 17.422 -14.938 1 79 245 LEU B CA 1
ATOM 4130 C C . LEU B 1 245 ? 1.494 18.031 -15.898 1 79 245 LEU B C 1
ATOM 4132 O O . LEU B 1 245 ? 0.408 17.469 -16.094 1 79 245 LEU B O 1
ATOM 4136 N N . LYS B 1 246 ? 1.696 19.219 -16.438 1 65.94 246 LYS B N 1
ATOM 4137 C CA . LYS B 1 246 ? 0.795 19.906 -17.359 1 65.94 246 LYS B CA 1
ATOM 4138 C C . LYS B 1 246 ? 0.608 19.094 -18.641 1 65.94 246 LYS B C 1
ATOM 4140 O O . LYS B 1 246 ? -0.5 19.016 -19.172 1 65.94 246 LYS B O 1
ATOM 4145 N N . GLY B 1 247 ? 1.669 18.688 -19.219 1 53.16 247 GLY B N 1
ATOM 4146 C CA . GLY B 1 247 ? 1.665 18.031 -20.516 1 53.16 247 GLY B CA 1
ATOM 4147 C C . GLY B 1 247 ? 1.437 16.531 -20.422 1 53.16 247 GLY B C 1
ATOM 4148 O O . GLY B 1 247 ? 0.992 15.898 -21.391 1 53.16 247 GLY B O 1
ATOM 4149 N N . VAL B 1 248 ? 2.029 15.961 -19.469 1 53.62 248 VAL B N 1
ATOM 4150 C CA . VAL B 1 248 ? 2.125 14.508 -19.406 1 53.62 248 VAL B CA 1
ATOM 4151 C C . VAL B 1 248 ? 0.953 13.945 -18.609 1 53.62 248 VAL B C 1
ATOM 4153 O O . VAL B 1 248 ? 0.7 14.375 -17.484 1 53.62 248 VAL B O 1
ATOM 4156 N N . ARG B 1 249 ? 0.022 13.367 -19.234 1 58.91 249 ARG B N 1
ATOM 4157 C CA . ARG B 1 249 ? -1.307 12.953 -18.797 1 58.91 249 ARG B CA 1
ATOM 4158 C C . ARG B 1 249 ? -1.223 12.086 -17.531 1 58.91 249 ARG B C 1
ATOM 4160 O O . ARG B 1 249 ? -2.223 11.891 -16.844 1 58.91 249 ARG B O 1
ATOM 4167 N N . HIS B 1 250 ? 0.086 11.656 -16.906 1 83.62 250 HIS B N 1
ATOM 4168 C CA . HIS B 1 250 ? -0.21 10.711 -15.828 1 83.62 250 HIS B CA 1
ATOM 4169 C C . HIS B 1 250 ? 0.75 10.891 -14.656 1 83.62 250 HIS B C 1
ATOM 4171 O O . HIS B 1 250 ? 1.969 10.914 -14.844 1 83.62 250 HIS B O 1
ATOM 4177 N N . LEU B 1 251 ? 0.305 11.398 -13.586 1 91.5 251 LEU B N 1
ATOM 4178 C CA . LEU B 1 251 ? 1.018 11.594 -12.328 1 91.5 251 LEU B CA 1
ATOM 4179 C C . LEU B 1 251 ? 2.014 10.461 -12.086 1 91.5 251 LEU B C 1
ATOM 4181 O O . LEU B 1 251 ? 3.189 10.711 -11.812 1 91.5 251 LEU B O 1
ATOM 4185 N N . LEU B 1 252 ? 1.631 9.32 -12.32 1 92.94 252 LEU B N 1
ATOM 4186 C CA . LEU B 1 252 ? 2.439 8.133 -12.039 1 92.94 252 LEU B CA 1
ATOM 4187 C C . LEU B 1 252 ? 3.68 8.102 -12.93 1 92.94 252 LEU B C 1
ATOM 4189 O O . LEU B 1 252 ? 4.793 7.898 -12.438 1 92.94 252 LEU B O 1
ATOM 4193 N N . SER B 1 253 ? 3.51 8.328 -14.18 1 92.56 253 SER B N 1
ATOM 4194 C CA . SER B 1 253 ? 4.629 8.297 -15.117 1 92.56 253 SER B CA 1
ATOM 4195 C C . SER B 1 253 ? 5.602 9.438 -14.859 1 92.56 253 SER B C 1
ATOM 4197 O O . SER B 1 253 ? 6.816 9.273 -14.992 1 92.56 253 SER B O 1
ATOM 4199 N N . THR B 1 254 ? 5.039 10.594 -14.547 1 93.69 254 THR B N 1
ATOM 4200 C CA . THR B 1 254 ? 5.879 11.75 -14.266 1 93.69 254 THR B CA 1
ATOM 4201 C C . THR B 1 254 ? 6.758 11.492 -13.047 1 93.69 254 THR B C 1
ATOM 4203 O O . THR B 1 254 ? 7.977 11.688 -13.102 1 93.69 254 THR B O 1
ATOM 4206 N N . VAL B 1 255 ? 6.164 11.062 -11.992 1 95.12 255 VAL B N 1
ATOM 4207 C CA . VAL B 1 255 ? 6.91 10.82 -10.758 1 95.12 255 VAL B CA 1
ATOM 4208 C C . VAL B 1 255 ? 7.887 9.664 -10.969 1 95.12 255 VAL B C 1
ATOM 4210 O O . VAL B 1 255 ? 9 9.68 -10.438 1 95.12 255 VAL B O 1
ATOM 4213 N N . TYR B 1 256 ? 7.434 8.672 -11.727 1 94.75 256 TYR B N 1
ATOM 4214 C CA . TYR B 1 256 ? 8.336 7.578 -12.078 1 94.75 256 TYR B CA 1
ATOM 4215 C C . TYR B 1 256 ? 9.609 8.109 -12.734 1 94.75 256 TYR B C 1
ATOM 4217 O O . TYR B 1 256 ? 10.719 7.738 -12.344 1 94.75 256 TYR B O 1
ATOM 4225 N N . ASP B 1 257 ? 9.438 8.945 -13.672 1 94.44 257 ASP B N 1
ATOM 4226 C CA . ASP B 1 257 ? 10.578 9.523 -14.383 1 94.44 257 ASP B CA 1
ATOM 4227 C C . ASP B 1 257 ? 11.484 10.297 -13.43 1 94.44 257 ASP B C 1
ATOM 4229 O O . ASP B 1 257 ? 12.711 10.219 -13.531 1 94.44 257 ASP B O 1
ATOM 4233 N N . TRP B 1 258 ? 10.852 11.102 -12.586 1 95.38 258 TRP B N 1
ATOM 4234 C CA . TRP B 1 258 ? 11.617 11.852 -11.602 1 95.38 258 TRP B CA 1
ATOM 4235 C C . TRP B 1 258 ? 12.43 10.906 -10.719 1 95.38 258 TRP B C 1
ATOM 4237 O O . TRP B 1 258 ? 13.578 11.203 -10.375 1 95.38 258 TRP B O 1
ATOM 4247 N N . LEU B 1 259 ? 11.875 9.797 -10.336 1 95.81 259 LEU B N 1
AT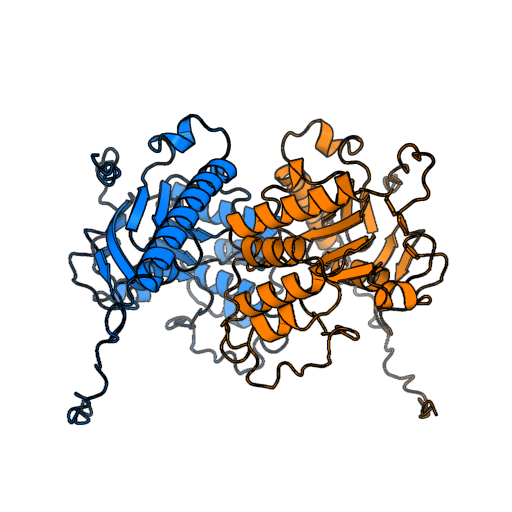OM 4248 C CA . LEU B 1 259 ? 12.523 8.828 -9.453 1 95.81 259 LEU B CA 1
ATOM 4249 C C . LEU B 1 259 ? 13.68 8.133 -10.172 1 95.81 259 LEU B C 1
ATOM 4251 O O . LEU B 1 259 ? 14.688 7.801 -9.547 1 95.81 259 LEU B O 1
ATOM 4255 N N . VAL B 1 260 ? 13.516 7.891 -11.445 1 95.38 260 VAL B N 1
ATOM 42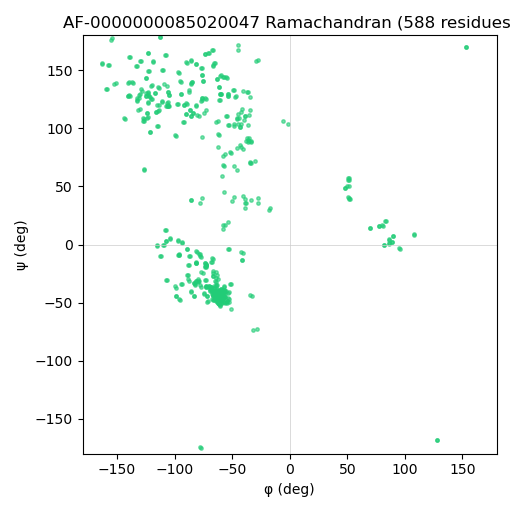56 C CA . VAL B 1 260 ? 14.586 7.293 -12.234 1 95.38 260 VAL B CA 1
ATOM 4257 C C . VAL B 1 260 ? 15.812 8.211 -12.227 1 95.38 260 VAL B C 1
ATOM 4259 O O . VAL B 1 260 ? 16.938 7.754 -11.992 1 95.38 260 VAL B O 1
ATOM 4262 N N . VAL B 1 261 ? 15.539 9.438 -12.469 1 94.75 261 VAL B N 1
ATOM 4263 C CA . VAL B 1 261 ? 16.609 10.422 -12.453 1 94.75 261 VAL B CA 1
ATOM 4264 C C . VAL B 1 261 ? 17.281 10.445 -11.078 1 94.75 261 VAL B C 1
ATOM 4266 O O . VAL B 1 261 ? 18.5 10.438 -10.969 1 94.75 261 VAL B O 1
ATOM 4269 N N . ASP B 1 262 ? 16.469 10.453 -10.102 1 94.19 262 ASP B N 1
ATOM 4270 C CA . ASP B 1 262 ? 16.953 10.477 -8.727 1 94.19 262 ASP B CA 1
ATOM 4271 C C . ASP B 1 262 ? 17.844 9.266 -8.438 1 94.19 262 ASP B C 1
ATOM 4273 O O . ASP B 1 262 ? 18.922 9.406 -7.84 1 94.19 262 ASP B O 1
ATOM 4277 N N . ARG B 1 263 ? 17.391 8.133 -8.82 1 91.94 263 ARG B N 1
ATOM 4278 C CA . ARG B 1 263 ? 18.141 6.906 -8.609 1 91.94 263 ARG B CA 1
ATOM 4279 C C . ARG B 1 263 ? 19.484 6.953 -9.328 1 91.94 263 ARG B C 1
ATOM 4281 O O . ARG B 1 263 ? 20.516 6.551 -8.773 1 91.94 263 ARG B O 1
ATOM 4288 N N . ASN B 1 264 ? 19.484 7.34 -10.562 1 92.19 264 ASN B N 1
ATOM 4289 C CA . ASN B 1 264 ? 20.719 7.441 -11.336 1 92.19 264 ASN B CA 1
ATOM 4290 C C . ASN B 1 264 ? 21.703 8.398 -10.688 1 92.19 264 ASN B C 1
ATOM 4292 O O . ASN B 1 264 ? 22.906 8.109 -10.625 1 92.19 264 ASN B O 1
ATOM 4296 N N . ASP B 1 265 ? 21.203 9.484 -10.234 1 91.94 265 ASP B N 1
ATOM 4297 C CA . ASP B 1 265 ? 22.047 10.453 -9.555 1 91.94 265 ASP B CA 1
ATOM 4298 C C . ASP B 1 265 ? 22.656 9.859 -8.281 1 91.94 265 ASP B C 1
ATOM 4300 O O . ASP B 1 265 ? 23.828 10.094 -7.98 1 91.94 265 ASP B O 1
ATOM 4304 N N . ARG B 1 266 ? 21.875 9.211 -7.57 1 89.25 266 ARG B N 1
ATOM 4305 C CA . ARG B 1 266 ? 22.344 8.586 -6.336 1 89.25 266 ARG B CA 1
ATOM 4306 C C . ARG B 1 266 ? 23.438 7.559 -6.621 1 89.25 266 ARG B C 1
ATOM 4308 O O . ARG B 1 266 ? 24.453 7.516 -5.922 1 89.25 266 ARG B O 1
ATOM 4315 N N . LYS B 1 267 ? 23.188 6.734 -7.59 1 86.88 267 LYS B N 1
ATOM 4316 C CA . LYS B 1 267 ? 24.156 5.715 -7.949 1 86.88 267 LYS B CA 1
ATOM 4317 C C . LYS B 1 267 ? 25.484 6.344 -8.375 1 86.88 267 LYS B C 1
ATOM 4319 O O . LYS B 1 267 ? 26.562 5.832 -8.047 1 86.88 267 LYS B O 1
ATOM 4324 N N . GLU B 1 268 ? 25.406 7.371 -9.117 1 89.81 268 GLU B N 1
ATOM 4325 C CA . GLU B 1 268 ? 26.609 8.078 -9.547 1 89.81 268 GLU B CA 1
ATOM 4326 C C . GLU B 1 268 ? 27.359 8.648 -8.352 1 89.81 268 GLU B C 1
ATOM 4328 O O . GLU B 1 268 ? 28.594 8.578 -8.297 1 89.81 268 GLU B O 1
ATOM 4333 N N . ARG B 1 269 ? 26.672 9.156 -7.422 1 86.81 269 ARG B N 1
ATOM 4334 C CA . ARG B 1 269 ? 27.281 9.703 -6.215 1 86.81 269 ARG B CA 1
ATOM 4335 C C . ARG B 1 269 ? 27.953 8.602 -5.398 1 86.81 269 ARG B C 1
ATOM 4337 O O . ARG B 1 269 ? 29.047 8.805 -4.863 1 86.81 269 ARG B O 1
ATOM 4344 N N . GLU B 1 270 ? 27.281 7.492 -5.301 1 84.44 270 GLU B N 1
ATOM 4345 C CA . GLU B 1 270 ? 27.828 6.363 -4.559 1 84.44 270 GLU B CA 1
ATOM 4346 C C . GLU B 1 270 ? 29.109 5.828 -5.215 1 84.44 270 GLU B C 1
ATOM 4348 O O . GLU B 1 270 ? 30.047 5.445 -4.523 1 84.44 270 GLU B O 1
ATOM 4353 N N . LYS B 1 271 ? 29.078 5.73 -6.48 1 85.81 271 LYS B N 1
ATOM 4354 C CA . LYS B 1 271 ? 30.266 5.293 -7.215 1 85.81 271 LYS B CA 1
ATOM 4355 C C . LYS B 1 271 ? 31.438 6.23 -6.973 1 85.81 271 LYS B C 1
ATOM 4357 O O . LYS B 1 271 ? 32.562 5.781 -6.785 1 85.81 271 LYS B O 1
ATOM 4362 N N . LEU B 1 272 ? 31.125 7.438 -6.969 1 86.44 272 LEU B N 1
ATOM 4363 C CA . LEU B 1 272 ? 32.156 8.445 -6.75 1 86.44 272 LEU B CA 1
ATOM 4364 C C . LEU B 1 272 ? 32.688 8.367 -5.328 1 86.44 272 LEU B C 1
ATOM 4366 O O . LEU B 1 272 ? 33.906 8.523 -5.109 1 86.44 272 LEU B O 1
ATOM 4370 N N . GLU B 1 273 ? 31.875 8.133 -4.395 1 83.94 273 GLU B N 1
ATOM 4371 C CA . GLU B 1 273 ? 32.281 8.008 -2.998 1 83.94 273 GLU B CA 1
ATOM 4372 C C . GLU B 1 273 ? 33.125 6.754 -2.781 1 83.94 273 GLU B C 1
ATOM 4374 O O . GLU B 1 273 ? 34.094 6.77 -1.998 1 83.94 273 GLU B O 1
ATOM 4379 N N . LYS B 1 274 ? 32.75 5.656 -3.395 1 79.62 274 LYS B N 1
ATOM 4380 C CA . LYS B 1 274 ? 33.531 4.422 -3.289 1 79.62 274 LYS B CA 1
ATOM 4381 C C . LYS B 1 274 ? 34.875 4.574 -3.945 1 79.62 274 LYS B C 1
ATOM 4383 O O . LYS B 1 274 ? 35.875 4 -3.477 1 79.62 274 LYS B O 1
ATOM 4388 N N . ALA B 1 275 ? 34.906 5.254 -4.93 1 81.75 275 ALA B N 1
ATOM 4389 C CA . ALA B 1 275 ? 36.156 5.492 -5.629 1 81.75 275 ALA B CA 1
ATOM 4390 C C . ALA B 1 275 ? 37.062 6.445 -4.84 1 81.75 275 ALA B C 1
ATOM 4392 O O . ALA B 1 275 ? 38.281 6.383 -4.941 1 81.75 275 ALA B O 1
ATOM 4393 N N . ASN B 1 276 ? 36.438 7.352 -4.078 1 77.69 276 ASN B N 1
ATOM 4394 C CA . ASN B 1 276 ? 37.156 8.305 -3.248 1 77.69 276 ASN B CA 1
ATOM 4395 C C . ASN B 1 276 ? 36.688 8.258 -1.798 1 77.69 276 ASN B C 1
ATOM 4397 O O . ASN B 1 276 ? 35.969 9.148 -1.346 1 77.69 276 ASN B O 1
ATOM 4401 N N . PRO B 1 277 ? 36.938 7.148 -1.19 1 67.75 277 PRO B N 1
ATOM 4402 C CA . PRO B 1 277 ? 36.406 7.02 0.168 1 67.75 277 PRO B CA 1
ATOM 4403 C C . PRO B 1 277 ? 36.812 8.164 1.082 1 67.75 277 PRO B C 1
ATOM 4405 O O . PRO B 1 277 ? 38 8.578 1.049 1 67.75 277 PRO B O 1
ATOM 4408 N N . LYS B 1 278 ? 35.969 9.086 1.347 1 57.38 278 LYS B N 1
ATOM 4409 C CA . LYS B 1 278 ? 36.344 10.109 2.326 1 57.38 278 LYS B CA 1
ATOM 4410 C C . LYS B 1 278 ? 36.938 9.477 3.576 1 57.38 278 LYS B C 1
ATOM 4412 O O . LYS B 1 278 ? 36.531 8.383 3.979 1 57.38 278 LYS B O 1
ATOM 4417 N N . PRO B 1 279 ? 38.062 9.844 4.02 1 49.38 279 PRO B N 1
ATOM 4418 C CA . PRO B 1 279 ? 38.656 9.281 5.238 1 49.38 279 PRO B CA 1
ATOM 4419 C C . PRO B 1 279 ? 37.625 9.148 6.375 1 49.38 279 PRO B C 1
ATOM 4421 O O . PRO B 1 279 ? 36.781 10.023 6.566 1 49.38 279 PRO B O 1
ATOM 4424 N N . LYS B 1 280 ? 37.25 7.984 6.68 1 46.88 280 LYS B N 1
ATOM 4425 C CA . LYS B 1 280 ? 36.438 7.785 7.891 1 46.88 280 LYS B CA 1
ATOM 4426 C C . LYS B 1 280 ? 36.844 8.773 8.977 1 46.88 280 LYS B C 1
ATOM 4428 O O . LYS B 1 280 ? 38.031 8.836 9.367 1 46.88 280 LYS B O 1
ATOM 4433 N N . SER B 1 281 ? 36.344 9.93 9.125 1 37.47 281 SER B N 1
ATOM 4434 C CA . SER B 1 281 ? 36.688 10.727 10.305 1 37.47 281 SER B CA 1
ATOM 4435 C C . SER B 1 281 ? 36.625 9.891 11.57 1 37.47 281 SER B C 1
ATOM 4437 O O . SER B 1 281 ? 35.688 9.141 11.789 1 37.47 281 SER B O 1
ATOM 4439 N N . SER B 1 282 ? 37.75 9.453 12.164 1 37 282 SER B N 1
ATOM 4440 C CA . SER B 1 282 ? 37.969 8.922 13.5 1 37 282 SER B CA 1
ATOM 4441 C C . SER B 1 282 ? 37.156 9.664 14.539 1 37 282 SER B C 1
ATOM 4443 O O . SER B 1 282 ? 37.625 10.609 15.172 1 37 282 SER B O 1
ATOM 4445 N N . LEU B 1 283 ? 36 10.086 14.25 1 36.31 283 LEU B N 1
ATOM 4446 C CA . LEU B 1 283 ? 35.25 10.711 15.336 1 36.31 283 LEU B CA 1
ATOM 4447 C C . LEU B 1 283 ? 35.094 9.742 16.5 1 36.31 283 LEU B C 1
ATOM 4449 O O . LEU B 1 283 ? 34.125 9.852 17.281 1 36.31 283 LEU B O 1
ATOM 4453 N N . GLU B 1 284 ? 35.875 8.625 16.625 1 35.22 284 GLU B N 1
ATOM 4454 C CA . GLU B 1 284 ? 35.812 7.863 17.859 1 35.22 284 GLU B CA 1
ATOM 4455 C C . GLU B 1 284 ? 36 8.766 19.078 1 35.22 284 GLU B C 1
ATOM 4457 O O . GLU B 1 284 ? 35.438 8.508 20.141 1 35.22 284 GLU B O 1
ATOM 4462 N N . SER B 1 285 ? 37.094 9.57 19.219 1 31.05 285 SER B N 1
ATOM 4463 C CA . SER B 1 285 ? 37.688 9.758 20.531 1 31.05 285 SER B CA 1
ATOM 4464 C C . SER B 1 285 ? 36.906 10.773 21.359 1 31.05 285 SER B C 1
ATOM 4466 O O . SER B 1 285 ? 37.281 11.078 22.5 1 31.05 285 SER B O 1
ATOM 4468 N N . ARG B 1 286 ? 36.281 11.805 20.828 1 32.38 286 ARG B N 1
ATOM 4469 C CA . ARG B 1 286 ? 35.938 12.805 21.844 1 32.38 286 ARG B CA 1
ATOM 4470 C C . ARG B 1 286 ? 34.75 12.367 22.672 1 32.38 286 ARG B C 1
ATOM 4472 O O . ARG B 1 286 ? 33.594 12.695 22.344 1 32.38 286 ARG B O 1
ATOM 4479 N N . PHE B 1 287 ? 34.562 11.086 23.094 1 32.62 287 PHE B N 1
ATOM 4480 C CA . PHE B 1 287 ? 33.656 10.781 24.188 1 32.62 287 PHE B CA 1
ATOM 4481 C C . PHE B 1 287 ? 33.938 11.672 25.391 1 32.62 287 PHE B C 1
ATOM 4483 O O . PHE B 1 287 ? 34.781 11.336 26.234 1 32.62 287 PHE B O 1
ATOM 4490 N N . GLY B 1 288 ? 34.281 12.953 25.266 1 27.41 288 GLY B N 1
ATOM 4491 C CA . GLY B 1 288 ? 34.281 13.625 26.562 1 27.41 288 GLY B CA 1
ATOM 4492 C C . GLY B 1 288 ? 33.062 13.289 27.406 1 27.41 288 GLY B C 1
ATOM 4493 O O . GLY B 1 288 ? 32.094 12.695 26.922 1 27.41 288 GLY B O 1
ATOM 4494 N N . SER B 1 289 ? 33.062 13.781 28.828 1 27.41 289 SER B N 1
ATOM 4495 C CA . SER B 1 289 ? 32.312 13.648 30.062 1 27.41 289 SER B CA 1
ATOM 4496 C C . SER B 1 289 ? 30.859 14.07 29.859 1 27.41 289 SER B C 1
ATOM 4498 O O . SER B 1 289 ? 30.578 15.25 29.625 1 27.41 289 SER B O 1
ATOM 4500 N N . ARG B 1 290 ? 30.078 13.555 29.047 1 27.61 290 ARG B N 1
ATOM 4501 C CA . ARG B 1 290 ? 28.641 13.82 29.078 1 27.61 290 ARG B CA 1
ATOM 4502 C C . ARG B 1 290 ? 28.109 13.719 30.516 1 27.61 290 ARG B C 1
ATOM 4504 O O . ARG B 1 290 ? 27.984 12.625 31.062 1 27.61 290 ARG B O 1
ATOM 4511 N N . HIS B 1 291 ? 28.578 14.633 31.422 1 24.53 291 HIS B N 1
ATOM 4512 C CA . HIS B 1 291 ? 27.875 14.875 32.656 1 24.53 291 HIS B CA 1
ATOM 4513 C C . HIS B 1 291 ? 26.375 14.906 32.469 1 24.53 291 HIS B C 1
ATOM 4515 O O . HIS B 1 291 ? 25.906 15.234 31.375 1 24.53 291 HIS B O 1
ATOM 4521 N N . MET B 1 292 ? 25.531 14.195 33.312 1 25.64 292 MET B N 1
ATOM 4522 C CA . MET B 1 292 ? 24.188 13.844 33.812 1 25.64 292 MET B CA 1
ATOM 4523 C C . MET B 1 292 ? 23.297 15.086 33.875 1 25.64 292 MET B C 1
ATOM 4525 O O . MET B 1 292 ? 23.266 15.758 34.906 1 25.64 292 MET B O 1
ATOM 4529 N N . ALA B 1 293 ? 23.391 16.125 33.031 1 24.14 293 ALA B N 1
ATOM 4530 C CA . ALA B 1 293 ? 22.422 17.109 33.5 1 24.14 293 ALA B CA 1
ATOM 4531 C C . ALA B 1 293 ? 21.016 16.516 33.531 1 24.14 293 ALA B C 1
ATOM 4533 O O . ALA B 1 293 ? 20.469 16.156 32.469 1 24.14 293 ALA B O 1
ATOM 4534 N N . TYR B 1 294 ? 20.703 15.641 34.594 1 25.89 294 TYR B N 1
ATOM 4535 C CA . TYR B 1 294 ? 19.453 15.242 35.25 1 25.89 294 TYR B CA 1
ATOM 4536 C C . TYR B 1 294 ? 18.438 16.375 35.188 1 25.89 294 TYR B C 1
ATOM 4538 O O . TYR B 1 294 ? 18.703 17.469 35.688 1 25.89 294 TYR B O 1
ATOM 4546 N N . TYR B 1 295 ? 17.859 16.688 34.062 1 22.28 295 TYR B N 1
ATOM 4547 C CA . TYR B 1 295 ? 16.734 17.625 34.156 1 22.28 295 TYR B CA 1
ATOM 4548 C C . TYR B 1 295 ? 15.93 17.375 35.406 1 22.28 295 TYR B C 1
ATOM 4550 O O . TYR B 1 295 ? 15.555 16.25 35.719 1 22.28 295 TYR B O 1
ATOM 4558 N N . ARG B 1 296 ? 16.062 18.234 36.562 1 21.11 296 ARG B N 1
ATOM 4559 C CA . ARG B 1 296 ? 15.148 18.547 37.656 1 21.11 296 ARG B CA 1
ATOM 4560 C C . ARG B 1 296 ? 13.734 18.75 37.125 1 21.11 296 ARG B C 1
ATOM 4562 O O . ARG B 1 296 ? 13.539 19.297 36.031 1 21.11 296 ARG B O 1
#

InterPro domains:
  IPR003439 ABC transporter-like, ATP-binding domain [PF00005] (38-182)
  IPR003439 ABC transporter-like, ATP-binding domain [PS50893] (21-255)
  IPR003593 AAA+ ATPase domain [SM00382] (46-240)
  IPR027417 P-loop containing nucleoside triphosphate hydrolase [G3DSA:3.40.50.300] (19-269)
  IPR027417 P-loop containing nucleoside triphosphate hydrolase [SSF52540] (18-249)

Nearest PDB structures (foldseek):
  6cvl-assembly1_D  TM=8.035E-01  e=3.324E-15  Escherichia coli K-12
  7z16-assembly1_J  TM=7.785E-01  e=3.155E-14  Escherichia coli
  6pam-assembly4_H  TM=7.496E-01  e=1.616E-14  Novosphingobium aromaticivorans DSM 12444
  4hzi-assembly1_A  TM=7.058E-01  e=2.061E-14  Leptospira interrogans serovar Copenhageni str. Fiocruz L1-130
  6quz-assembly1_B  TM=7.619E-01  e=4.315E-13  Thermotoga maritima MSB8

Radius of gyration: 26.2 Å; Cα contacts (8 Å, |Δi|>4): 962; chains: 2; bounding box: 76×81×66 Å

Organism: Micromonas commoda (strain RCC299 / NOUM17 / CCMP2709) (NCBI:txid296587)